Protein AF-A0A4R1FPG3-F1 (afdb_monomer_lite)

Secondary structure (DSSP, 8-state):
-------------HHHHHHS-HHHHHHHHHHHHHHHHHHHHH--TTEEEEEEETTEEEEEEEEETTEEEEEEE-TTSPPPHHHHHHHHHTTPBPPPSSSTTEEEEEEPSS-BHHHHHHHHHHHHHHHHHTS--SSGGGSEEEEEETTTTEE---TTTS-SS-HHHHHHS-HHHHHHHHHHHHHHHHHHHHHHHHHHHHHHHHHHHHHHHHT-EEEEE---SSPPBSSS-SEEEEEETTEEEEEEEEEE-GGGGGGGGGS--TTT--HHHHHHHHHH-HHHHHH-HHHHHHHHTT-SEEEEEEEEEETT--EEEEEEPPPPS-------SS-EEEEEE-TT-GGGGTS--EESSSSS-PEEEEEEEETTEEEE----TTS-HHHHHHHHHHHHHHS--PPEEEEETTEEEEE--SSTTTGGGGG-HHHHHHHHHHHT-SEEEEE--BTT--EEEESS--HHHHHHHHHHHHHHHH-GGG---B--S-EEEEETTEEEEEES--

InterPro domains:
  IPR054344 TY-Chap, N-terminal domain [PF22552] (25-132)

Radius of gyration: 28.67 Å; chains: 1; bounding box: 76×54×84 Å

pLDDT: mean 84.47, std 15.12, range [28.62, 98.69]

Organism: NCBI:txid225051

Structure (mmCIF, N/CA/C/O backbone):
data_AF-A0A4R1FPG3-F1
#
_entry.id   AF-A0A4R1FPG3-F1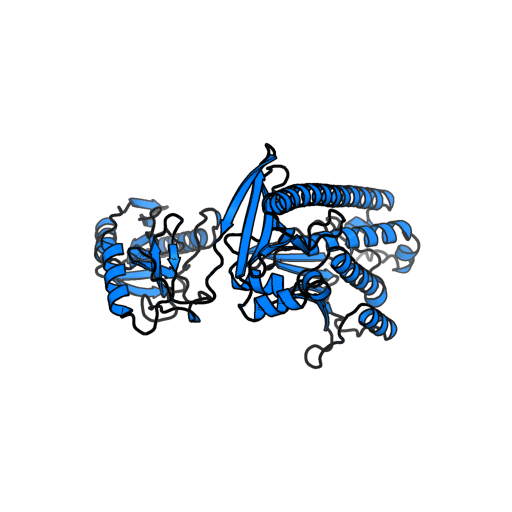
#
loop_
_atom_site.group_PDB
_atom_site.id
_atom_site.type_symbol
_atom_site.label_atom_id
_atom_site.label_alt_id
_atom_site.label_comp_id
_atom_site.label_asym_id
_atom_site.label_entity_id
_atom_site.label_seq_id
_atom_site.pdbx_PDB_ins_code
_atom_site.Cartn_x
_atom_site.Cartn_y
_atom_site.Cartn_z
_atom_site.occupancy
_atom_site.B_iso_or_equiv
_atom_site.auth_seq_id
_atom_site.auth_comp_id
_atom_site.auth_asym_id
_atom_site.auth_atom_id
_atom_site.pdbx_PDB_model_num
ATOM 1 N N . MET A 1 1 ? 28.664 -6.757 -51.487 1.00 39.84 1 MET A N 1
ATOM 2 C CA . MET A 1 1 ? 30.109 -6.753 -51.171 1.00 39.84 1 MET A CA 1
ATOM 3 C C . MET A 1 1 ? 30.594 -5.316 -51.201 1.00 39.84 1 MET A C 1
ATOM 5 O O . MET A 1 1 ? 30.485 -4.681 -52.238 1.00 39.84 1 MET A O 1
ATOM 9 N N . GLY A 1 2 ? 31.053 -4.818 -50.057 1.00 34.72 2 GLY A N 1
ATOM 10 C CA . GLY A 1 2 ? 31.527 -3.452 -49.837 1.00 34.72 2 GLY A CA 1
ATOM 11 C C . GLY A 1 2 ? 31.861 -3.314 -48.355 1.00 34.72 2 GLY A C 1
ATOM 12 O O . GLY A 1 2 ? 30.985 -3.051 -47.545 1.00 34.72 2 GLY A O 1
ATOM 13 N N . ILE A 1 3 ? 33.106 -3.653 -48.030 1.00 38.16 3 ILE A N 1
ATOM 14 C CA . ILE A 1 3 ? 33.732 -3.722 -46.702 1.00 38.16 3 ILE A CA 1
ATOM 15 C C . ILE A 1 3 ? 33.875 -2.278 -46.180 1.00 38.16 3 ILE A C 1
ATOM 17 O O . ILE A 1 3 ? 34.337 -1.415 -46.915 1.00 38.16 3 ILE A O 1
ATOM 21 N N . GLY A 1 4 ? 33.327 -1.937 -45.012 1.00 37.66 4 GLY A N 1
ATOM 22 C CA . GLY A 1 4 ? 34.082 -1.935 -43.754 1.00 37.66 4 GLY A CA 1
ATOM 23 C C . GLY A 1 4 ? 34.958 -0.682 -43.614 1.00 37.66 4 GLY A C 1
ATOM 24 O O . GLY A 1 4 ? 36.131 -0.709 -43.969 1.00 37.66 4 GLY A O 1
ATOM 25 N N . GLY A 1 5 ? 34.382 0.400 -43.085 1.00 31.66 5 GLY A N 1
ATOM 26 C CA . GLY A 1 5 ? 35.081 1.626 -42.689 1.00 31.66 5 GLY A CA 1
ATOM 27 C C . GLY A 1 5 ? 34.666 1.988 -41.268 1.00 31.66 5 GLY A C 1
ATOM 28 O O . GLY A 1 5 ? 33.493 2.236 -41.011 1.00 31.66 5 GLY A O 1
ATOM 29 N N . GLY A 1 6 ? 35.622 1.900 -40.346 1.00 35.44 6 GLY A N 1
ATOM 30 C CA . GLY A 1 6 ? 35.396 1.848 -38.909 1.00 35.44 6 GLY A CA 1
ATOM 31 C C . GLY A 1 6 ? 34.820 3.127 -38.315 1.00 35.44 6 GLY A C 1
ATOM 32 O O . GLY A 1 6 ? 35.397 4.201 -38.442 1.00 35.44 6 GLY A O 1
ATOM 33 N N . TRP A 1 7 ? 33.733 2.946 -37.574 1.00 28.62 7 TRP A N 1
ATOM 34 C CA . TRP A 1 7 ? 33.305 3.813 -36.485 1.00 28.62 7 TRP A CA 1
ATOM 35 C C . TRP A 1 7 ? 33.410 3.003 -35.187 1.00 28.62 7 TRP A C 1
ATOM 37 O O . TRP A 1 7 ? 32.421 2.636 -34.567 1.00 28.62 7 TRP A O 1
ATOM 47 N N . MET A 1 8 ? 34.640 2.651 -34.800 1.00 32.50 8 MET A N 1
ATOM 48 C CA . MET A 1 8 ? 34.932 2.418 -33.387 1.00 32.50 8 MET A CA 1
ATOM 49 C C . MET A 1 8 ? 35.138 3.802 -32.788 1.00 32.50 8 MET A C 1
ATOM 51 O O . MET A 1 8 ? 36.216 4.382 -32.917 1.00 32.50 8 MET A O 1
ATOM 55 N N . GLY A 1 9 ? 34.071 4.347 -32.204 1.00 37.09 9 GLY A N 1
ATOM 56 C CA . GLY A 1 9 ? 34.165 5.521 -31.352 1.00 37.09 9 GLY A CA 1
ATOM 57 C C . GLY A 1 9 ? 35.258 5.289 -30.316 1.00 37.09 9 GLY A C 1
ATOM 58 O O . GLY A 1 9 ? 35.342 4.213 -29.716 1.00 37.09 9 GLY A O 1
ATOM 59 N N . GLN A 1 10 ? 36.132 6.279 -30.153 1.00 36.94 10 GLN A N 1
ATOM 60 C CA . GLN A 1 10 ? 37.035 6.336 -29.017 1.00 36.94 10 GLN A CA 1
ATOM 61 C C . GLN A 1 10 ? 36.184 6.155 -27.759 1.00 36.94 10 GLN A C 1
ATOM 63 O O . GLN A 1 10 ? 35.413 7.039 -27.399 1.00 36.94 10 GLN A O 1
ATOM 68 N N . ARG A 1 11 ? 36.303 4.997 -27.100 1.00 41.16 11 ARG A N 1
ATOM 69 C CA . ARG A 1 11 ? 35.933 4.880 -25.693 1.00 41.16 11 ARG A CA 1
ATOM 70 C C . ARG A 1 11 ? 36.811 5.892 -24.970 1.00 41.16 11 ARG A C 1
ATOM 72 O O . ARG A 1 11 ? 37.998 5.623 -24.784 1.00 41.16 11 ARG A O 1
ATOM 79 N N . GLY A 1 12 ? 36.248 7.055 -24.637 1.00 42.28 12 GLY A N 1
ATOM 80 C CA . GLY A 1 12 ? 36.819 7.915 -23.609 1.00 42.28 12 GLY A CA 1
ATOM 81 C C . GLY A 1 12 ? 37.128 7.014 -22.425 1.00 42.28 12 GLY A C 1
ATOM 82 O O . GLY A 1 12 ? 36.299 6.187 -22.028 1.00 42.28 12 GLY A O 1
ATOM 83 N N . THR A 1 13 ? 38.373 7.036 -21.973 1.00 46.44 13 THR A N 1
ATOM 84 C CA . THR A 1 13 ? 38.765 6.155 -20.880 1.00 46.44 13 THR A CA 1
ATOM 85 C C . THR A 1 13 ? 37.960 6.562 -19.645 1.00 46.44 13 THR A C 1
ATOM 87 O O . THR A 1 13 ? 37.644 7.737 -19.478 1.00 46.44 13 THR A O 1
ATOM 90 N N . ALA A 1 14 ? 37.641 5.627 -18.744 1.00 52.47 14 ALA A N 1
ATOM 91 C CA . ALA A 1 14 ? 37.042 5.961 -17.441 1.00 52.47 14 ALA A CA 1
ATOM 92 C C . ALA A 1 14 ? 37.848 7.042 -16.675 1.00 52.47 14 ALA A C 1
ATOM 94 O O . ALA A 1 14 ? 37.333 7.703 -15.780 1.00 52.47 14 ALA A O 1
ATOM 95 N N . GLN A 1 15 ? 39.106 7.248 -17.076 1.00 47.72 15 GLN A N 1
ATOM 96 C CA . GLN A 1 15 ? 40.018 8.285 -16.613 1.00 47.72 15 GLN A CA 1
ATOM 97 C C . GLN A 1 15 ? 39.653 9.706 -17.091 1.00 47.72 15 GLN A C 1
ATOM 99 O O . GLN A 1 15 ? 39.820 10.651 -16.324 1.00 47.72 15 GLN A O 1
ATOM 104 N N . ASP A 1 16 ? 39.111 9.869 -18.303 1.00 47.00 16 ASP A N 1
ATOM 105 C CA . ASP A 1 16 ? 38.690 11.175 -18.842 1.00 47.00 16 ASP A CA 1
ATOM 106 C C . ASP A 1 16 ? 37.385 11.656 -18.178 1.00 47.00 16 ASP A C 1
ATOM 108 O O . ASP A 1 16 ? 37.239 12.838 -17.863 1.00 47.00 16 ASP A O 1
ATOM 112 N N . ALA A 1 17 ? 36.484 10.720 -17.855 1.00 50.12 17 ALA A N 1
ATOM 113 C CA . ALA A 1 17 ? 35.294 10.968 -17.035 1.00 50.12 17 ALA A CA 1
ATOM 114 C C . ALA A 1 17 ? 35.626 11.238 -15.550 1.00 50.12 17 ALA A C 1
ATOM 116 O O . ALA A 1 17 ? 34.834 11.848 -14.843 1.00 50.12 17 ALA A O 1
ATOM 117 N N . GLN A 1 18 ? 36.803 10.824 -15.064 1.00 53.28 18 GLN A N 1
ATOM 118 C CA . GLN A 1 18 ? 37.265 11.110 -13.697 1.00 53.28 18 GLN A CA 1
ATOM 119 C C . GLN A 1 18 ? 37.911 12.496 -13.539 1.00 53.28 18 GLN A C 1
ATOM 121 O O . GLN A 1 18 ? 37.988 13.003 -12.419 1.00 53.28 18 GLN A O 1
ATOM 126 N N . GLN A 1 19 ? 38.395 13.120 -14.620 1.00 55.69 19 GLN A N 1
ATOM 127 C CA . GLN A 1 19 ? 39.093 14.414 -14.552 1.00 55.69 19 GLN A CA 1
ATOM 128 C C . GLN A 1 19 ? 38.178 15.632 -14.705 1.00 55.69 19 GLN A C 1
ATOM 130 O O . GLN A 1 19 ? 38.515 16.723 -14.241 1.00 55.69 19 GLN A O 1
ATOM 135 N N . MET A 1 20 ? 37.003 15.456 -15.295 1.00 58.00 20 MET A N 1
ATOM 136 C CA . MET A 1 20 ? 35.938 16.447 -15.307 1.00 58.00 20 MET A CA 1
ATOM 137 C C . MET A 1 20 ? 34.792 15.904 -14.453 1.00 58.00 20 MET A C 1
ATOM 139 O O . MET A 1 20 ? 34.320 14.821 -14.746 1.00 58.00 20 MET A O 1
ATOM 143 N N . TRP A 1 21 ? 34.342 16.697 -13.462 1.00 72.75 21 TRP A N 1
ATOM 144 C CA . TRP A 1 21 ? 33.088 16.563 -12.681 1.00 72.75 21 TRP A CA 1
ATOM 145 C C . TRP A 1 21 ? 33.140 16.126 -11.195 1.00 72.75 21 TRP A C 1
ATOM 147 O O . TRP A 1 21 ? 32.129 15.625 -10.712 1.00 72.75 21 TRP A O 1
ATOM 157 N N . PRO A 1 22 ? 34.179 16.391 -10.374 1.00 83.00 22 PRO A N 1
ATOM 158 C CA . PRO A 1 22 ? 34.057 16.153 -8.927 1.00 83.00 22 PRO A CA 1
ATOM 159 C C . PRO A 1 22 ? 32.856 16.864 -8.276 1.00 83.00 22 PRO A C 1
ATOM 161 O O . PRO A 1 22 ? 32.202 16.292 -7.409 1.00 83.00 22 PRO A O 1
ATOM 164 N N . SER A 1 23 ? 32.537 18.090 -8.715 1.00 83.94 23 SER A N 1
ATOM 165 C CA . SER A 1 23 ? 31.384 18.846 -8.207 1.00 83.94 23 SER A CA 1
ATOM 166 C C . SER A 1 23 ? 30.049 18.287 -8.698 1.00 83.94 23 SER A C 1
ATOM 168 O O . SER A 1 23 ? 29.162 18.086 -7.882 1.00 83.94 23 SER A O 1
ATOM 170 N N . VAL A 1 24 ? 29.914 17.970 -9.992 1.00 85.44 24 VAL A N 1
ATOM 171 C CA . VAL A 1 24 ? 28.665 17.407 -10.544 1.00 85.44 24 VAL A CA 1
ATOM 172 C C . VAL A 1 24 ? 28.423 15.992 -10.013 1.00 85.44 24 VAL A C 1
ATOM 174 O O . VAL A 1 24 ? 27.288 15.639 -9.721 1.00 85.44 24 VAL A O 1
ATOM 177 N N . ALA A 1 25 ? 29.475 15.196 -9.807 1.00 87.81 25 ALA A N 1
ATOM 178 C CA . ALA A 1 25 ? 29.361 13.898 -9.152 1.00 87.81 25 ALA A CA 1
ATOM 179 C C . ALA A 1 25 ? 28.896 14.042 -7.698 1.00 87.81 25 ALA A C 1
ATOM 181 O O . ALA A 1 25 ? 27.972 13.347 -7.285 1.00 87.81 25 ALA A O 1
ATOM 182 N N . ALA A 1 26 ? 29.488 14.963 -6.930 1.00 90.25 26 ALA A N 1
ATOM 183 C CA . ALA A 1 26 ? 29.044 15.234 -5.565 1.00 90.25 26 ALA A CA 1
ATOM 184 C C . ALA A 1 26 ? 27.581 15.713 -5.517 1.00 90.25 26 ALA A C 1
ATOM 186 O O . ALA A 1 26 ? 26.809 15.204 -4.709 1.00 90.25 26 ALA A O 1
ATOM 187 N N . GLU A 1 27 ? 27.191 16.629 -6.411 1.00 89.44 27 GLU A N 1
ATOM 188 C CA . GLU A 1 27 ? 25.809 17.105 -6.557 1.00 89.44 27 GLU A CA 1
ATOM 189 C C . GLU A 1 27 ? 24.849 15.963 -6.925 1.00 89.44 27 GLU A C 1
ATOM 191 O O . GLU A 1 27 ? 23.789 15.842 -6.318 1.00 89.44 27 GLU A O 1
ATOM 196 N N . SER A 1 28 ? 25.234 15.093 -7.864 1.00 90.31 28 SER A N 1
ATOM 197 C CA . SER A 1 28 ? 24.426 13.949 -8.303 1.00 90.31 28 SER A CA 1
ATOM 198 C C . SER A 1 28 ? 24.183 12.952 -7.172 1.00 90.31 28 SER A C 1
ATOM 200 O O . SER A 1 28 ? 23.046 12.537 -6.971 1.00 90.31 28 SER A O 1
ATOM 202 N N . TRP A 1 29 ? 25.217 12.593 -6.406 1.00 92.88 29 TRP A N 1
ATOM 203 C CA . TRP A 1 29 ? 25.072 11.675 -5.273 1.00 92.88 29 TRP A CA 1
ATOM 204 C C . TRP A 1 29 ? 24.277 12.285 -4.120 1.00 92.88 29 TRP A C 1
ATOM 206 O O . TRP A 1 29 ? 23.519 11.571 -3.469 1.00 92.88 29 TRP A O 1
ATOM 216 N N . GLN A 1 30 ? 24.425 13.590 -3.876 1.00 92.06 30 GLN A N 1
ATOM 217 C CA . GLN A 1 30 ? 23.621 14.278 -2.873 1.00 92.06 30 GLN A CA 1
ATOM 218 C C . GLN A 1 30 ? 22.137 14.270 -3.253 1.00 92.06 30 GLN A C 1
ATOM 220 O O . GLN A 1 30 ? 21.309 13.879 -2.437 1.00 92.06 30 GLN A O 1
ATOM 225 N N . TRP A 1 31 ? 21.810 14.680 -4.480 1.00 91.81 31 TRP A N 1
ATOM 226 C CA . TRP A 1 31 ? 20.432 14.685 -4.968 1.00 91.81 31 TRP A CA 1
ATOM 227 C C . TRP A 1 31 ? 19.816 13.283 -4.941 1.00 91.81 31 TRP A C 1
ATOM 229 O O . TRP A 1 31 ? 18.728 13.115 -4.408 1.00 91.81 31 TRP A O 1
ATOM 239 N N . PHE A 1 32 ? 20.536 12.272 -5.431 1.00 93.25 32 PHE A N 1
ATOM 240 C CA . PHE A 1 32 ? 20.073 10.885 -5.400 1.00 93.25 32 PHE A CA 1
ATOM 241 C C . PHE A 1 32 ? 19.771 10.410 -3.978 1.00 93.25 32 PHE A C 1
ATOM 243 O O . PHE A 1 32 ? 18.772 9.735 -3.752 1.00 93.25 32 PHE A O 1
ATOM 250 N N . GLY A 1 33 ? 20.617 10.780 -3.012 1.00 94.62 33 GLY A N 1
ATOM 251 C CA . GLY A 1 33 ? 20.377 10.468 -1.609 1.00 94.62 33 GLY A CA 1
ATOM 252 C C . GLY A 1 33 ? 19.109 11.132 -1.071 1.00 94.62 33 GLY A C 1
ATOM 253 O O . GLY A 1 33 ? 18.312 10.471 -0.410 1.00 94.62 33 GLY A O 1
ATOM 254 N N . GLU A 1 34 ? 18.898 12.415 -1.379 1.00 93.06 34 GLU A N 1
ATOM 255 C CA . GLU A 1 34 ? 17.697 13.165 -0.983 1.00 93.06 34 GLU A CA 1
ATOM 256 C C . GLU A 1 34 ? 16.425 12.559 -1.614 1.00 93.06 34 GLU A C 1
ATOM 258 O O . GLU A 1 34 ? 15.451 12.320 -0.904 1.00 93.06 34 GLU A O 1
ATOM 263 N N . GLU A 1 35 ? 16.461 12.234 -2.909 1.00 93.62 35 GLU A N 1
ATOM 264 C CA . GLU A 1 35 ? 15.332 11.660 -3.651 1.00 93.62 35 GLU A CA 1
ATOM 265 C C . GLU A 1 35 ? 15.000 10.234 -3.219 1.00 93.62 35 GLU A C 1
ATOM 267 O O . GLU A 1 35 ? 13.840 9.936 -2.955 1.00 93.62 35 GLU A O 1
ATOM 272 N N . LEU A 1 36 ? 15.999 9.356 -3.082 1.00 95.50 36 LEU A N 1
ATOM 273 C CA . LEU A 1 36 ? 15.743 7.975 -2.678 1.00 95.50 36 LEU A CA 1
ATOM 274 C C . LEU A 1 36 ? 15.242 7.936 -1.238 1.00 95.50 36 LEU A C 1
ATOM 276 O O . LEU A 1 36 ? 14.320 7.193 -0.942 1.00 95.50 36 LEU A O 1
ATOM 280 N N . THR A 1 37 ? 15.794 8.768 -0.351 1.00 95.12 37 THR A N 1
ATOM 281 C CA . THR A 1 37 ? 15.289 8.869 1.026 1.00 95.12 37 THR A CA 1
ATOM 282 C C . THR A 1 37 ? 13.824 9.280 1.041 1.00 95.12 37 THR A C 1
ATOM 284 O O . THR A 1 37 ? 13.037 8.664 1.753 1.00 95.12 37 THR A O 1
ATOM 287 N N . TRP A 1 38 ? 13.464 10.305 0.262 1.00 92.50 38 TRP A N 1
ATOM 288 C CA . TRP A 1 38 ? 12.081 10.754 0.149 1.00 92.50 38 TRP A CA 1
ATOM 289 C C . TRP A 1 38 ? 11.182 9.641 -0.385 1.00 92.50 38 TRP A C 1
ATOM 291 O O . TRP A 1 38 ? 10.184 9.321 0.249 1.00 92.50 38 TRP A O 1
ATOM 301 N N . LEU A 1 39 ? 11.584 9.000 -1.482 1.00 92.31 39 LEU A N 1
ATOM 302 C CA . LEU A 1 39 ? 10.811 7.939 -2.106 1.00 92.31 39 LEU A CA 1
ATOM 303 C C . LEU A 1 39 ? 10.586 6.760 -1.152 1.00 92.31 39 LEU A C 1
ATOM 305 O O . LEU A 1 39 ? 9.451 6.335 -1.007 1.00 92.31 39 LEU A O 1
ATOM 309 N N . LEU A 1 40 ? 11.624 6.273 -0.458 1.00 93.44 40 LEU A N 1
ATOM 310 C CA . LEU A 1 40 ? 11.482 5.185 0.521 1.00 93.44 40 LEU A CA 1
ATOM 311 C C . LEU A 1 40 ? 10.587 5.583 1.699 1.00 93.44 40 LEU A C 1
ATOM 313 O O . LEU A 1 40 ? 9.813 4.766 2.181 1.00 93.44 40 LEU A O 1
ATOM 317 N N . PHE A 1 41 ? 10.680 6.837 2.142 1.00 90.69 41 PHE A N 1
ATOM 318 C CA . PHE A 1 41 ? 9.867 7.362 3.232 1.00 90.69 41 PHE A CA 1
ATOM 319 C C . PHE A 1 41 ? 8.378 7.467 2.860 1.00 90.69 41 PHE A C 1
ATOM 321 O O . PHE A 1 41 ? 7.522 7.232 3.710 1.00 90.69 41 PHE A O 1
ATOM 328 N N . THR A 1 42 ? 8.059 7.799 1.605 1.00 86.62 42 THR A N 1
ATOM 329 C CA . THR A 1 42 ? 6.676 7.897 1.104 1.00 86.62 42 THR A CA 1
ATOM 330 C C . THR A 1 42 ? 6.155 6.618 0.451 1.00 86.62 42 THR A C 1
ATOM 332 O O . THR A 1 42 ? 4.995 6.571 0.054 1.00 86.62 42 THR A O 1
ATOM 335 N N . MET A 1 43 ? 6.987 5.588 0.308 1.00 88.94 43 MET A N 1
ATOM 336 C CA . MET A 1 43 ? 6.665 4.366 -0.433 1.00 88.94 43 MET A CA 1
ATOM 337 C C . MET A 1 43 ? 5.546 3.562 0.255 1.00 88.94 43 MET A C 1
ATOM 339 O O . MET A 1 43 ? 5.685 3.334 1.460 1.00 88.94 43 MET A O 1
ATOM 343 N N . PRO A 1 44 ? 4.506 3.097 -0.477 1.00 83.31 44 PRO A N 1
ATOM 344 C CA . PRO A 1 44 ? 3.482 2.145 -0.011 1.00 83.31 44 PRO A CA 1
ATOM 345 C C . PRO A 1 44 ? 4.047 0.925 0.734 1.00 83.31 44 PRO A C 1
ATOM 347 O O . PRO A 1 44 ? 5.177 0.499 0.496 1.00 83.31 44 PRO A O 1
ATOM 350 N N . SER A 1 45 ? 3.274 0.350 1.658 1.00 82.12 45 SER A N 1
ATOM 351 C CA . SER A 1 45 ? 3.672 -0.841 2.429 1.00 82.12 45 SER A CA 1
ATOM 352 C C . SER A 1 45 ? 3.611 -2.117 1.598 1.00 82.12 45 SER A C 1
ATOM 354 O O . SER A 1 45 ? 4.268 -3.095 1.913 1.00 82.12 45 SER A O 1
ATOM 356 N N . SER A 1 46 ? 2.850 -2.101 0.517 1.00 81.38 46 SER A N 1
ATOM 357 C CA . SER A 1 46 ? 2.814 -3.108 -0.542 1.00 81.38 46 SER A CA 1
ATOM 358 C C . SER A 1 46 ? 3.914 -2.916 -1.585 1.00 81.38 46 SER A C 1
ATOM 360 O O . SER A 1 46 ? 4.123 -3.764 -2.450 1.00 81.38 46 SER A O 1
ATOM 362 N N . ALA A 1 47 ? 4.617 -1.784 -1.541 1.00 88.50 47 ALA A N 1
ATOM 363 C CA . ALA A 1 47 ? 5.545 -1.406 -2.584 1.00 88.50 47 ALA A CA 1
ATOM 364 C C . ALA A 1 47 ? 6.973 -1.896 -2.339 1.00 88.50 47 ALA A C 1
ATOM 366 O O . ALA A 1 47 ? 7.457 -2.057 -1.212 1.00 88.50 47 ALA A O 1
ATOM 367 N N . TRP A 1 48 ? 7.693 -2.061 -3.445 1.00 94.75 48 TRP A N 1
ATOM 368 C CA . TRP A 1 48 ? 9.131 -2.278 -3.451 1.00 94.75 48 TRP A CA 1
ATOM 369 C C . TRP A 1 48 ? 9.805 -1.472 -4.559 1.00 94.75 48 TRP A C 1
ATOM 371 O O . TRP A 1 48 ? 9.217 -1.162 -5.591 1.00 94.75 48 TRP A O 1
ATOM 381 N N . ILE A 1 49 ? 11.085 -1.166 -4.358 1.00 95.81 49 ILE A N 1
ATOM 382 C CA . ILE A 1 49 ? 11.946 -0.472 -5.321 1.00 95.81 49 ILE A CA 1
ATOM 383 C C . ILE A 1 49 ? 13.219 -1.283 -5.515 1.00 95.81 49 ILE A C 1
ATOM 385 O O . ILE A 1 49 ? 13.834 -1.731 -4.549 1.00 95.81 49 ILE A O 1
ATOM 389 N N . ALA A 1 50 ? 13.657 -1.452 -6.757 1.00 95.38 50 ALA A N 1
ATOM 390 C CA . ALA A 1 50 ? 14.961 -2.007 -7.088 1.00 95.38 50 ALA A CA 1
ATOM 391 C C . ALA A 1 50 ? 15.824 -0.974 -7.814 1.00 95.38 50 ALA A C 1
ATOM 393 O O . ALA A 1 50 ? 15.354 -0.227 -8.671 1.00 95.38 50 ALA A O 1
ATOM 394 N N . LEU A 1 51 ? 17.110 -0.962 -7.468 1.00 94.12 51 LEU A N 1
ATOM 395 C CA . LEU A 1 51 ? 18.133 -0.187 -8.155 1.00 94.12 51 LEU A CA 1
ATOM 396 C C . LEU A 1 51 ? 18.963 -1.125 -9.022 1.00 94.12 51 LEU A C 1
ATOM 398 O O . LEU A 1 51 ? 19.649 -2.007 -8.500 1.00 94.12 51 LEU A O 1
ATOM 402 N N . ASP A 1 52 ? 18.949 -0.889 -10.326 1.00 90.44 52 ASP A N 1
ATOM 403 C CA . ASP A 1 52 ? 19.597 -1.724 -11.330 1.00 90.44 52 ASP A CA 1
ATOM 404 C C . ASP A 1 52 ? 20.588 -0.907 -12.176 1.00 90.44 52 ASP A C 1
ATOM 406 O O . ASP A 1 52 ? 20.514 0.314 -12.287 1.00 90.44 52 ASP A O 1
ATOM 410 N N . GLY A 1 53 ? 21.545 -1.569 -12.820 1.00 82.50 53 GLY A N 1
ATOM 411 C CA . GLY A 1 53 ? 22.404 -0.931 -13.814 1.00 82.50 53 GLY A CA 1
ATOM 412 C C . GLY A 1 53 ? 23.372 -1.909 -14.460 1.00 82.50 53 GLY A C 1
ATOM 413 O O . GLY A 1 53 ? 23.845 -2.854 -13.836 1.00 82.50 53 GLY A O 1
ATOM 414 N N . ALA A 1 54 ? 23.655 -1.710 -15.751 1.00 78.62 54 ALA A N 1
ATOM 415 C CA . ALA A 1 54 ? 24.539 -2.584 -16.533 1.00 78.62 54 ALA A CA 1
ATOM 416 C C . ALA A 1 54 ? 24.188 -4.092 -16.450 1.00 78.62 54 ALA A C 1
ATOM 418 O O . ALA A 1 54 ? 25.070 -4.945 -16.556 1.00 78.62 54 ALA A O 1
ATOM 419 N N . GLY A 1 55 ? 22.899 -4.417 -16.277 1.00 78.12 55 GLY A N 1
ATOM 420 C CA . GLY A 1 55 ? 22.402 -5.791 -16.147 1.00 78.12 55 GLY A CA 1
ATOM 421 C C . GLY A 1 55 ? 22.624 -6.428 -14.770 1.00 78.12 55 GLY A C 1
ATOM 422 O O . GLY A 1 55 ? 22.516 -7.645 -14.650 1.00 78.12 55 GLY A O 1
ATOM 423 N N . ILE A 1 56 ? 22.959 -5.633 -13.751 1.00 84.06 56 ILE A N 1
ATOM 424 C CA . ILE A 1 56 ? 23.136 -6.071 -12.365 1.00 84.06 56 ILE A CA 1
ATOM 425 C C . ILE A 1 56 ? 22.118 -5.336 -11.495 1.00 84.06 56 ILE A C 1
ATOM 427 O O . ILE A 1 56 ? 21.979 -4.120 -11.611 1.00 84.06 56 ILE A O 1
ATOM 431 N N . ARG A 1 57 ? 21.445 -6.071 -10.606 1.00 88.44 57 ARG A N 1
ATOM 432 C CA . ARG A 1 57 ? 20.692 -5.482 -9.499 1.00 88.44 57 ARG A CA 1
ATOM 433 C C . ARG A 1 57 ? 21.649 -5.128 -8.383 1.00 88.44 57 ARG A C 1
ATOM 435 O O . ARG A 1 57 ? 22.378 -5.999 -7.917 1.00 88.44 57 ARG A O 1
ATOM 442 N N . TYR A 1 58 ? 21.653 -3.870 -7.973 1.00 91.50 58 TYR A N 1
ATOM 443 C CA . TYR A 1 58 ? 22.519 -3.386 -6.908 1.00 91.50 58 TYR A CA 1
ATOM 444 C C . TYR A 1 58 ? 21.830 -3.419 -5.553 1.00 91.50 58 TYR A C 1
ATOM 446 O O . TYR A 1 58 ? 22.436 -3.852 -4.574 1.00 91.50 58 TYR A O 1
ATOM 454 N N . ALA A 1 59 ? 20.579 -2.960 -5.497 1.00 95.62 59 ALA A N 1
ATOM 455 C CA . ALA A 1 59 ? 19.825 -2.871 -4.258 1.00 95.62 59 ALA A CA 1
ATOM 456 C C . ALA A 1 59 ? 18.340 -3.167 -4.467 1.00 95.62 59 ALA A C 1
ATOM 458 O O . ALA A 1 59 ? 17.819 -2.996 -5.571 1.00 95.62 59 ALA A O 1
ATOM 459 N N . ARG A 1 60 ? 17.666 -3.573 -3.393 1.00 96.62 60 ARG A N 1
ATOM 460 C CA . ARG A 1 60 ? 16.207 -3.657 -3.318 1.00 96.62 60 ARG A CA 1
ATOM 461 C C . ARG A 1 60 ? 15.738 -3.112 -1.976 1.00 96.62 60 ARG A C 1
ATOM 463 O O . ARG A 1 60 ? 16.396 -3.326 -0.964 1.00 96.62 60 ARG A O 1
ATOM 470 N N . PHE A 1 61 ? 14.607 -2.434 -1.982 1.00 97.25 61 PHE A N 1
ATOM 471 C CA . PHE A 1 61 ? 13.926 -1.927 -0.806 1.00 97.25 61 PHE A CA 1
ATOM 472 C C . PHE A 1 61 ? 12.472 -2.357 -0.867 1.00 97.25 61 PHE A C 1
ATOM 474 O O . PHE A 1 61 ? 11.903 -2.408 -1.954 1.00 97.25 61 PHE A O 1
ATOM 481 N N . GLY A 1 62 ? 11.882 -2.673 0.269 1.00 94.31 62 GLY A N 1
ATOM 482 C CA . GLY A 1 62 ? 10.483 -3.059 0.345 1.00 94.31 62 GLY A CA 1
ATOM 483 C C . GLY A 1 62 ? 10.106 -3.377 1.775 1.00 94.31 62 GLY A C 1
ATOM 484 O O . GLY A 1 62 ? 10.974 -3.527 2.637 1.00 94.31 62 GLY A O 1
ATOM 485 N N . TRP A 1 63 ? 8.814 -3.491 2.012 1.00 87.00 63 TRP A N 1
ATOM 486 C CA . TRP A 1 63 ? 8.298 -3.970 3.280 1.00 87.00 63 TRP A CA 1
ATOM 487 C C . TRP A 1 63 ? 8.154 -5.488 3.250 1.00 87.00 63 TRP A C 1
ATOM 489 O O . TRP A 1 63 ? 7.847 -6.094 2.224 1.00 87.00 63 TRP A O 1
ATOM 499 N N . ASP A 1 64 ? 8.404 -6.108 4.392 1.00 81.56 64 ASP A N 1
ATOM 500 C CA . ASP A 1 64 ? 8.047 -7.488 4.666 1.00 81.56 64 ASP A CA 1
ATOM 501 C C . ASP A 1 64 ? 7.310 -7.574 6.011 1.00 81.56 64 ASP A C 1
ATOM 503 O O . ASP A 1 64 ? 6.989 -6.565 6.641 1.00 81.56 64 ASP A O 1
ATOM 507 N N . ARG A 1 65 ? 7.006 -8.797 6.456 1.00 73.00 65 ARG A N 1
ATOM 508 C CA . ARG A 1 65 ? 6.299 -9.024 7.727 1.00 73.00 65 ARG A CA 1
ATOM 509 C C . ARG A 1 65 ? 7.087 -8.560 8.955 1.00 73.00 65 ARG A C 1
ATOM 511 O O . ARG A 1 65 ? 6.479 -8.341 9.998 1.00 73.00 65 ARG A O 1
ATOM 518 N N . ASP A 1 66 ? 8.409 -8.455 8.847 1.00 76.75 66 ASP A N 1
ATOM 519 C CA . ASP A 1 66 ? 9.311 -8.147 9.956 1.00 76.75 66 ASP A CA 1
ATOM 520 C C . ASP A 1 66 ? 9.721 -6.659 9.978 1.00 76.75 66 ASP A C 1
ATOM 522 O O . ASP A 1 66 ? 10.318 -6.191 10.955 1.00 76.75 66 ASP A O 1
ATOM 526 N N . GLY A 1 67 ? 9.387 -5.901 8.929 1.00 85.44 67 GLY A N 1
ATOM 527 C CA . GLY A 1 67 ? 9.565 -4.456 8.842 1.00 85.44 67 GLY A CA 1
ATOM 528 C C . GLY A 1 67 ? 10.004 -4.003 7.454 1.00 85.44 67 GLY A C 1
ATOM 529 O O . GLY A 1 67 ? 9.718 -4.634 6.440 1.00 85.44 67 GLY A O 1
ATOM 530 N N . PHE A 1 68 ? 10.722 -2.885 7.398 1.00 92.25 68 PHE A N 1
ATOM 531 C CA . PHE A 1 68 ? 11.304 -2.419 6.147 1.00 92.25 68 PHE A CA 1
ATOM 532 C C . PHE A 1 68 ? 12.651 -3.093 5.916 1.00 92.25 68 PHE A C 1
ATOM 534 O O . PHE A 1 68 ? 13.543 -3.076 6.773 1.00 92.25 68 PHE A O 1
ATOM 541 N N . ARG A 1 69 ? 12.834 -3.637 4.721 1.00 95.50 69 ARG A N 1
ATOM 542 C CA . ARG A 1 69 ? 14.011 -4.399 4.339 1.00 95.50 69 ARG A CA 1
ATOM 543 C C . ARG A 1 69 ? 14.770 -3.704 3.221 1.00 95.50 69 ARG A C 1
ATOM 545 O O . ARG A 1 69 ? 14.257 -3.503 2.125 1.00 95.50 69 ARG A O 1
ATOM 552 N N . GLY A 1 70 ? 16.032 -3.388 3.493 1.00 97.38 70 GLY A N 1
ATOM 553 C CA . GLY A 1 70 ? 17.018 -3.003 2.490 1.00 97.38 70 GLY A CA 1
ATOM 554 C C . GLY A 1 70 ? 17.937 -4.173 2.153 1.00 97.38 70 GLY A C 1
ATOM 555 O O . GLY A 1 70 ? 18.502 -4.806 3.043 1.00 97.38 70 GLY A O 1
ATOM 556 N N . GLU A 1 71 ? 18.127 -4.441 0.868 1.00 97.19 71 GLU A N 1
ATOM 557 C CA . GLU A 1 71 ? 19.027 -5.462 0.342 1.00 97.19 71 GLU A CA 1
ATOM 558 C C . GLU A 1 71 ? 20.101 -4.820 -0.535 1.00 97.19 71 GLU A C 1
ATOM 560 O O . GLU A 1 71 ? 19.804 -3.952 -1.353 1.00 97.19 71 GLU A O 1
ATOM 565 N N . LEU A 1 72 ? 21.345 -5.280 -0.403 1.00 96.44 72 LEU A N 1
ATOM 566 C CA . LEU A 1 72 ? 22.466 -4.926 -1.272 1.00 96.44 72 LEU A CA 1
ATOM 567 C C . LEU A 1 72 ? 23.067 -6.195 -1.868 1.00 96.44 72 LEU A C 1
ATOM 569 O O . LEU A 1 72 ? 23.589 -7.047 -1.147 1.00 96.44 72 LEU A O 1
ATOM 573 N N . VAL A 1 73 ? 23.028 -6.302 -3.193 1.00 93.94 73 VAL A N 1
ATOM 574 C CA . VAL A 1 73 ? 23.448 -7.496 -3.928 1.00 93.94 73 VAL A CA 1
ATOM 575 C C . VAL A 1 73 ? 24.821 -7.250 -4.534 1.00 93.94 73 VAL A C 1
ATOM 577 O O . VAL A 1 73 ? 24.973 -6.514 -5.502 1.00 93.94 73 VAL A O 1
ATOM 580 N N . SER A 1 74 ? 25.843 -7.899 -3.984 1.00 86.94 74 SER A N 1
ATOM 581 C CA . SER A 1 74 ? 27.227 -7.786 -4.474 1.00 86.94 74 SER A CA 1
ATOM 582 C C . SER A 1 74 ? 27.418 -8.358 -5.895 1.00 86.94 74 SER A C 1
ATOM 584 O O . SER A 1 74 ? 28.342 -7.989 -6.626 1.00 86.94 74 SER A O 1
ATOM 586 N N . GLY A 1 75 ? 26.492 -9.214 -6.339 1.00 82.56 75 GLY A N 1
ATOM 587 C CA . GLY A 1 75 ? 26.524 -9.856 -7.648 1.00 82.56 75 GLY A CA 1
ATOM 588 C C . GLY A 1 75 ? 27.668 -10.877 -7.746 1.00 82.56 75 GLY A C 1
ATOM 589 O O . GLY A 1 75 ? 28.014 -11.519 -6.756 1.00 82.56 75 GLY A O 1
ATOM 590 N N . PRO A 1 76 ? 28.301 -11.062 -8.920 1.00 76.69 76 PRO A N 1
ATOM 591 C CA . PRO A 1 76 ? 29.378 -12.045 -9.084 1.00 76.69 76 PRO A CA 1
ATOM 592 C C . PRO A 1 76 ? 30.694 -11.648 -8.392 1.00 76.69 76 PRO A C 1
ATOM 594 O O . PRO A 1 76 ? 31.648 -12.429 -8.394 1.00 76.69 76 PRO A O 1
ATOM 597 N N . ARG A 1 77 ? 30.796 -10.429 -7.848 1.00 81.81 77 ARG A N 1
ATOM 598 C CA . ARG A 1 77 ? 31.983 -9.934 -7.145 1.00 81.81 77 ARG A CA 1
ATOM 599 C C . ARG A 1 77 ? 31.632 -9.701 -5.687 1.00 81.81 77 ARG A C 1
ATOM 601 O O . ARG A 1 77 ? 30.771 -8.892 -5.393 1.00 81.81 77 ARG A O 1
ATOM 608 N N . GLN A 1 78 ? 32.346 -10.352 -4.778 1.00 89.56 78 GLN A N 1
ATOM 609 C CA . GLN A 1 78 ? 32.213 -10.047 -3.355 1.00 89.56 78 GLN A CA 1
ATOM 610 C C . GLN A 1 78 ? 32.700 -8.624 -3.063 1.00 89.56 78 GLN A C 1
ATOM 612 O O . GLN A 1 78 ? 33.679 -8.170 -3.665 1.00 89.56 78 GLN A O 1
ATOM 617 N N . PHE A 1 79 ? 32.046 -7.951 -2.114 1.00 94.31 79 PHE A N 1
ATOM 618 C CA . PHE A 1 79 ? 32.522 -6.669 -1.601 1.00 94.31 79 PHE A CA 1
ATOM 619 C C . PHE A 1 79 ? 33.921 -6.800 -1.004 1.00 94.31 79 PHE A C 1
ATOM 621 O O . PHE A 1 79 ? 34.303 -7.835 -0.449 1.00 94.31 79 PHE A O 1
ATOM 628 N N . SER A 1 80 ? 34.691 -5.721 -1.104 1.00 96.00 80 SER A N 1
ATOM 629 C CA . SER A 1 80 ? 36.003 -5.631 -0.482 1.00 96.00 80 SER A CA 1
ATOM 630 C C . SER A 1 80 ? 35.904 -5.832 1.042 1.00 96.00 80 SER A C 1
ATOM 632 O O . SER A 1 80 ? 34.854 -5.567 1.636 1.00 96.00 80 SER A O 1
ATOM 634 N N . PRO A 1 81 ? 36.986 -6.251 1.731 1.00 96.56 81 PRO A N 1
ATOM 635 C CA . PRO A 1 81 ? 36.986 -6.313 3.194 1.00 96.56 81 PRO A CA 1
ATOM 636 C C . PRO A 1 81 ? 36.598 -4.977 3.846 1.00 96.56 81 PRO A C 1
ATOM 638 O O . PRO A 1 81 ? 35.841 -4.961 4.810 1.00 96.56 81 PRO A O 1
ATOM 641 N N . GLN A 1 82 ? 37.045 -3.856 3.267 1.00 97.00 82 GLN A N 1
ATOM 642 C CA . GLN A 1 82 ? 36.692 -2.515 3.732 1.00 97.00 82 GLN A CA 1
ATOM 643 C C . GLN A 1 82 ? 35.199 -2.210 3.536 1.00 97.00 82 GLN A C 1
ATOM 645 O O . GLN A 1 82 ? 34.580 -1.647 4.436 1.00 97.00 82 GLN A O 1
ATOM 650 N N . GLY A 1 83 ? 34.616 -2.600 2.398 1.00 96.00 83 GLY A N 1
ATOM 651 C CA . GLY A 1 83 ? 33.181 -2.477 2.135 1.00 96.00 83 GLY A CA 1
ATOM 652 C C . GLY A 1 83 ? 32.345 -3.320 3.099 1.00 96.00 83 GLY A C 1
ATOM 653 O O . GLY A 1 83 ? 31.377 -2.826 3.670 1.00 96.00 83 GLY A O 1
ATOM 654 N N . CYS A 1 84 ? 32.772 -4.557 3.372 1.00 97.00 84 CYS A N 1
ATOM 655 C CA . CYS A 1 84 ? 32.145 -5.418 4.378 1.00 97.00 84 CYS A CA 1
ATOM 656 C C . CYS A 1 84 ? 32.161 -4.782 5.778 1.00 97.00 84 CYS A C 1
ATOM 658 O O . CYS A 1 84 ? 31.157 -4.813 6.487 1.00 97.00 84 CYS A O 1
ATOM 660 N N . ASP A 1 85 ? 33.299 -4.221 6.194 1.00 97.56 85 ASP A N 1
ATOM 661 C CA . ASP A 1 85 ? 33.433 -3.573 7.503 1.00 97.56 85 ASP A CA 1
ATOM 662 C C . ASP A 1 85 ? 32.593 -2.293 7.591 1.00 97.56 85 ASP A C 1
ATOM 664 O O . ASP A 1 85 ? 31.942 -2.052 8.609 1.00 97.56 85 ASP A O 1
ATOM 668 N N . PHE A 1 86 ? 32.548 -1.511 6.509 1.00 97.81 86 PHE A N 1
ATOM 669 C CA . PHE A 1 86 ? 31.686 -0.336 6.395 1.00 97.81 86 PHE A CA 1
ATOM 670 C C . PHE A 1 86 ? 30.203 -0.702 6.535 1.00 97.81 86 PHE A C 1
ATOM 672 O O . PHE A 1 86 ? 29.492 -0.068 7.311 1.00 97.81 86 PHE A O 1
ATOM 679 N N . LEU A 1 87 ? 29.744 -1.743 5.837 1.00 97.62 87 LEU A N 1
ATOM 680 C CA . LEU A 1 87 ? 28.360 -2.214 5.901 1.00 97.62 87 LEU A CA 1
ATOM 681 C C . LEU A 1 87 ? 27.971 -2.631 7.326 1.00 97.62 87 LEU A C 1
ATOM 683 O O . LEU A 1 87 ? 26.975 -2.139 7.857 1.00 97.62 87 LEU A O 1
ATOM 687 N N . ARG A 1 88 ? 28.800 -3.437 8.002 1.00 97.88 88 ARG A N 1
ATOM 688 C CA . ARG A 1 88 ? 28.552 -3.823 9.406 1.00 97.88 88 ARG A CA 1
ATOM 689 C C . ARG A 1 88 ? 28.496 -2.618 10.341 1.00 97.88 88 ARG A C 1
ATOM 691 O O . ARG A 1 88 ? 27.635 -2.564 11.214 1.00 97.88 88 ARG A O 1
ATOM 698 N N . ALA A 1 89 ? 29.392 -1.648 10.156 1.00 97.50 89 ALA A N 1
ATOM 699 C CA . ALA A 1 89 ? 29.411 -0.427 10.960 1.00 97.50 89 ALA A CA 1
ATOM 700 C C . ALA A 1 89 ? 28.144 0.431 10.780 1.00 97.50 89 ALA A C 1
ATOM 702 O O . ALA A 1 89 ? 27.825 1.221 11.665 1.00 97.50 89 ALA A O 1
ATOM 703 N N . ASN A 1 90 ? 27.418 0.254 9.672 1.00 96.94 90 ASN A N 1
ATOM 704 C CA . ASN A 1 90 ? 26.160 0.939 9.371 1.00 96.94 90 ASN A CA 1
ATOM 705 C C . ASN A 1 90 ? 24.922 0.042 9.568 1.00 96.94 90 ASN A C 1
ATOM 707 O O . ASN A 1 90 ? 23.851 0.361 9.063 1.00 96.94 90 ASN A O 1
ATOM 711 N N . GLY A 1 91 ? 25.049 -1.064 10.311 1.00 96.56 91 GLY A N 1
ATOM 712 C CA . GLY A 1 91 ? 23.911 -1.900 10.710 1.00 96.56 91 GLY A CA 1
ATOM 713 C C . GLY A 1 91 ? 23.475 -2.953 9.689 1.00 96.56 91 GLY A C 1
ATOM 714 O O . GLY A 1 91 ? 22.421 -3.557 9.867 1.00 96.56 91 GLY A O 1
ATOM 715 N N . TRP A 1 92 ? 24.269 -3.208 8.647 1.00 97.62 92 TRP A N 1
ATOM 716 C CA . TRP A 1 92 ? 23.982 -4.272 7.687 1.00 97.62 92 TRP A CA 1
ATOM 717 C C . TRP A 1 92 ? 24.452 -5.632 8.200 1.00 97.62 92 TRP A C 1
ATOM 719 O O . TRP A 1 92 ? 25.563 -5.792 8.719 1.00 97.62 92 TRP A O 1
ATOM 729 N N . THR A 1 93 ? 23.615 -6.636 7.977 1.00 97.25 93 THR A N 1
ATOM 730 C CA . THR A 1 93 ? 23.887 -8.037 8.276 1.00 97.25 93 THR A CA 1
ATOM 731 C C . THR A 1 93 ? 24.569 -8.696 7.084 1.00 97.25 93 THR A C 1
ATOM 733 O O . THR A 1 93 ? 24.200 -8.473 5.929 1.00 97.25 93 THR A O 1
ATOM 736 N N . ALA A 1 94 ? 25.593 -9.496 7.381 1.00 95.69 94 ALA A N 1
ATOM 737 C CA . ALA A 1 94 ? 26.350 -10.219 6.369 1.00 95.69 94 ALA A CA 1
ATOM 738 C C . ALA A 1 94 ? 25.482 -11.277 5.655 1.00 95.69 94 ALA A C 1
ATOM 740 O O . ALA A 1 94 ? 24.536 -11.782 6.262 1.00 95.69 94 ALA A O 1
ATOM 741 N N . PRO A 1 95 ? 25.838 -11.656 4.416 1.00 94.31 95 PRO A N 1
ATOM 742 C CA . PRO A 1 95 ? 25.078 -12.622 3.637 1.00 94.31 95 PRO A CA 1
ATOM 743 C C . PRO A 1 95 ? 24.930 -13.974 4.334 1.00 94.31 95 PRO A C 1
ATOM 745 O O . PRO A 1 95 ? 25.880 -14.489 4.938 1.00 94.31 95 PRO A O 1
ATOM 748 N N . ALA A 1 96 ? 23.734 -14.548 4.231 1.00 91.31 96 ALA A N 1
ATOM 749 C CA . ALA A 1 96 ? 23.443 -15.893 4.703 1.00 91.31 96 ALA A CA 1
ATOM 750 C C . ALA A 1 96 ? 24.037 -16.953 3.753 1.00 91.31 96 ALA A C 1
ATOM 752 O O . ALA A 1 96 ? 24.438 -16.658 2.628 1.00 91.31 96 ALA A O 1
ATOM 753 N N . ALA A 1 97 ? 24.141 -18.204 4.212 1.00 87.88 97 ALA A N 1
ATOM 754 C CA . ALA A 1 97 ? 24.790 -19.272 3.441 1.00 87.88 97 ALA A CA 1
ATOM 755 C C . ALA A 1 97 ? 24.030 -19.655 2.154 1.00 87.88 97 ALA A C 1
ATOM 757 O O . ALA A 1 97 ? 24.639 -20.144 1.205 1.00 87.88 97 ALA A O 1
ATOM 758 N N . ASP A 1 98 ? 22.717 -19.452 2.145 1.00 87.12 98 ASP A N 1
ATOM 759 C CA . ASP A 1 98 ? 21.788 -19.684 1.037 1.00 87.12 98 ASP A CA 1
ATOM 760 C C . ASP A 1 98 ? 21.687 -18.500 0.062 1.00 87.12 98 ASP A C 1
ATOM 762 O O . ASP A 1 98 ? 21.335 -18.706 -1.097 1.00 87.12 98 ASP A O 1
ATOM 766 N N . HIS A 1 99 ? 22.082 -17.300 0.494 1.00 87.94 99 HIS A N 1
ATOM 767 C CA . HIS A 1 99 ? 22.167 -16.085 -0.323 1.00 87.94 99 HIS A CA 1
ATOM 768 C C . HIS A 1 99 ? 23.513 -15.375 -0.109 1.00 87.94 99 HIS A C 1
ATOM 770 O O . HIS A 1 99 ? 23.541 -14.281 0.460 1.00 87.94 99 HIS A O 1
ATOM 776 N N . PRO A 1 100 ? 24.647 -15.983 -0.518 1.00 89.69 100 PRO A N 1
ATOM 777 C CA . PRO A 1 100 ? 25.994 -15.510 -0.181 1.00 89.69 100 PRO A CA 1
ATOM 778 C C . PRO A 1 100 ? 26.362 -14.137 -0.768 1.00 89.69 100 PRO A C 1
ATOM 780 O O . PRO A 1 100 ? 27.398 -13.571 -0.412 1.00 89.69 100 PRO A O 1
ATOM 783 N N . GLU A 1 101 ? 25.544 -13.603 -1.669 1.00 91.69 101 GLU A N 1
ATOM 784 C CA . GLU A 1 101 ? 25.737 -12.330 -2.352 1.00 91.69 101 GLU A CA 1
ATOM 785 C C . GLU A 1 101 ? 24.961 -11.149 -1.751 1.00 91.69 101 GLU A C 1
ATOM 787 O O . GLU A 1 101 ? 25.275 -10.009 -2.112 1.00 91.69 101 GLU A O 1
ATOM 792 N N . THR A 1 102 ? 24.000 -11.388 -0.850 1.00 95.56 102 THR A N 1
ATOM 793 C CA . THR A 1 102 ? 23.023 -10.373 -0.416 1.00 95.56 102 THR A CA 1
ATOM 794 C C . THR A 1 102 ? 23.254 -9.931 1.022 1.00 95.56 102 THR A C 1
ATOM 796 O O . THR A 1 102 ? 23.097 -10.703 1.962 1.00 95.56 102 THR A O 1
ATOM 799 N N . TRP A 1 103 ? 23.598 -8.660 1.203 1.00 97.38 103 TRP A N 1
ATOM 800 C CA . TRP A 1 103 ? 23.603 -8.001 2.507 1.00 97.38 103 TRP A CA 1
ATOM 801 C C . TRP A 1 103 ? 22.212 -7.465 2.813 1.00 97.38 103 TRP A C 1
ATOM 803 O O . TRP A 1 103 ? 21.552 -6.946 1.915 1.00 97.38 103 TRP A O 1
ATOM 813 N N . VAL A 1 104 ? 21.787 -7.556 4.071 1.00 97.00 104 VAL A N 1
ATOM 814 C CA . VAL A 1 104 ? 20.432 -7.160 4.478 1.00 97.00 104 VAL A CA 1
ATOM 815 C C . VAL A 1 104 ? 20.486 -6.204 5.661 1.00 97.00 104 VAL A C 1
ATOM 817 O O . VAL A 1 104 ? 21.219 -6.440 6.621 1.00 97.00 104 VAL A O 1
ATOM 820 N N . GLN A 1 105 ? 19.687 -5.147 5.617 1.00 97.06 105 GLN A N 1
ATOM 821 C CA . GLN A 1 105 ? 19.386 -4.297 6.760 1.00 97.06 105 GLN A CA 1
ATOM 822 C C . GLN A 1 105 ? 17.875 -4.298 6.987 1.00 97.06 105 GLN A C 1
ATOM 824 O O . GLN A 1 105 ? 17.115 -3.924 6.098 1.00 97.06 105 GLN A O 1
ATOM 829 N N . LEU A 1 106 ? 17.459 -4.734 8.176 1.00 94.75 106 LEU A N 1
ATOM 830 C CA . LEU A 1 106 ? 16.069 -4.689 8.620 1.00 94.75 106 LEU A CA 1
ATOM 831 C C . LEU A 1 106 ? 15.887 -3.476 9.526 1.00 94.75 106 LEU A C 1
ATOM 833 O O . LEU A 1 106 ? 16.657 -3.282 10.472 1.00 94.75 106 LEU A O 1
ATOM 837 N N . LEU A 1 107 ? 14.884 -2.664 9.222 1.00 91.56 107 LEU A N 1
ATOM 838 C CA . LEU A 1 107 ? 14.483 -1.516 10.015 1.00 91.56 107 LEU A CA 1
ATOM 839 C C . LEU A 1 107 ? 13.114 -1.815 10.618 1.00 91.56 107 LEU A C 1
ATOM 841 O O . LEU A 1 107 ? 12.147 -2.076 9.905 1.00 91.56 107 LEU A O 1
ATOM 845 N N . SER A 1 108 ? 13.049 -1.793 11.946 1.00 83.62 108 SER A N 1
ATOM 846 C CA . SER A 1 108 ? 11.789 -1.965 12.657 1.00 83.62 108 SER A CA 1
ATOM 847 C C . SER A 1 108 ? 10.913 -0.742 12.455 1.00 83.62 108 SER A C 1
ATOM 849 O O . SER A 1 108 ? 11.371 0.392 12.610 1.00 83.62 108 SER A O 1
ATOM 851 N N . TRP A 1 109 ? 9.650 -0.992 12.148 1.00 78.25 109 TRP A N 1
ATOM 852 C CA . TRP A 1 109 ? 8.636 0.042 12.139 1.00 78.25 109 TRP A CA 1
ATOM 853 C C . TRP A 1 109 ? 8.345 0.524 13.570 1.00 78.25 109 TRP A C 1
ATOM 855 O O . TRP A 1 109 ? 8.380 -0.290 14.490 1.00 78.25 109 TRP A O 1
ATOM 865 N N . PRO A 1 110 ? 8.060 1.814 13.795 1.00 81.06 110 PRO A N 1
ATOM 866 C CA . PRO A 1 110 ? 8.135 2.906 12.831 1.00 81.06 110 PRO A CA 1
ATOM 867 C C . PRO A 1 110 ? 9.526 3.484 12.598 1.00 81.06 110 PRO A C 1
ATOM 869 O O . PRO A 1 110 ? 10.356 3.567 13.506 1.00 81.06 110 PRO A O 1
ATOM 872 N N . ILE A 1 111 ? 9.761 3.940 11.368 1.00 85.12 111 ILE A N 1
ATOM 873 C CA . ILE A 1 111 ? 11.068 4.350 10.868 1.00 85.12 111 ILE A CA 1
ATOM 874 C C . ILE A 1 111 ? 11.087 5.862 10.698 1.00 85.12 111 ILE A C 1
ATOM 876 O O . ILE A 1 111 ? 10.241 6.485 10.063 1.00 85.12 111 ILE A O 1
ATOM 880 N N . ARG A 1 112 ? 12.100 6.495 11.281 1.00 86.38 112 ARG A N 1
ATOM 881 C CA . ARG A 1 112 ? 12.284 7.939 11.153 1.00 86.38 112 ARG A CA 1
ATOM 882 C C . ARG A 1 112 ? 12.945 8.280 9.821 1.00 86.38 112 ARG A C 1
ATOM 884 O O . ARG A 1 112 ? 13.822 7.555 9.352 1.00 86.38 112 ARG A O 1
ATOM 891 N N . TYR A 1 113 ? 12.611 9.437 9.256 1.00 88.62 113 TYR A N 1
ATOM 892 C CA . TYR A 1 113 ? 13.215 9.906 8.002 1.00 88.62 113 TYR A CA 1
ATOM 893 C C . TYR A 1 113 ? 14.760 9.961 8.033 1.00 88.62 113 TYR A C 1
ATOM 895 O O . TYR A 1 113 ? 15.413 9.694 7.027 1.00 88.62 113 TYR A O 1
ATOM 903 N N . ASP A 1 114 ? 15.391 10.274 9.171 1.00 90.56 114 ASP A N 1
ATOM 904 C CA . ASP A 1 114 ? 16.857 10.233 9.288 1.00 90.56 114 ASP A CA 1
ATOM 905 C C . ASP A 1 114 ? 17.433 8.816 9.248 1.00 90.56 114 ASP A C 1
ATOM 907 O O . ASP A 1 114 ? 18.548 8.640 8.760 1.00 90.56 114 ASP A O 1
ATOM 911 N N . VAL A 1 115 ? 16.679 7.810 9.692 1.00 92.50 115 VAL A N 1
ATOM 912 C CA . VAL A 1 115 ? 17.071 6.401 9.570 1.00 92.50 115 VAL A CA 1
ATOM 913 C C . VAL A 1 115 ? 17.050 5.976 8.100 1.00 92.50 115 VAL A C 1
ATOM 915 O O . VAL A 1 115 ? 18.029 5.386 7.638 1.00 92.50 115 VAL A O 1
ATOM 918 N N . TYR A 1 116 ? 16.020 6.364 7.335 1.00 94.19 116 TYR A N 1
ATOM 919 C CA . TYR A 1 116 ? 16.010 6.195 5.875 1.00 94.19 116 TYR A CA 1
ATOM 920 C C . TYR A 1 116 ? 17.197 6.897 5.213 1.00 94.19 116 TYR A C 1
ATOM 922 O O . TYR A 1 116 ? 17.900 6.301 4.399 1.00 94.19 116 TYR A O 1
ATOM 930 N N . ASN A 1 117 ? 17.486 8.135 5.616 1.00 94.56 117 ASN A N 1
ATOM 931 C CA . ASN A 1 117 ? 18.627 8.879 5.091 1.00 94.56 117 ASN A CA 1
ATOM 932 C C . ASN A 1 117 ? 19.955 8.163 5.392 1.00 94.56 117 ASN A C 1
ATOM 934 O O . ASN A 1 117 ? 20.834 8.082 4.537 1.00 94.56 117 ASN A O 1
ATOM 938 N N . SER A 1 118 ? 20.128 7.615 6.596 1.00 95.81 118 SER A N 1
ATOM 939 C CA . SER A 1 118 ? 21.309 6.824 6.953 1.00 95.81 118 SER A CA 1
ATOM 940 C C . SER A 1 118 ? 21.438 5.552 6.109 1.00 95.81 118 SER A C 1
ATOM 942 O O . SER A 1 118 ? 22.528 5.287 5.596 1.00 95.81 118 SER A O 1
ATOM 944 N N . LEU A 1 119 ? 20.340 4.812 5.912 1.00 97.19 119 LEU A N 1
ATOM 945 C CA . LEU A 1 119 ? 20.282 3.637 5.035 1.00 97.19 119 LEU A CA 1
ATOM 946 C C . LEU A 1 119 ? 20.718 4.000 3.605 1.00 97.19 119 LEU A C 1
ATOM 948 O O . LEU A 1 119 ? 21.639 3.395 3.052 1.00 97.19 119 LEU A O 1
ATOM 952 N N . VAL A 1 120 ? 20.103 5.031 3.027 1.00 97.12 120 VAL A N 1
ATOM 953 C CA . VAL A 1 120 ? 20.361 5.489 1.656 1.00 97.12 120 VAL A CA 1
ATOM 954 C C . VAL A 1 120 ? 21.791 5.997 1.481 1.00 97.12 120 VAL A C 1
ATOM 956 O O . VAL A 1 120 ? 22.440 5.679 0.484 1.00 97.12 120 VAL A O 1
ATOM 959 N N . ASN A 1 121 ? 22.336 6.725 2.458 1.00 96.50 121 ASN A N 1
ATOM 960 C CA . ASN A 1 121 ? 23.727 7.176 2.414 1.00 96.50 121 ASN A CA 1
ATOM 961 C C . ASN A 1 121 ? 24.719 6.003 2.430 1.00 96.50 121 ASN A C 1
ATOM 963 O O . ASN A 1 121 ? 25.742 6.060 1.741 1.00 96.50 121 ASN A O 1
ATOM 967 N N . ALA A 1 122 ? 24.427 4.931 3.176 1.00 97.44 122 ALA A N 1
ATOM 968 C CA . ALA A 1 122 ? 25.242 3.719 3.157 1.00 97.44 122 ALA A CA 1
ATOM 969 C C . ALA A 1 122 ? 25.188 3.028 1.783 1.00 97.44 122 ALA A C 1
ATOM 971 O O . ALA A 1 122 ? 26.236 2.671 1.239 1.00 97.44 122 ALA A O 1
ATOM 972 N N . VAL A 1 123 ? 23.997 2.922 1.184 1.00 96.75 123 VAL A N 1
ATOM 973 C CA . VAL A 1 123 ? 23.807 2.385 -0.174 1.00 96.75 123 VAL A CA 1
ATOM 974 C C . VAL A 1 123 ? 24.580 3.210 -1.199 1.00 96.75 123 VAL A C 1
ATOM 976 O O . VAL A 1 123 ? 25.413 2.663 -1.918 1.00 96.75 123 VAL A O 1
ATOM 979 N N . ALA A 1 124 ? 24.389 4.530 -1.228 1.00 95.75 124 ALA A N 1
ATOM 980 C CA . ALA A 1 124 ? 25.079 5.429 -2.152 1.00 95.75 124 ALA A CA 1
ATOM 981 C C . ALA A 1 124 ? 26.612 5.335 -2.022 1.00 95.75 124 ALA A C 1
ATOM 983 O O . ALA A 1 124 ? 27.332 5.330 -3.025 1.00 95.75 124 ALA A O 1
ATOM 984 N N . ALA A 1 125 ? 27.129 5.206 -0.795 1.00 95.81 125 ALA A N 1
ATOM 985 C CA . ALA A 1 125 ? 28.556 5.013 -0.561 1.00 95.81 125 ALA A CA 1
ATOM 986 C C . ALA A 1 125 ? 29.074 3.712 -1.198 1.00 95.81 125 ALA A C 1
ATOM 988 O O . ALA A 1 125 ? 30.100 3.753 -1.880 1.00 95.81 125 ALA A O 1
ATOM 989 N N . VAL A 1 126 ? 28.353 2.598 -1.032 1.00 95.44 126 VAL A N 1
ATOM 990 C CA . VAL A 1 126 ? 28.706 1.286 -1.604 1.00 95.44 126 VAL A CA 1
ATOM 991 C C . VAL A 1 126 ? 28.592 1.283 -3.128 1.00 95.44 126 VAL A C 1
ATOM 993 O O . VAL A 1 126 ? 29.510 0.816 -3.803 1.00 95.44 126 VAL A O 1
ATOM 996 N N . LEU A 1 127 ? 27.529 1.863 -3.691 1.00 93.31 127 LEU A N 1
ATOM 997 C CA . LEU A 1 127 ? 27.371 2.052 -5.139 1.00 93.31 127 LEU A CA 1
ATOM 998 C C . LEU A 1 127 ? 28.577 2.778 -5.751 1.00 93.31 127 LEU A C 1
ATOM 1000 O O . LEU A 1 127 ? 29.115 2.368 -6.783 1.00 93.31 127 LEU A O 1
ATOM 1004 N N . ARG A 1 128 ? 29.072 3.816 -5.075 1.00 92.75 128 ARG A N 1
ATOM 1005 C CA . ARG A 1 128 ? 30.245 4.562 -5.531 1.00 92.75 128 ARG A CA 1
ATOM 1006 C C . ARG A 1 128 ? 31.550 3.782 -5.362 1.00 92.75 128 ARG A C 1
ATOM 1008 O O . ARG A 1 128 ? 32.372 3.772 -6.276 1.00 92.75 128 ARG A O 1
ATOM 1015 N N . SER A 1 129 ? 31.791 3.179 -4.196 1.00 93.62 129 SER A N 1
ATOM 1016 C CA . SER A 1 129 ? 33.101 2.590 -3.878 1.00 93.62 129 SER A CA 1
ATOM 1017 C C . SER A 1 129 ? 33.283 1.161 -4.380 1.00 93.62 129 SER A C 1
ATOM 1019 O O . SER A 1 129 ? 34.372 0.825 -4.837 1.00 93.62 129 SER A O 1
ATOM 1021 N N . GLU A 1 130 ? 32.248 0.325 -4.296 1.00 94.06 130 GLU A N 1
ATOM 1022 C CA . GLU A 1 130 ? 32.327 -1.108 -4.609 1.00 94.06 130 GLU A CA 1
ATOM 1023 C C . GLU A 1 130 ? 31.882 -1.407 -6.047 1.00 94.06 130 GLU A C 1
ATOM 1025 O O . GLU A 1 130 ? 32.510 -2.217 -6.731 1.00 94.06 130 GLU A O 1
ATOM 1030 N N . PHE A 1 131 ? 30.852 -0.712 -6.543 1.00 89.62 131 PHE A N 1
ATOM 1031 C CA . PHE A 1 131 ? 30.384 -0.866 -7.928 1.00 89.62 131 PHE A CA 1
ATOM 1032 C C . PHE A 1 131 ? 31.062 0.099 -8.908 1.00 89.62 131 PHE A C 1
ATOM 1034 O O . PHE A 1 131 ? 30.999 -0.105 -10.121 1.00 89.62 131 PHE A O 1
ATOM 1041 N N . GLY A 1 132 ? 31.773 1.109 -8.396 1.00 89.44 132 GLY A N 1
ATOM 1042 C CA . GLY A 1 132 ? 32.547 2.047 -9.207 1.00 89.44 132 GLY A CA 1
ATOM 1043 C C . GLY A 1 132 ? 31.685 2.989 -10.047 1.00 89.44 132 GLY A C 1
ATOM 1044 O O . GLY A 1 132 ? 32.145 3.440 -11.097 1.00 89.44 132 GLY A O 1
ATOM 1045 N N . LEU A 1 133 ? 30.451 3.263 -9.612 1.00 87.25 133 LEU A N 1
ATOM 1046 C CA . LEU A 1 133 ? 29.569 4.211 -10.288 1.00 87.25 133 LEU A CA 1
ATOM 1047 C C . LEU A 1 133 ? 30.098 5.637 -10.108 1.00 87.25 133 LEU A C 1
ATOM 1049 O O . LEU A 1 133 ? 30.382 6.078 -8.990 1.00 87.25 133 LEU A O 1
ATOM 1053 N N . GLY A 1 134 ? 30.255 6.354 -11.221 1.00 86.31 134 GLY A N 1
ATOM 1054 C CA . GLY A 1 134 ? 30.773 7.720 -11.219 1.00 86.31 134 GLY A CA 1
ATOM 1055 C C . GLY A 1 134 ? 29.694 8.725 -10.831 1.00 86.31 134 GLY A C 1
ATOM 1056 O O . GLY A 1 134 ? 29.938 9.617 -10.014 1.00 86.31 134 GLY A O 1
ATOM 1057 N N . LEU A 1 135 ? 28.492 8.541 -11.378 1.00 87.19 135 LEU A N 1
ATOM 1058 C CA . LEU A 1 135 ? 27.321 9.379 -11.133 1.00 87.19 135 LEU A CA 1
ATOM 1059 C C . LEU A 1 135 ? 26.145 8.513 -10.681 1.00 87.19 135 LEU A C 1
ATOM 1061 O O . LEU A 1 135 ? 25.991 7.384 -11.141 1.00 87.19 135 LEU A O 1
ATOM 1065 N N . ALA A 1 136 ? 25.277 9.062 -9.835 1.00 89.56 136 ALA A N 1
ATOM 1066 C CA . ALA A 1 136 ? 24.104 8.332 -9.364 1.00 89.56 136 ALA A CA 1
ATOM 1067 C C . ALA A 1 136 ? 23.096 8.052 -10.492 1.00 89.56 136 ALA A C 1
ATOM 1069 O O . ALA A 1 136 ? 22.468 7.002 -10.516 1.00 89.56 136 ALA A O 1
ATOM 1070 N N . VAL A 1 137 ? 23.021 8.946 -11.484 1.00 82.50 137 VAL A N 1
ATOM 1071 C CA . VAL A 1 137 ? 22.183 8.799 -12.691 1.00 82.50 137 VAL A CA 1
ATOM 1072 C C . VAL A 1 137 ? 22.589 7.627 -13.599 1.00 82.50 137 VAL A C 1
ATOM 1074 O O . VAL A 1 137 ? 21.899 7.336 -14.568 1.00 82.50 137 VAL A O 1
ATOM 1077 N N . GLU A 1 138 ? 23.707 6.944 -13.317 1.00 82.19 138 GLU A N 1
ATOM 1078 C CA . GLU A 1 138 ? 24.045 5.669 -13.970 1.00 82.19 138 GLU A CA 1
ATOM 1079 C C . GLU A 1 138 ? 23.235 4.483 -13.410 1.00 82.19 138 GLU A C 1
ATOM 1081 O O . GLU A 1 138 ? 23.316 3.379 -13.955 1.00 82.19 138 GLU A O 1
ATOM 1086 N N . THR A 1 139 ? 22.476 4.700 -12.331 1.00 87.50 139 THR A N 1
ATOM 1087 C CA . THR A 1 139 ? 21.500 3.743 -11.804 1.00 87.50 139 THR A CA 1
ATOM 1088 C C . THR A 1 139 ? 20.148 3.935 -12.488 1.00 87.50 139 THR A C 1
ATOM 1090 O O . THR A 1 139 ? 19.701 5.056 -12.725 1.00 87.50 139 THR A O 1
ATOM 1093 N N . ALA A 1 140 ? 19.507 2.825 -12.829 1.00 88.50 140 ALA A N 1
ATOM 1094 C CA . ALA A 1 140 ? 18.087 2.760 -13.118 1.00 88.50 140 ALA A CA 1
ATOM 1095 C C . ALA A 1 140 ? 17.350 2.393 -11.827 1.00 88.50 140 ALA A C 1
ATOM 1097 O O . ALA A 1 140 ? 17.881 1.658 -10.993 1.00 88.50 140 ALA A O 1
ATOM 1098 N N . ALA A 1 141 ? 16.129 2.888 -11.679 1.00 92.12 141 ALA A N 1
ATOM 1099 C CA . ALA A 1 141 ? 15.249 2.532 -10.582 1.00 92.12 141 ALA A CA 1
ATOM 1100 C C . ALA A 1 141 ? 13.930 2.040 -11.170 1.00 92.12 141 ALA A C 1
ATOM 1102 O O . ALA A 1 141 ? 13.372 2.693 -12.048 1.00 92.12 141 ALA A O 1
ATOM 1103 N N . VAL A 1 142 ? 13.453 0.902 -10.689 1.00 91.00 142 VAL A N 1
ATOM 1104 C CA . VAL A 1 142 ? 12.117 0.375 -10.987 1.00 91.00 142 VAL A CA 1
ATOM 1105 C C . VAL A 1 142 ? 11.401 0.160 -9.668 1.00 91.00 142 VAL A C 1
ATOM 1107 O O . VAL A 1 142 ? 12.039 -0.215 -8.681 1.00 91.00 142 VAL A O 1
ATOM 1110 N N . GLY A 1 143 ? 10.105 0.421 -9.629 1.00 91.81 143 GLY A N 1
ATOM 1111 C CA . GLY A 1 143 ? 9.310 0.231 -8.429 1.00 91.81 143 GLY A CA 1
ATOM 1112 C C . GLY A 1 143 ? 7.919 -0.246 -8.782 1.00 91.81 143 GLY A C 1
ATOM 1113 O O . GLY A 1 143 ? 7.418 0.051 -9.860 1.00 91.81 143 GLY A O 1
ATOM 1114 N N . TRP A 1 144 ? 7.320 -1.015 -7.891 1.00 89.56 144 TRP A N 1
ATOM 1115 C CA . TRP A 1 144 ? 6.006 -1.603 -8.097 1.00 89.56 144 TRP A CA 1
ATOM 1116 C C . TRP A 1 144 ? 5.242 -1.592 -6.784 1.00 89.56 144 TRP A C 1
ATOM 1118 O O . TRP A 1 144 ? 5.847 -1.831 -5.736 1.00 89.56 144 TRP A O 1
ATOM 1128 N N . ASP A 1 145 ? 3.950 -1.306 -6.857 1.00 87.06 145 ASP A N 1
ATOM 1129 C CA . ASP A 1 145 ? 3.002 -1.442 -5.760 1.00 87.06 145 ASP A CA 1
ATOM 1130 C C . ASP A 1 145 ? 2.163 -2.703 -5.993 1.00 87.06 145 ASP A C 1
ATOM 1132 O O . ASP A 1 145 ? 1.411 -2.784 -6.966 1.00 87.06 145 ASP A O 1
ATOM 1136 N N . ASP A 1 146 ? 2.340 -3.714 -5.138 1.00 75.44 146 ASP A N 1
ATOM 1137 C CA . ASP A 1 146 ? 1.659 -5.000 -5.305 1.00 75.44 146 ASP A CA 1
ATOM 1138 C C . ASP A 1 146 ? 0.131 -4.885 -5.111 1.00 75.44 146 ASP A C 1
ATOM 1140 O O . ASP A 1 146 ? -0.605 -5.616 -5.775 1.00 75.44 146 ASP A O 1
ATOM 1144 N N . ASP A 1 147 ? -0.344 -3.946 -4.282 1.00 71.25 147 ASP A N 1
ATOM 1145 C CA . ASP A 1 147 ? -1.773 -3.775 -3.978 1.00 71.25 147 ASP A CA 1
ATOM 1146 C C . ASP A 1 147 ? -2.468 -2.910 -5.035 1.00 71.25 147 ASP A C 1
ATOM 1148 O O . ASP A 1 147 ? -3.569 -3.237 -5.479 1.00 71.25 147 ASP A O 1
ATOM 1152 N N . ALA A 1 148 ? -1.813 -1.834 -5.485 1.00 70.94 148 ALA A N 1
ATOM 1153 C CA . ALA A 1 148 ? -2.345 -0.991 -6.556 1.00 70.94 148 ALA A CA 1
ATOM 1154 C C . ALA A 1 148 ? -2.195 -1.632 -7.947 1.00 70.94 148 ALA A C 1
ATOM 1156 O O . ALA A 1 148 ? -2.887 -1.242 -8.882 1.00 70.94 148 ALA A O 1
ATOM 1157 N N . GLY A 1 149 ? -1.282 -2.597 -8.112 1.00 78.69 149 GLY A N 1
ATOM 1158 C CA . GLY A 1 149 ? -0.984 -3.198 -9.414 1.00 78.69 149 GLY A CA 1
ATOM 1159 C C . GLY A 1 149 ? -0.334 -2.221 -10.404 1.00 78.69 149 GLY A C 1
ATOM 1160 O O . GLY A 1 149 ? -0.395 -2.440 -11.616 1.00 78.69 149 GLY A O 1
ATOM 1161 N N . GLU A 1 150 ? 0.284 -1.151 -9.900 1.00 82.50 150 GLU A N 1
ATOM 1162 C CA . GLU A 1 150 ? 0.849 -0.055 -10.689 1.00 82.50 150 GLU A CA 1
ATOM 1163 C C . GLU A 1 150 ? 2.368 0.097 -10.478 1.00 82.50 150 GLU A C 1
ATOM 1165 O O . GLU A 1 150 ? 2.939 -0.269 -9.446 1.00 82.50 150 GLU A O 1
ATOM 1170 N N . GLU A 1 151 ? 3.045 0.664 -11.483 1.00 85.25 151 GLU A N 1
ATOM 1171 C CA . GLU A 1 151 ? 4.462 1.029 -11.390 1.00 85.25 151 GLU A CA 1
ATOM 1172 C C . GLU A 1 151 ? 4.617 2.311 -10.558 1.00 85.25 151 GLU A C 1
ATOM 1174 O O . GLU A 1 151 ? 3.960 3.319 -10.819 1.00 85.25 151 GLU A O 1
ATOM 1179 N N . LEU A 1 152 ? 5.520 2.298 -9.575 1.00 86.81 152 LEU A N 1
ATOM 1180 C CA . LEU A 1 152 ? 5.819 3.488 -8.776 1.00 86.81 152 LEU A CA 1
ATOM 1181 C C . LEU A 1 152 ? 6.561 4.523 -9.622 1.00 86.81 152 LEU A C 1
ATOM 1183 O O . LEU A 1 152 ? 7.455 4.172 -10.394 1.00 86.81 152 LEU A O 1
ATOM 1187 N N . ASP A 1 153 ? 6.296 5.813 -9.395 1.00 86.81 153 ASP A N 1
ATOM 1188 C CA . ASP A 1 153 ? 7.086 6.876 -10.021 1.00 86.81 153 ASP A CA 1
ATOM 1189 C C . ASP A 1 153 ? 8.519 6.906 -9.458 1.00 86.81 153 ASP A C 1
ATOM 1191 O O . ASP A 1 153 ? 8.841 7.568 -8.469 1.00 86.81 153 ASP A O 1
ATOM 1195 N N . THR A 1 154 ? 9.416 6.190 -10.132 1.00 89.50 154 THR A N 1
ATOM 1196 C CA . THR A 1 154 ? 10.863 6.224 -9.902 1.00 89.50 154 THR A CA 1
ATOM 1197 C C . THR A 1 154 ? 11.578 7.217 -10.817 1.00 89.50 154 THR A C 1
ATOM 1199 O O . THR A 1 154 ? 12.813 7.278 -10.812 1.00 89.50 154 THR A O 1
ATOM 1202 N N . GLY A 1 155 ? 10.850 8.037 -11.586 1.00 84.56 155 GLY A N 1
ATOM 1203 C CA . GLY A 1 155 ? 11.416 9.025 -12.508 1.00 84.56 155 GLY A CA 1
ATOM 1204 C C . GLY A 1 155 ? 12.200 10.131 -11.795 1.00 84.56 155 GLY A C 1
ATOM 1205 O O . GLY A 1 155 ? 13.043 10.809 -12.394 1.00 84.56 155 GLY A O 1
ATOM 1206 N N . GLY A 1 156 ? 11.965 10.300 -10.491 1.00 82.50 156 GLY A N 1
ATOM 1207 C CA . GLY A 1 156 ? 12.831 11.054 -9.589 1.00 82.50 156 GLY A CA 1
ATOM 1208 C C . GLY A 1 156 ? 14.254 10.496 -9.519 1.00 82.50 156 GLY A C 1
ATOM 1209 O O . GLY A 1 156 ? 15.194 11.269 -9.488 1.00 82.50 156 GLY A O 1
ATOM 1210 N N . LEU A 1 157 ? 14.451 9.179 -9.564 1.00 83.88 157 LEU A N 1
ATOM 1211 C CA . LEU A 1 157 ? 15.759 8.523 -9.421 1.00 83.88 157 LEU A CA 1
ATOM 1212 C C . LEU A 1 157 ? 16.405 8.166 -10.757 1.00 83.88 157 LEU A C 1
ATOM 1214 O O . LEU A 1 157 ? 17.619 8.311 -10.928 1.00 83.88 157 LEU A O 1
ATOM 1218 N N . ALA A 1 158 ? 15.595 7.687 -11.700 1.00 65.94 158 ALA A N 1
ATOM 1219 C CA . ALA A 1 158 ? 16.042 7.266 -13.015 1.00 65.94 158 ALA A CA 1
ATOM 1220 C C . ALA A 1 158 ? 16.143 8.485 -13.940 1.00 65.94 158 ALA A C 1
ATOM 1222 O O . ALA A 1 158 ? 15.158 9.145 -14.270 1.00 65.94 158 ALA A O 1
ATOM 1223 N N . GLY A 1 159 ? 17.365 8.810 -14.360 1.00 58.78 159 GLY A N 1
ATOM 1224 C CA . GLY A 1 159 ? 17.608 9.935 -15.251 1.00 58.78 159 GLY A CA 1
ATOM 1225 C C . GLY A 1 159 ? 16.889 9.757 -16.590 1.00 58.78 159 GLY A C 1
ATOM 1226 O O . GLY A 1 159 ? 17.217 8.860 -17.359 1.00 58.78 159 GLY A O 1
ATOM 1227 N N . LEU A 1 160 ? 16.010 10.703 -16.934 1.00 53.06 160 LEU A N 1
ATOM 1228 C CA . LEU A 1 160 ? 15.514 10.953 -18.301 1.00 53.06 160 LEU A CA 1
ATOM 1229 C C . LEU A 1 160 ? 16.637 11.125 -19.346 1.00 53.06 160 LEU A C 1
ATOM 1231 O O . LEU A 1 160 ? 16.372 11.188 -20.543 1.00 53.06 160 LEU A O 1
ATOM 1235 N N . LEU A 1 161 ? 17.887 11.242 -18.897 1.00 61.41 161 LEU A N 1
ATOM 1236 C CA . LEU A 1 161 ? 19.077 11.281 -19.725 1.00 61.41 161 LEU A CA 1
ATOM 1237 C C . LEU A 1 161 ? 19.719 9.897 -19.689 1.00 61.41 161 LEU A C 1
ATOM 1239 O O . LEU A 1 161 ? 20.340 9.521 -18.692 1.00 61.41 161 LEU A O 1
ATOM 1243 N N . GLY A 1 162 ? 19.606 9.154 -20.790 1.00 65.38 162 GLY A N 1
ATOM 1244 C CA . GLY A 1 162 ? 20.370 7.925 -20.944 1.00 65.38 162 GLY A CA 1
ATOM 1245 C C . GLY A 1 162 ? 21.868 8.210 -20.797 1.00 65.38 162 GLY A C 1
ATOM 1246 O O . GLY A 1 162 ? 22.332 9.338 -20.979 1.00 65.38 162 GLY A O 1
ATOM 1247 N N . ARG A 1 163 ? 22.671 7.180 -20.507 1.00 65.00 163 ARG A N 1
ATOM 1248 C CA . ARG A 1 163 ? 24.138 7.319 -20.405 1.00 65.00 163 ARG A CA 1
ATOM 1249 C C . ARG A 1 163 ? 24.745 8.035 -21.620 1.00 65.00 163 ARG A C 1
ATOM 1251 O O . ARG A 1 163 ? 25.687 8.813 -21.485 1.00 65.00 163 ARG A O 1
ATOM 1258 N N . ASP A 1 164 ? 24.176 7.791 -22.797 1.00 69.69 164 ASP A N 1
ATOM 1259 C CA . ASP A 1 164 ? 24.585 8.423 -24.048 1.00 69.69 164 ASP A CA 1
ATOM 1260 C C . ASP A 1 164 ? 24.193 9.907 -24.130 1.00 69.69 164 ASP A C 1
ATOM 1262 O O . ASP A 1 164 ? 24.945 10.685 -24.717 1.00 69.69 164 ASP A O 1
ATOM 1266 N N . ASP A 1 165 ? 23.090 10.323 -23.505 1.00 72.69 165 ASP A N 1
ATOM 1267 C CA . ASP A 1 165 ? 22.674 11.728 -23.424 1.00 72.69 165 ASP A CA 1
ATOM 1268 C C . ASP A 1 165 ? 23.547 12.499 -22.432 1.00 72.69 165 ASP A C 1
ATOM 1270 O O . ASP A 1 165 ? 24.000 13.601 -22.735 1.00 72.69 165 ASP A O 1
ATOM 1274 N N . LEU A 1 166 ? 23.871 11.901 -21.281 1.00 70.31 166 LEU A N 1
ATOM 1275 C CA . LEU A 1 166 ? 24.795 12.489 -20.303 1.00 70.31 166 LEU A CA 1
ATOM 1276 C C . LEU A 1 166 ? 26.187 12.725 -20.897 1.00 70.31 166 LEU A C 1
ATOM 1278 O O . LEU A 1 166 ? 26.790 13.765 -20.648 1.00 70.31 166 LEU A O 1
ATOM 1282 N N . ASN A 1 167 ? 26.672 11.794 -21.722 1.00 70.19 167 ASN A N 1
ATOM 1283 C CA . ASN A 1 167 ? 27.953 11.933 -22.418 1.00 70.19 167 ASN A CA 1
ATOM 1284 C C . ASN A 1 167 ? 27.933 13.016 -23.511 1.00 70.19 167 ASN A C 1
ATOM 1286 O O . ASN A 1 167 ? 28.987 13.535 -23.881 1.00 70.19 167 ASN A O 1
ATOM 1290 N N . GLN A 1 168 ? 26.755 13.343 -24.051 1.00 80.94 168 GLN A N 1
ATOM 1291 C CA . GLN A 1 168 ? 26.572 14.396 -25.055 1.00 80.94 168 GLN A CA 1
ATOM 1292 C C . GLN A 1 168 ? 26.335 15.777 -24.427 1.00 80.94 168 GLN A C 1
ATOM 1294 O O . GLN A 1 168 ? 26.628 16.800 -25.050 1.00 80.94 168 GLN A O 1
ATOM 1299 N N . GLN A 1 169 ? 25.820 15.819 -23.199 1.00 79.38 169 GLN A N 1
ATOM 1300 C CA . GLN A 1 169 ? 25.571 17.041 -22.442 1.00 79.38 169 GLN A CA 1
ATOM 1301 C C . GLN A 1 169 ? 26.873 17.559 -21.804 1.00 79.38 169 GLN A C 1
ATOM 1303 O O . GLN A 1 169 ? 27.688 16.815 -21.264 1.00 79.38 169 GLN A O 1
ATOM 1308 N N . GLY A 1 170 ? 27.084 18.877 -21.839 1.00 81.50 170 GLY A N 1
ATOM 1309 C CA . GLY A 1 170 ? 28.171 19.495 -21.074 1.00 81.50 170 GLY A CA 1
ATOM 1310 C C . GLY A 1 170 ? 27.895 19.478 -19.556 1.00 81.50 170 GLY A C 1
ATOM 1311 O O . GLY A 1 170 ? 26.745 19.336 -19.145 1.00 81.50 170 GLY A O 1
ATOM 1312 N N . PRO A 1 171 ? 28.910 19.728 -18.702 1.00 80.31 171 PRO A N 1
ATOM 1313 C CA . PRO A 1 171 ? 28.743 19.767 -17.240 1.00 80.31 171 PRO A CA 1
ATOM 1314 C C . PRO A 1 171 ? 27.678 20.743 -16.750 1.00 80.31 171 PRO A C 1
ATOM 1316 O O . PRO A 1 171 ? 27.014 20.503 -15.747 1.00 80.31 171 PRO A O 1
ATOM 1319 N N . ARG A 1 172 ? 27.548 21.877 -17.442 1.00 84.94 172 ARG A N 1
ATOM 1320 C CA . ARG A 1 172 ? 26.638 22.944 -17.043 1.00 84.94 172 ARG A CA 1
ATOM 1321 C C . ARG A 1 172 ? 25.165 22.521 -17.174 1.00 84.94 172 ARG A C 1
ATOM 1323 O O . ARG A 1 172 ? 24.491 22.593 -16.156 1.00 84.94 172 ARG A O 1
ATOM 1330 N N . PRO A 1 173 ? 24.679 22.041 -18.337 1.00 85.19 173 PRO A N 1
ATOM 1331 C CA . PRO A 1 173 ? 23.325 21.497 -18.447 1.00 85.19 173 PRO A CA 1
ATOM 1332 C C . PRO A 1 173 ? 22.990 20.415 -17.415 1.00 85.19 173 PRO A C 1
ATOM 1334 O O . PRO A 1 173 ? 21.905 20.437 -16.846 1.00 85.19 173 PRO A O 1
ATOM 1337 N N . VAL A 1 174 ? 23.926 19.501 -17.126 1.00 82.44 174 VAL A N 1
ATOM 1338 C CA . VAL A 1 174 ? 23.700 18.450 -16.120 1.00 82.44 174 VAL A CA 1
ATOM 1339 C C . VAL A 1 174 ? 23.590 19.037 -14.714 1.00 82.44 174 VAL A C 1
ATOM 1341 O O . VAL A 1 174 ? 22.673 18.684 -13.981 1.00 82.44 174 VAL A O 1
ATOM 1344 N N . SER A 1 175 ? 24.469 19.969 -14.337 1.00 85.00 175 SER A N 1
ATOM 1345 C CA . SER A 1 175 ? 24.375 20.651 -13.038 1.00 85.00 175 SER A CA 1
ATOM 1346 C C . SER A 1 175 ? 23.091 21.484 -12.919 1.00 85.00 175 SER A C 1
ATOM 1348 O O . SER A 1 175 ? 22.420 21.411 -11.896 1.00 85.00 175 SER A O 1
ATOM 1350 N N . GLU A 1 176 ? 22.684 22.208 -13.969 1.00 87.38 176 GLU A N 1
ATOM 1351 C CA . GLU A 1 176 ? 21.418 22.959 -13.995 1.00 87.38 176 GLU A CA 1
ATOM 1352 C C . GLU A 1 176 ? 20.204 22.023 -13.827 1.00 87.38 176 GLU A C 1
ATOM 1354 O O . GLU A 1 176 ? 19.297 22.328 -13.052 1.00 87.38 176 GLU A O 1
ATOM 1359 N N . PHE A 1 177 ? 20.213 20.853 -14.478 1.00 85.94 177 PHE A N 1
ATOM 1360 C CA . PHE A 1 177 ? 19.188 19.819 -14.302 1.00 85.94 177 PHE A CA 1
ATOM 1361 C C . PHE A 1 177 ? 19.142 19.285 -12.861 1.00 85.94 177 PHE A C 1
ATOM 1363 O O . PHE A 1 177 ? 18.076 19.272 -12.245 1.00 85.94 177 PHE A O 1
ATOM 1370 N N . LEU A 1 178 ? 20.290 18.899 -12.292 1.00 85.94 178 LEU A N 1
ATOM 1371 C CA . LEU A 1 178 ? 20.377 18.393 -10.916 1.00 85.94 178 LEU A CA 1
ATOM 1372 C C . LEU A 1 178 ? 19.933 19.446 -9.891 1.00 85.94 178 LEU A C 1
ATOM 1374 O O . LEU A 1 178 ? 19.234 19.124 -8.933 1.00 85.94 178 LEU A O 1
ATOM 1378 N N . GLN A 1 179 ? 20.290 20.715 -10.100 1.00 87.62 179 GLN A N 1
ATOM 1379 C CA . GLN A 1 179 ? 19.853 21.821 -9.246 1.00 87.62 179 GLN A CA 1
ATOM 1380 C C . GLN A 1 179 ? 18.339 22.033 -9.308 1.00 87.62 179 GLN A C 1
ATOM 1382 O O . GLN A 1 179 ? 17.724 22.265 -8.268 1.00 87.62 179 GLN A O 1
ATOM 1387 N N . ALA A 1 180 ? 17.732 21.926 -10.493 1.00 88.38 180 ALA A N 1
ATOM 1388 C CA . ALA A 1 180 ? 16.284 22.023 -10.645 1.00 88.38 180 ALA A CA 1
ATOM 1389 C C . ALA A 1 180 ? 15.559 20.879 -9.919 1.00 88.38 180 ALA A C 1
ATOM 1391 O O . ALA A 1 180 ? 14.614 21.136 -9.177 1.00 88.38 180 ALA A O 1
ATOM 1392 N N . ARG A 1 181 ? 16.035 19.632 -10.055 1.00 86.62 181 ARG A N 1
ATOM 1393 C CA . ARG A 1 181 ? 15.455 18.477 -9.342 1.00 86.62 181 ARG A CA 1
ATOM 1394 C C . ARG A 1 181 ? 15.637 18.577 -7.832 1.00 86.62 181 ARG A C 1
ATOM 1396 O O . ARG A 1 181 ? 14.716 18.308 -7.073 1.00 86.62 181 ARG A O 1
ATOM 1403 N N . ARG A 1 182 ? 16.787 19.066 -7.377 1.00 87.50 182 ARG A N 1
ATOM 1404 C CA . ARG A 1 182 ? 17.015 19.328 -5.956 1.00 87.50 182 ARG A CA 1
ATOM 1405 C C . ARG A 1 182 ? 16.104 20.426 -5.401 1.00 87.50 182 ARG A C 1
ATOM 1407 O O . ARG A 1 182 ? 15.676 20.344 -4.255 1.00 87.50 182 ARG A O 1
ATOM 1414 N N . ALA A 1 183 ? 15.809 21.460 -6.186 1.00 88.94 183 ALA A N 1
ATOM 1415 C CA . ALA A 1 183 ? 14.839 22.473 -5.780 1.00 88.94 183 ALA A CA 1
ATOM 1416 C C . ALA A 1 183 ? 13.428 21.875 -5.640 1.00 88.94 183 ALA A C 1
ATOM 1418 O O . ALA A 1 183 ? 12.736 22.217 -4.684 1.00 88.94 183 ALA A O 1
ATOM 1419 N N . ASP A 1 184 ? 13.048 20.956 -6.535 1.00 88.25 184 ASP A N 1
ATOM 1420 C CA . ASP A 1 184 ? 11.790 20.206 -6.455 1.00 88.25 184 ASP A CA 1
ATOM 1421 C C . ASP A 1 184 ? 11.716 19.368 -5.169 1.00 88.25 184 ASP A C 1
ATOM 1423 O O . ASP A 1 184 ? 10.824 19.586 -4.350 1.00 88.25 184 ASP A O 1
ATOM 1427 N N . ILE A 1 185 ? 12.708 18.505 -4.899 1.00 88.25 185 ILE A N 1
ATOM 1428 C CA . ILE A 1 185 ? 12.698 17.684 -3.675 1.00 88.25 185 ILE A CA 1
ATOM 1429 C C . ILE A 1 185 ? 12.707 18.536 -2.401 1.00 88.25 185 ILE A C 1
ATOM 1431 O O . ILE A 1 185 ? 12.017 18.235 -1.428 1.00 88.25 185 ILE A O 1
ATOM 1435 N N . ALA A 1 186 ? 13.461 19.639 -2.397 1.00 88.50 186 ALA A N 1
ATOM 1436 C CA . ALA A 1 186 ? 13.512 20.548 -1.261 1.00 88.50 186 ALA A CA 1
ATOM 1437 C C . ALA A 1 186 ? 12.155 21.221 -1.014 1.00 88.50 186 ALA A C 1
ATOM 1439 O O . ALA A 1 186 ? 11.796 21.446 0.146 1.00 88.50 186 ALA A O 1
ATOM 1440 N N . ALA A 1 187 ? 11.401 21.523 -2.075 1.00 87.69 187 ALA A N 1
ATOM 1441 C CA . ALA A 1 187 ? 10.037 22.018 -1.965 1.00 87.69 187 ALA A CA 1
ATOM 1442 C C . ALA A 1 187 ? 9.116 20.944 -1.365 1.00 87.69 187 ALA A C 1
ATOM 1444 O O . ALA A 1 187 ? 8.443 21.244 -0.379 1.00 87.69 187 ALA A O 1
ATOM 1445 N N . LYS A 1 188 ? 9.180 19.692 -1.853 1.00 86.56 188 LYS A N 1
ATOM 1446 C CA . LYS A 1 188 ? 8.417 18.547 -1.310 1.00 86.56 188 LYS A CA 1
ATOM 1447 C C . LYS A 1 188 ? 8.678 18.334 0.184 1.00 86.56 188 LYS A C 1
ATOM 1449 O O . LYS A 1 188 ? 7.751 18.306 0.988 1.00 86.56 188 LYS A O 1
ATOM 1454 N N . ILE A 1 189 ? 9.950 18.302 0.590 1.00 85.25 189 ILE A N 1
ATOM 1455 C CA . ILE A 1 189 ? 10.351 18.151 2.000 1.00 85.25 189 ILE A CA 1
ATOM 1456 C C . ILE A 1 189 ? 9.888 19.345 2.846 1.00 85.25 189 ILE A C 1
ATOM 1458 O O . ILE A 1 189 ? 9.447 19.175 3.983 1.00 85.25 189 ILE A O 1
ATOM 1462 N N . THR A 1 190 ? 10.012 20.571 2.329 1.00 86.69 190 THR A N 1
ATOM 1463 C CA . THR A 1 190 ? 9.557 21.776 3.045 1.00 86.69 190 THR A CA 1
ATOM 1464 C C . THR A 1 190 ? 8.053 21.731 3.273 1.00 86.69 190 THR A C 1
ATOM 1466 O O . THR A 1 190 ? 7.592 22.025 4.374 1.00 86.69 190 THR A O 1
ATOM 1469 N N . PHE A 1 191 ? 7.307 21.322 2.254 1.00 84.31 191 PHE A N 1
ATOM 1470 C CA . PHE A 1 191 ? 5.865 21.171 2.314 1.00 84.31 191 PHE A CA 1
ATOM 1471 C C . PHE A 1 191 ? 5.445 20.091 3.315 1.00 84.31 191 PHE A C 1
ATOM 1473 O O . PHE A 1 191 ? 4.666 20.369 4.223 1.00 84.31 191 PHE A O 1
ATOM 1480 N N . ALA A 1 192 ? 6.052 18.905 3.253 1.00 84.12 192 ALA A N 1
ATOM 1481 C CA . ALA A 1 192 ? 5.794 17.815 4.192 1.00 84.12 192 ALA A CA 1
ATOM 1482 C C . ALA A 1 192 ? 6.074 18.202 5.654 1.00 84.12 192 ALA A C 1
ATOM 1484 O O . ALA A 1 192 ? 5.356 17.795 6.565 1.00 84.12 192 ALA A O 1
ATOM 1485 N N . ARG A 1 193 ? 7.086 19.045 5.896 1.00 86.00 193 ARG A N 1
ATOM 1486 C CA . ARG A 1 193 ? 7.353 19.610 7.229 1.00 86.00 193 ARG A CA 1
ATOM 1487 C C . ARG A 1 193 ? 6.244 20.536 7.710 1.00 86.00 193 ARG A C 1
ATOM 1489 O O . ARG A 1 193 ? 5.895 20.482 8.884 1.00 86.00 193 ARG A O 1
ATOM 1496 N N . GLN A 1 194 ? 5.711 21.381 6.830 1.00 85.00 194 GLN A N 1
ATOM 1497 C CA . GLN A 1 194 ? 4.597 22.273 7.163 1.00 85.00 194 GLN A CA 1
ATOM 1498 C C . GLN A 1 194 ? 3.318 21.475 7.438 1.00 85.00 194 GLN A C 1
ATOM 1500 O O . GLN A 1 194 ? 2.651 21.729 8.438 1.00 85.00 194 GLN A O 1
ATOM 1505 N N . ALA A 1 195 ? 3.026 20.475 6.602 1.00 83.56 195 ALA A N 1
ATOM 1506 C CA . ALA A 1 195 ? 1.927 19.537 6.806 1.00 83.56 195 ALA A CA 1
ATOM 1507 C C . ALA A 1 195 ? 2.060 18.803 8.151 1.00 83.56 195 ALA A C 1
ATOM 1509 O O . ALA A 1 195 ? 1.120 18.774 8.940 1.00 83.56 195 ALA A O 1
ATOM 1510 N N . HIS A 1 196 ? 3.249 18.286 8.476 1.00 85.81 196 HIS A N 1
ATOM 1511 C CA . HIS A 1 196 ? 3.511 17.681 9.784 1.00 85.81 196 HIS A CA 1
ATOM 1512 C C . HIS A 1 196 ? 3.268 18.647 10.942 1.00 85.81 196 HIS A C 1
ATOM 1514 O O . HIS A 1 196 ? 2.594 18.295 11.904 1.00 85.81 196 HIS A O 1
ATOM 1520 N N . GLU A 1 197 ? 3.784 19.874 10.858 1.00 85.88 197 GLU A N 1
ATOM 1521 C CA . GLU A 1 197 ? 3.574 20.871 11.909 1.00 85.88 197 GLU A CA 1
ATOM 1522 C C . GLU A 1 197 ? 2.080 21.148 12.143 1.00 85.88 197 GLU A C 1
ATOM 1524 O O . GLU A 1 197 ? 1.643 21.198 13.296 1.00 85.88 197 GLU A O 1
ATOM 1529 N N . ALA A 1 198 ? 1.302 21.264 11.066 1.00 85.25 198 ALA A N 1
ATOM 1530 C CA . ALA A 1 198 ? -0.147 21.416 11.113 1.00 85.25 198 ALA A CA 1
ATOM 1531 C C . ALA A 1 198 ? -0.843 20.226 11.793 1.00 85.25 198 ALA A C 1
ATOM 1533 O O . ALA A 1 198 ? -1.636 20.429 12.718 1.00 85.25 198 ALA A O 1
ATOM 1534 N N . ARG A 1 199 ? -0.503 18.994 11.389 1.00 88.50 199 ARG A N 1
ATOM 1535 C CA . ARG A 1 199 ? -1.032 17.760 11.993 1.00 88.50 199 ARG A CA 1
ATOM 1536 C C . ARG A 1 199 ? -0.742 17.690 13.488 1.00 88.50 199 ARG A C 1
ATOM 1538 O O . ARG A 1 199 ? -1.655 17.504 14.292 1.00 88.50 199 ARG A O 1
ATOM 1545 N N . MET A 1 200 ? 0.508 17.941 13.880 1.00 89.62 200 MET A N 1
ATOM 1546 C CA . MET A 1 200 ? 0.908 17.981 15.289 1.00 89.62 200 MET A CA 1
ATOM 1547 C C . MET A 1 200 ? 0.136 19.036 16.075 1.00 89.62 200 MET A C 1
ATOM 1549 O O . MET A 1 200 ? -0.300 18.769 17.192 1.00 89.62 200 MET A O 1
ATOM 1553 N N . ASP A 1 201 ? -0.057 20.231 15.514 1.00 88.88 201 ASP A N 1
ATOM 1554 C CA . ASP A 1 201 ? -0.804 21.292 16.188 1.00 88.88 201 ASP A CA 1
ATOM 1555 C C . ASP A 1 201 ? -2.264 20.922 16.443 1.00 88.88 201 ASP A C 1
ATOM 1557 O O . ASP A 1 201 ? -2.802 21.268 17.500 1.00 88.88 201 ASP A O 1
ATOM 1561 N N . ALA A 1 202 ? -2.909 20.231 15.506 1.00 89.00 202 ALA A N 1
ATOM 1562 C CA . ALA A 1 202 ? -4.272 19.750 15.682 1.00 89.00 202 ALA A CA 1
ATOM 1563 C C . ALA A 1 202 ? -4.339 18.627 16.727 1.00 89.00 202 ALA A C 1
ATOM 1565 O O . ALA A 1 202 ? -5.090 18.739 17.702 1.00 89.00 202 ALA A O 1
ATOM 1566 N N . ALA A 1 203 ? -3.491 17.603 16.594 1.00 91.38 203 ALA A N 1
ATOM 1567 C CA . ALA A 1 203 ? -3.455 16.467 17.513 1.00 91.38 203 ALA A CA 1
ATOM 1568 C C . ALA A 1 203 ? -3.112 16.891 18.955 1.00 91.38 203 ALA A C 1
ATOM 1570 O O . ALA A 1 203 ? -3.738 16.436 19.914 1.00 91.38 203 ALA A O 1
ATOM 1571 N N . LEU A 1 204 ? -2.169 17.822 19.145 1.00 92.75 204 LEU A N 1
ATOM 1572 C CA . LEU A 1 204 ? -1.816 18.347 20.470 1.00 92.75 204 LEU A CA 1
ATOM 1573 C C . LEU A 1 204 ? -2.952 19.155 21.107 1.00 92.75 204 LEU A C 1
ATOM 1575 O O . LEU A 1 204 ? -3.161 19.065 22.324 1.00 92.75 204 LEU A O 1
ATOM 1579 N N . ARG A 1 205 ? -3.701 19.939 20.319 1.00 92.50 205 ARG A N 1
ATOM 1580 C CA . ARG A 1 205 ? -4.896 20.643 20.813 1.00 92.50 205 ARG A CA 1
ATOM 1581 C C . ARG A 1 205 ? -5.972 19.658 21.242 1.00 92.50 205 ARG A C 1
ATOM 1583 O O . ARG A 1 205 ? -6.545 19.847 22.314 1.00 92.50 205 ARG A O 1
ATOM 1590 N N . TYR A 1 206 ? -6.192 18.605 20.455 1.00 92.88 206 TYR A N 1
ATOM 1591 C CA . TYR A 1 206 ? -7.106 17.526 20.813 1.00 92.88 206 TYR A CA 1
ATOM 1592 C C . TYR A 1 206 ? -6.690 16.862 22.132 1.00 92.88 206 TYR A C 1
ATOM 1594 O O . TYR A 1 206 ? -7.472 16.863 23.080 1.00 92.88 206 TYR A O 1
ATOM 1602 N N . CYS A 1 207 ? -5.434 16.416 22.254 1.00 93.75 207 CYS A N 1
ATOM 1603 C CA . CYS A 1 207 ? -4.895 15.851 23.496 1.00 93.75 207 CYS A CA 1
ATOM 1604 C C . CYS A 1 207 ? -5.091 16.782 24.696 1.00 93.75 207 CYS A C 1
ATOM 1606 O O . CYS A 1 207 ? -5.548 16.352 25.749 1.00 93.75 207 CYS A O 1
ATOM 1608 N N . THR A 1 208 ? -4.782 18.071 24.535 1.00 94.88 208 THR A N 1
ATOM 1609 C CA . THR A 1 208 ? -4.934 19.066 25.606 1.00 94.88 208 THR A CA 1
ATOM 1610 C C . THR A 1 208 ? -6.395 19.213 26.030 1.00 94.88 208 THR A C 1
ATOM 1612 O O . THR A 1 208 ? -6.680 19.309 27.222 1.00 94.88 208 THR A O 1
ATOM 1615 N N . HIS A 1 209 ? -7.323 19.222 25.070 1.00 94.44 209 HIS A N 1
ATOM 1616 C CA . HIS A 1 209 ? -8.754 19.326 25.341 1.00 94.44 209 HIS A CA 1
ATOM 1617 C C . HIS A 1 209 ? -9.305 18.084 26.053 1.00 94.44 209 HIS A C 1
ATOM 1619 O O . HIS A 1 209 ? -10.089 18.222 26.989 1.00 94.44 209 HIS A O 1
ATOM 1625 N N . GLN A 1 210 ? -8.853 16.894 25.649 1.00 94.31 210 GLN A N 1
ATOM 1626 C CA . GLN A 1 210 ? -9.253 15.612 26.240 1.00 94.31 210 GLN A CA 1
ATOM 1627 C C . GLN A 1 210 ? -8.505 15.274 27.541 1.00 94.31 210 GLN A C 1
ATOM 1629 O O . GLN A 1 210 ? -8.827 14.294 28.204 1.00 94.31 210 GLN A O 1
ATOM 1634 N N . GLY A 1 211 ? -7.506 16.071 27.933 1.00 95.81 211 GLY A N 1
ATOM 1635 C CA . GLY A 1 211 ? -6.680 15.790 29.109 1.00 95.81 211 GLY A CA 1
ATOM 1636 C C . GLY A 1 211 ? -5.694 14.631 28.919 1.00 95.81 211 GLY A C 1
ATOM 1637 O O . GLY A 1 211 ? -5.208 14.081 29.906 1.00 95.81 211 GLY A O 1
ATOM 1638 N N . CYS A 1 212 ? -5.372 14.269 27.676 1.00 95.62 212 CYS A N 1
ATOM 1639 C CA . CYS A 1 212 ? -4.440 13.192 27.361 1.00 95.62 212 CYS A CA 1
ATOM 1640 C C . CYS A 1 212 ? -2.982 13.594 27.636 1.00 95.62 212 CYS A C 1
ATOM 1642 O O . CYS A 1 212 ? -2.553 14.717 27.367 1.00 95.62 212 CYS A O 1
ATOM 1644 N N . THR A 1 213 ? -2.177 12.635 28.096 1.00 95.06 213 THR A N 1
ATOM 1645 C CA . THR A 1 213 ? -0.721 12.779 28.230 1.00 95.06 213 THR A CA 1
ATOM 1646 C C . THR A 1 213 ? -0.020 12.155 27.029 1.00 95.06 213 THR A C 1
ATOM 1648 O O . THR A 1 213 ? -0.027 10.937 26.884 1.00 95.06 213 THR A O 1
ATOM 1651 N N . VAL A 1 214 ? 0.620 12.966 26.186 1.00 93.81 214 VAL A N 1
ATOM 1652 C CA . VAL A 1 214 ? 1.390 12.479 25.027 1.00 93.81 214 VAL A CA 1
ATOM 1653 C C . VAL A 1 214 ? 2.579 11.635 25.491 1.00 93.81 214 VAL A C 1
ATOM 1655 O O . VAL A 1 214 ? 3.395 12.088 26.296 1.00 93.81 214 VAL A O 1
ATOM 1658 N N . LEU A 1 215 ? 2.678 10.407 24.985 1.00 91.19 215 LEU A N 1
ATOM 1659 C CA . LEU A 1 215 ? 3.749 9.460 25.307 1.00 91.19 215 LEU A CA 1
ATOM 1660 C C . LEU A 1 215 ? 4.789 9.406 24.182 1.00 91.19 215 LEU A C 1
ATOM 1662 O O . LEU A 1 215 ? 5.996 9.418 24.447 1.00 91.19 215 LEU A O 1
ATOM 1666 N N . SER A 1 216 ? 4.309 9.408 22.939 1.00 88.88 216 SER A N 1
ATOM 1667 C CA . SER A 1 216 ? 5.098 9.314 21.711 1.00 88.88 216 SER A CA 1
ATOM 1668 C C . SER A 1 216 ? 4.507 10.213 20.620 1.00 88.88 216 SER A C 1
ATOM 1670 O O . SER A 1 216 ? 3.321 10.547 20.667 1.00 88.88 216 SER A O 1
ATOM 1672 N N . GLY A 1 217 ? 5.340 10.630 19.665 1.00 85.00 217 GLY A N 1
ATOM 1673 C CA . GLY A 1 217 ? 4.984 11.648 18.676 1.00 85.00 217 GLY A CA 1
ATOM 1674 C C . GLY A 1 217 ? 4.815 13.040 19.295 1.00 85.00 217 GLY A C 1
ATOM 1675 O O . GLY A 1 217 ? 5.424 13.360 20.323 1.00 85.00 217 GLY A O 1
ATOM 1676 N N . GLY A 1 218 ? 4.005 13.885 18.653 1.00 71.56 218 GLY A N 1
ATOM 1677 C CA . GLY A 1 218 ? 3.671 15.230 19.143 1.00 71.56 218 GLY A CA 1
ATOM 1678 C C . GLY A 1 218 ? 4.831 16.230 19.129 1.00 71.56 218 GLY A C 1
ATOM 1679 O O . GLY A 1 218 ? 4.676 17.361 19.593 1.00 71.56 218 GLY A O 1
ATOM 1680 N N . ASP A 1 219 ? 6.000 15.841 18.618 1.00 77.56 219 ASP A N 1
ATOM 1681 C CA . ASP A 1 219 ? 7.074 16.779 18.349 1.00 77.56 219 ASP A CA 1
ATOM 1682 C C . ASP A 1 219 ? 6.857 17.434 16.980 1.00 77.56 219 ASP A C 1
ATOM 1684 O O . ASP A 1 219 ? 6.473 16.803 15.997 1.00 77.56 219 ASP A O 1
ATOM 1688 N N . LYS A 1 220 ? 7.096 18.743 16.917 1.00 70.94 220 LYS A N 1
ATOM 1689 C CA . LYS A 1 220 ? 7.081 19.492 15.653 1.00 70.94 220 LYS A CA 1
ATOM 1690 C C . LYS A 1 220 ? 8.399 19.358 14.884 1.00 70.94 220 LYS A C 1
ATOM 1692 O O . LYS A 1 220 ? 8.602 20.026 13.873 1.00 70.94 220 LYS A O 1
ATOM 1697 N N . THR A 1 221 ? 9.351 18.588 15.406 1.00 66.88 221 THR A N 1
ATOM 1698 C CA . THR A 1 221 ? 10.737 18.586 14.947 1.00 66.88 221 THR A CA 1
ATOM 1699 C C . THR A 1 221 ? 10.983 17.430 13.990 1.00 66.88 221 THR A C 1
ATOM 1701 O O . THR A 1 221 ? 11.188 16.296 14.395 1.00 66.88 221 THR A O 1
ATOM 1704 N N . TRP A 1 222 ? 11.063 17.740 12.696 1.00 60.72 222 TRP A N 1
ATOM 1705 C CA . TRP A 1 222 ? 11.545 16.798 11.683 1.00 60.72 222 TRP A CA 1
ATOM 1706 C C . TRP A 1 222 ? 12.923 16.229 12.073 1.00 60.72 222 TRP A C 1
ATOM 1708 O O . TRP A 1 222 ? 13.792 17.012 12.479 1.00 60.72 222 TRP A O 1
ATOM 1718 N N . PRO A 1 223 ? 13.188 14.922 11.896 1.00 56.19 223 PRO A N 1
ATOM 1719 C CA . PRO A 1 223 ? 12.450 13.932 11.101 1.00 56.19 223 PRO A CA 1
ATOM 1720 C C . PRO A 1 223 ? 11.278 13.251 11.809 1.00 56.19 223 PRO A C 1
ATOM 1722 O O . PRO A 1 223 ? 11.412 12.780 12.942 1.00 56.19 223 PRO A O 1
ATOM 1725 N N . VAL A 1 224 ? 10.175 13.147 11.064 1.00 71.81 224 VAL A N 1
ATOM 1726 C CA . VAL A 1 224 ? 8.960 12.411 11.431 1.00 71.81 224 VAL A CA 1
ATOM 1727 C C . VAL A 1 224 ? 9.143 10.917 11.192 1.00 71.81 224 VAL A C 1
ATOM 1729 O O . VAL A 1 224 ? 10.090 10.490 10.522 1.00 71.81 224 VAL A O 1
ATOM 1732 N N . ARG A 1 225 ? 8.227 10.138 11.756 1.00 73.12 225 ARG A N 1
ATOM 1733 C CA . ARG A 1 225 ? 8.091 8.706 11.502 1.00 73.12 225 ARG A CA 1
ATOM 1734 C C . ARG A 1 225 ? 7.250 8.482 10.256 1.00 73.12 225 ARG A C 1
ATOM 1736 O O . ARG A 1 225 ? 6.350 9.274 9.981 1.00 73.12 225 ARG A O 1
ATOM 1743 N N . ASP A 1 226 ? 7.571 7.445 9.503 1.00 72.75 226 ASP A N 1
ATOM 1744 C CA . ASP A 1 226 ? 6.739 7.008 8.396 1.00 72.75 226 ASP A CA 1
ATOM 1745 C C . ASP A 1 226 ? 5.467 6.342 8.914 1.00 72.75 226 ASP A C 1
ATOM 1747 O O . ASP A 1 226 ? 5.500 5.601 9.894 1.00 72.75 226 ASP A O 1
ATOM 1751 N N . ARG A 1 227 ? 4.341 6.598 8.239 1.00 63.47 227 ARG A N 1
ATOM 1752 C CA . ARG A 1 227 ? 3.138 5.757 8.314 1.00 63.47 227 ARG A CA 1
ATOM 1753 C C . ARG A 1 227 ? 2.638 5.441 9.730 1.00 63.47 227 ARG A C 1
ATOM 1755 O O . ARG A 1 227 ? 2.013 4.414 9.919 1.00 63.47 227 ARG A O 1
ATOM 1762 N N . THR A 1 228 ? 2.913 6.266 10.737 1.00 68.12 228 THR A N 1
ATOM 1763 C CA . THR A 1 228 ? 2.359 6.084 12.085 1.00 68.12 228 THR A CA 1
ATOM 1764 C C . THR A 1 228 ? 1.284 7.090 12.364 1.00 68.12 228 THR A C 1
ATOM 1766 O O . THR A 1 228 ? 1.337 8.212 11.862 1.00 68.12 228 THR A O 1
ATOM 1769 N N . ALA A 1 229 ? 0.446 6.743 13.334 1.00 77.56 229 ALA A N 1
ATOM 1770 C CA . ALA A 1 229 ? -0.264 7.739 14.102 1.00 77.56 229 ALA A CA 1
ATOM 1771 C C . ALA A 1 229 ? 0.667 8.883 14.524 1.00 77.56 229 ALA A C 1
ATOM 1773 O O . ALA A 1 229 ? 1.791 8.689 15.001 1.00 77.56 229 ALA A O 1
ATOM 1774 N N . ASP A 1 230 ? 0.153 10.086 14.351 1.00 86.06 230 ASP A N 1
ATOM 1775 C CA . ASP A 1 230 ? 0.796 11.340 14.692 1.00 86.06 230 ASP A CA 1
ATOM 1776 C C . ASP A 1 230 ? 1.131 11.445 16.185 1.00 86.06 230 ASP A C 1
ATOM 1778 O O . ASP A 1 230 ? 2.171 11.993 16.577 1.00 86.06 230 ASP A O 1
ATOM 1782 N N . ILE A 1 231 ? 0.248 10.914 17.035 1.00 90.19 231 ILE A N 1
ATOM 1783 C CA . ILE A 1 231 ? 0.405 10.921 18.487 1.00 90.19 231 ILE A CA 1
ATOM 1784 C C . ILE A 1 231 ? -0.063 9.597 19.086 1.00 90.19 231 ILE A C 1
ATOM 1786 O O . ILE A 1 231 ? -1.152 9.111 18.796 1.00 90.19 231 ILE A O 1
ATOM 1790 N N . VAL A 1 232 ? 0.716 9.085 20.038 1.00 91.69 232 VAL A N 1
ATOM 1791 C CA . VAL A 1 232 ? 0.254 8.079 21.002 1.00 91.69 232 VAL A CA 1
ATOM 1792 C C . VAL A 1 232 ? 0.191 8.740 22.374 1.00 91.69 232 VAL A C 1
ATOM 1794 O O . VAL A 1 232 ? 1.205 9.219 22.894 1.00 91.69 232 VAL A O 1
ATOM 1797 N N . ALA A 1 233 ? -0.997 8.793 22.970 1.00 94.62 233 ALA A N 1
ATOM 1798 C CA . ALA A 1 233 ? -1.259 9.480 24.228 1.00 94.62 233 ALA A CA 1
ATOM 1799 C C . ALA A 1 233 ? -2.034 8.602 25.216 1.00 94.62 233 ALA A C 1
ATOM 1801 O O . ALA A 1 233 ? -2.735 7.679 24.835 1.00 94.62 233 ALA A O 1
ATOM 1802 N N . LEU A 1 234 ? -1.917 8.893 26.507 1.00 94.88 234 LEU A N 1
ATOM 1803 C CA . LEU A 1 234 ? -2.659 8.222 27.572 1.00 94.88 234 LEU A CA 1
ATOM 1804 C C . LEU A 1 234 ? -3.803 9.133 28.031 1.00 94.88 234 LEU A C 1
ATOM 1806 O O . LEU A 1 234 ? -3.524 10.199 28.585 1.00 94.88 234 LEU A O 1
ATOM 1810 N N . ALA A 1 235 ? -5.057 8.745 27.792 1.00 93.44 235 ALA A N 1
ATOM 1811 C CA . ALA A 1 235 ? -6.233 9.496 28.251 1.00 93.44 235 ALA A CA 1
ATOM 1812 C C . ALA A 1 235 ? -6.593 9.147 29.702 1.00 93.44 235 ALA A C 1
ATOM 1814 O O . ALA A 1 235 ? -6.825 10.028 30.527 1.00 93.44 235 ALA A O 1
ATOM 1815 N N . GLU A 1 236 ? -6.555 7.857 30.033 1.00 90.06 236 GLU A N 1
ATOM 1816 C CA . GLU A 1 236 ? -6.810 7.305 31.366 1.00 90.06 236 GLU A CA 1
ATOM 1817 C C . GLU A 1 236 ? -5.752 6.235 31.690 1.00 90.06 236 GLU A C 1
ATOM 1819 O O . GLU A 1 236 ? -5.058 5.789 30.777 1.00 90.06 236 GLU A O 1
ATOM 1824 N N . PRO A 1 237 ? -5.593 5.778 32.952 1.00 90.31 237 PRO A N 1
ATOM 1825 C CA . PRO A 1 237 ? -4.575 4.780 33.305 1.00 90.31 237 PRO A CA 1
ATOM 1826 C C . PRO A 1 237 ? -4.599 3.501 32.454 1.00 90.31 237 PRO A C 1
ATOM 1828 O O . PRO A 1 237 ? -3.561 2.860 32.304 1.00 90.31 237 PRO A O 1
ATOM 1831 N N . GLU A 1 238 ? -5.761 3.160 31.897 1.00 90.75 238 GLU A N 1
ATOM 1832 C CA . GLU A 1 238 ? -6.003 1.950 31.108 1.00 90.75 238 GLU A CA 1
ATOM 1833 C C . GLU A 1 238 ? -6.480 2.259 29.677 1.00 90.75 238 GLU A C 1
ATOM 1835 O O . GLU A 1 238 ? -6.884 1.341 28.971 1.00 90.75 238 GLU A O 1
ATOM 1840 N N . VAL A 1 239 ? -6.421 3.521 29.224 1.00 92.75 239 VAL A N 1
ATOM 1841 C CA . VAL A 1 239 ? -6.852 3.918 27.870 1.00 92.75 239 VAL A CA 1
ATOM 1842 C C . VAL A 1 239 ? -5.738 4.667 27.154 1.00 92.75 239 VAL A C 1
ATOM 1844 O O . VAL A 1 239 ? -5.422 5.822 27.466 1.00 92.75 239 VAL A O 1
ATOM 1847 N N . LEU A 1 240 ? -5.158 3.996 26.166 1.00 94.19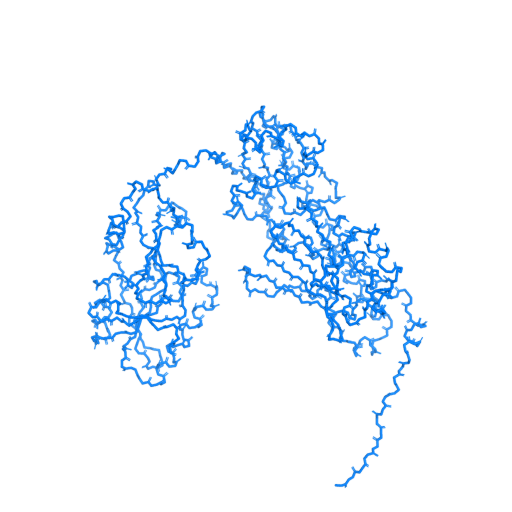 240 LEU A N 1
ATOM 1848 C CA . LEU A 1 240 ? -4.232 4.567 25.207 1.00 94.19 240 LEU A CA 1
ATOM 1849 C C . LEU A 1 240 ? -5.016 5.084 24.001 1.00 94.19 240 LEU A C 1
ATOM 1851 O O . LEU A 1 240 ? -5.796 4.354 23.406 1.00 94.19 240 LEU A O 1
ATOM 1855 N N . VAL A 1 241 ? -4.787 6.334 23.628 1.00 92.75 241 VAL A N 1
ATOM 1856 C CA . VAL A 1 241 ? -5.365 6.965 22.447 1.00 92.75 241 VAL A CA 1
ATOM 1857 C C . VAL A 1 241 ? -4.284 7.095 21.391 1.00 92.75 241 VAL A C 1
ATOM 1859 O O . VAL A 1 241 ? -3.236 7.702 21.620 1.00 92.75 241 VAL A O 1
ATOM 1862 N N . VAL A 1 242 ? -4.561 6.528 20.231 1.00 91.56 242 VAL A N 1
ATOM 1863 C CA . VAL A 1 242 ? -3.743 6.626 19.035 1.00 91.56 242 VAL A CA 1
ATOM 1864 C C . VAL A 1 242 ? -4.427 7.607 18.095 1.00 91.56 242 VAL A C 1
ATOM 1866 O O . VAL A 1 242 ? -5.557 7.371 17.680 1.00 91.56 242 VAL A O 1
ATOM 1869 N N . ILE A 1 243 ? -3.768 8.726 17.809 1.00 91.12 243 ILE A N 1
ATOM 1870 C CA . ILE A 1 243 ? -4.331 9.829 17.031 1.00 91.12 243 ILE A CA 1
ATOM 1871 C C . ILE A 1 243 ? -3.594 9.925 15.711 1.00 91.12 243 ILE A C 1
ATOM 1873 O O . ILE A 1 243 ? -2.374 10.083 15.700 1.00 91.12 243 ILE A O 1
ATOM 1877 N N . ASP A 1 244 ? -4.352 9.910 14.629 1.00 89.19 244 ASP A N 1
ATOM 1878 C CA . ASP A 1 244 ? -3.868 10.100 13.272 1.00 89.19 244 ASP A CA 1
ATOM 1879 C C . ASP A 1 244 ? -4.601 11.275 12.624 1.00 89.19 244 ASP A C 1
ATOM 1881 O O . ASP A 1 244 ? -5.819 11.410 12.769 1.00 89.19 244 ASP A O 1
ATOM 1885 N N . VAL A 1 245 ? -3.863 12.170 11.972 1.00 88.06 245 VAL A N 1
ATOM 1886 C CA . VAL A 1 245 ? -4.406 13.395 11.386 1.00 88.06 245 VAL A CA 1
ATOM 1887 C C . VAL A 1 245 ? -4.259 13.353 9.870 1.00 88.06 245 VAL A C 1
ATOM 1889 O O . VAL A 1 245 ? -3.171 13.436 9.310 1.00 88.06 245 VAL A O 1
ATOM 1892 N N . TYR A 1 246 ? -5.392 13.298 9.192 1.00 83.50 246 TYR A N 1
ATOM 1893 C CA . TYR A 1 246 ? -5.536 13.433 7.756 1.00 83.50 246 TYR A CA 1
ATOM 1894 C C . TYR A 1 246 ? -5.671 14.910 7.374 1.00 83.50 246 TYR A C 1
ATOM 1896 O O . TYR A 1 246 ? -6.401 15.663 8.020 1.00 83.50 246 TYR A O 1
ATOM 1904 N N . LEU A 1 247 ? -4.962 15.325 6.326 1.00 82.12 247 LEU A N 1
ATOM 1905 C CA . LEU A 1 247 ? -5.132 16.636 5.700 1.00 82.12 247 LEU A CA 1
ATOM 1906 C C . LEU A 1 247 ? -5.861 16.427 4.368 1.00 82.12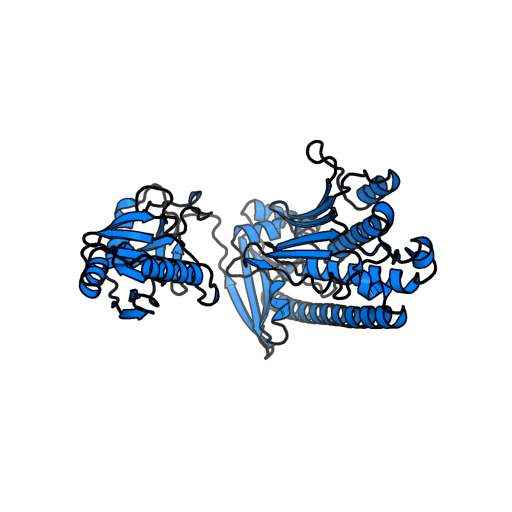 247 LEU A C 1
ATOM 1908 O O . LEU A 1 247 ? -5.244 15.987 3.399 1.00 82.12 247 LEU A O 1
ATOM 1912 N N . ASP A 1 248 ? -7.154 16.735 4.337 1.00 81.62 248 ASP A N 1
ATOM 1913 C CA . ASP A 1 248 ? -8.009 16.709 3.150 1.00 81.62 248 ASP A CA 1
ATOM 1914 C C . ASP A 1 248 ? -7.931 18.050 2.412 1.00 81.62 248 ASP A C 1
ATOM 1916 O O . ASP A 1 248 ? -8.828 18.890 2.451 1.00 81.62 248 ASP A O 1
ATOM 1920 N N . ILE A 1 249 ? -6.773 18.314 1.819 1.00 77.75 249 ILE A N 1
ATOM 1921 C CA . ILE A 1 249 ? -6.517 19.568 1.116 1.00 77.75 249 ILE A CA 1
ATOM 1922 C C . ILE A 1 249 ? -6.143 19.186 -0.310 1.00 77.75 249 ILE A C 1
ATOM 1924 O O . ILE A 1 249 ? -5.146 18.499 -0.499 1.00 77.75 249 ILE A O 1
ATOM 1928 N N . GLU A 1 250 ? -6.876 19.651 -1.329 1.00 69.38 250 GLU A N 1
ATOM 1929 C CA . GLU A 1 250 ? -6.618 19.276 -2.738 1.00 69.38 250 GLU A CA 1
ATOM 1930 C C . GLU A 1 250 ? -5.158 19.527 -3.160 1.00 69.38 250 GLU A C 1
ATOM 1932 O O . GLU A 1 250 ? -4.551 18.734 -3.876 1.00 69.38 250 GLU A O 1
ATOM 1937 N N . SER A 1 251 ? -4.539 20.600 -2.649 1.00 63.31 251 SER A N 1
ATOM 1938 C CA . SER A 1 251 ? -3.113 20.895 -2.883 1.00 63.31 251 SER A CA 1
ATOM 1939 C C . SER A 1 251 ? -2.131 19.896 -2.239 1.00 63.31 251 SER A C 1
ATOM 1941 O O . SER A 1 251 ? -0.924 20.000 -2.454 1.00 63.31 251 SER A O 1
ATOM 1943 N N . MET A 1 252 ? -2.638 18.952 -1.442 1.00 60.53 252 MET A N 1
ATOM 1944 C CA . MET A 1 252 ? -1.916 17.901 -0.720 1.00 60.53 252 MET A CA 1
ATOM 1945 C C . MET A 1 252 ? -2.202 16.489 -1.247 1.00 60.53 252 MET A C 1
ATOM 1947 O O . MET A 1 252 ? -1.652 15.542 -0.688 1.00 60.53 252 MET A O 1
ATOM 1951 N N . ALA A 1 253 ? -2.996 16.330 -2.314 1.00 54.62 253 ALA A N 1
ATOM 1952 C CA . ALA A 1 253 ? -3.407 15.020 -2.830 1.00 54.62 253 ALA A CA 1
ATOM 1953 C C . ALA A 1 253 ? -2.221 14.077 -3.123 1.00 54.62 253 ALA A C 1
ATOM 1955 O O . ALA A 1 253 ? -2.264 12.913 -2.732 1.00 54.62 253 ALA A O 1
ATOM 1956 N N . ASP A 1 254 ? -1.115 14.589 -3.678 1.00 51.81 254 ASP A N 1
ATOM 1957 C CA . ASP A 1 254 ? 0.101 13.801 -3.969 1.00 51.81 254 ASP A CA 1
ATOM 1958 C C . ASP A 1 254 ? 0.816 13.259 -2.712 1.00 51.81 254 ASP A C 1
ATOM 1960 O O . ASP A 1 254 ? 1.686 12.396 -2.808 1.00 51.81 254 ASP A O 1
ATOM 1964 N N . TYR A 1 255 ? 0.480 13.768 -1.523 1.00 53.06 255 TYR A N 1
ATOM 1965 C CA . TYR A 1 255 ? 1.085 13.380 -0.242 1.00 53.06 255 TYR A CA 1
ATOM 1966 C C . TYR A 1 255 ? 0.148 12.539 0.627 1.00 53.06 255 TYR A C 1
ATOM 1968 O O . TYR A 1 255 ? 0.519 12.168 1.743 1.00 53.06 255 TYR A O 1
ATOM 1976 N N . SER A 1 256 ? -1.047 12.221 0.123 1.00 46.19 256 SER A N 1
ATOM 1977 C CA . SER A 1 256 ? -1.992 11.319 0.785 1.00 46.19 256 SER A CA 1
ATOM 1978 C C . SER A 1 256 ? -1.444 9.889 0.933 1.00 46.19 256 SER A C 1
ATOM 1980 O O . SER A 1 256 ? -1.796 9.196 1.876 1.00 46.19 256 SER A O 1
ATOM 1982 N N . SER A 1 257 ? -0.472 9.474 0.110 1.00 43.81 257 SER A N 1
ATOM 1983 C CA . SER A 1 257 ? 0.156 8.139 0.172 1.00 43.81 257 SER A CA 1
ATOM 1984 C C . SER A 1 257 ? 1.043 7.880 1.402 1.00 43.81 257 SER A C 1
ATOM 1986 O O . SER A 1 257 ? 1.444 6.742 1.655 1.00 43.81 257 SER A O 1
ATOM 1988 N N . LEU A 1 258 ? 1.364 8.919 2.184 1.00 48.94 258 LEU A N 1
ATOM 1989 C CA . LEU A 1 258 ? 2.108 8.805 3.449 1.00 48.94 258 LEU A CA 1
ATOM 1990 C C . LEU A 1 258 ? 1.259 8.301 4.622 1.00 48.94 258 LEU A C 1
ATOM 1992 O O . LEU A 1 258 ? 1.751 8.209 5.751 1.00 48.94 258 LEU A O 1
ATOM 1996 N N . GLN A 1 259 ? -0.011 8.036 4.368 1.00 52.78 259 GLN A N 1
ATOM 1997 C CA . GLN A 1 259 ? -1.013 7.813 5.388 1.00 52.78 259 GLN A CA 1
ATOM 1998 C C . GLN A 1 259 ? -1.340 6.330 5.477 1.00 52.78 259 GLN A C 1
ATOM 2000 O O . GLN A 1 259 ? -1.178 5.578 4.516 1.00 52.78 259 GLN A O 1
ATOM 2005 N N . VAL A 1 260 ? -1.773 5.918 6.662 1.00 49.25 260 VAL A N 1
ATOM 2006 C CA . VAL A 1 260 ? -2.408 4.618 6.825 1.00 49.25 260 VAL A CA 1
ATOM 2007 C C . VAL A 1 260 ? -3.880 4.847 6.544 1.00 49.25 260 VAL A C 1
ATOM 2009 O O . VAL A 1 260 ? -4.491 5.699 7.192 1.00 49.25 260 VAL A O 1
ATOM 2012 N N . ASP A 1 261 ? -4.442 4.156 5.556 1.00 47.81 261 ASP A N 1
ATOM 2013 C CA . ASP A 1 261 ? -5.877 4.251 5.342 1.00 47.81 261 ASP A CA 1
ATOM 2014 C C . ASP A 1 261 ? -6.579 3.725 6.601 1.00 47.81 261 ASP A C 1
ATOM 2016 O O . ASP A 1 261 ? -6.330 2.613 7.068 1.00 47.81 261 ASP A O 1
ATOM 2020 N N . ALA A 1 262 ? -7.401 4.565 7.224 1.00 42.41 262 ALA A N 1
ATOM 2021 C CA . ALA A 1 262 ? -8.053 4.226 8.484 1.00 42.41 262 ALA A CA 1
ATOM 2022 C C . ALA A 1 262 ? -9.060 3.080 8.318 1.00 42.41 262 ALA A C 1
ATOM 2024 O O . ALA A 1 262 ? -9.351 2.396 9.298 1.00 42.41 262 ALA A O 1
ATOM 2025 N N . ASP A 1 263 ? -9.557 2.871 7.095 1.00 43.41 263 ASP A N 1
ATOM 2026 C CA . ASP A 1 263 ? -10.410 1.733 6.754 1.00 43.41 263 ASP A CA 1
ATOM 2027 C C . ASP A 1 263 ? -9.591 0.430 6.607 1.00 43.41 263 ASP A C 1
ATOM 2029 O O . ASP A 1 263 ? -10.139 -0.665 6.736 1.00 43.41 263 ASP A O 1
ATOM 2033 N N . GLU A 1 264 ? -8.267 0.533 6.428 1.00 49.56 264 GLU A N 1
ATOM 2034 C CA . GLU A 1 264 ? -7.337 -0.598 6.298 1.00 49.56 264 GLU A CA 1
ATOM 2035 C C . GLU A 1 264 ? -6.533 -0.893 7.564 1.00 49.56 264 GLU A C 1
ATOM 2037 O O . GLU A 1 264 ? -6.033 -2.014 7.716 1.00 49.56 264 GLU A O 1
ATOM 2042 N N . MET A 1 265 ? -6.408 0.072 8.487 1.00 58.25 265 MET A N 1
ATOM 2043 C CA . MET A 1 265 ? -5.657 -0.125 9.724 1.00 58.25 265 MET A CA 1
ATOM 2044 C C . MET A 1 265 ? -6.442 -1.000 10.699 1.00 58.25 265 MET A C 1
ATOM 2046 O O . MET A 1 265 ? -7.017 -0.551 11.694 1.00 58.25 265 MET A O 1
ATOM 2050 N N . GLY A 1 266 ? -6.453 -2.295 10.395 1.00 61.53 266 GLY A N 1
ATOM 2051 C CA . GLY A 1 266 ? -7.020 -3.322 11.241 1.00 61.53 266 GLY A CA 1
ATOM 2052 C C . GLY A 1 266 ? -6.432 -3.244 12.646 1.00 61.53 266 GLY A C 1
ATOM 2053 O O . GLY A 1 266 ? -5.292 -2.823 12.862 1.00 61.53 266 GLY A O 1
ATOM 2054 N N . HIS A 1 267 ? -7.220 -3.688 13.618 1.00 68.25 267 HIS A N 1
ATOM 2055 C CA . HIS A 1 267 ? -6.854 -3.694 15.031 1.00 68.25 267 HIS A CA 1
ATOM 2056 C C . HIS A 1 267 ? -5.432 -4.228 15.288 1.00 68.25 267 HIS A C 1
ATOM 2058 O O . HIS A 1 267 ? -4.665 -3.628 16.038 1.00 68.25 267 HIS A O 1
ATOM 2064 N N . ASP A 1 268 ? -5.039 -5.300 14.602 1.00 68.25 268 ASP A N 1
ATOM 2065 C CA . ASP A 1 268 ? -3.722 -5.917 14.763 1.00 68.25 268 ASP A CA 1
ATOM 2066 C C . ASP A 1 268 ? -2.570 -4.997 14.332 1.00 68.25 268 ASP A C 1
ATOM 2068 O O . ASP A 1 268 ? -1.518 -4.989 14.971 1.00 68.25 268 ASP A O 1
ATOM 2072 N N . GLN A 1 269 ? -2.766 -4.171 13.300 1.00 71.38 269 GLN A N 1
ATOM 2073 C CA . GLN A 1 269 ? -1.760 -3.204 12.851 1.00 71.38 269 GLN A CA 1
ATOM 2074 C C . GLN A 1 269 ? -1.601 -2.060 13.856 1.00 71.38 269 GLN A C 1
ATOM 2076 O O . GLN A 1 269 ? -0.479 -1.659 14.169 1.00 71.38 269 GLN A O 1
ATOM 2081 N N . LEU A 1 270 ? -2.711 -1.586 14.430 1.00 76.94 270 LEU A N 1
ATOM 2082 C CA . LEU A 1 270 ? -2.699 -0.567 15.480 1.00 76.94 270 LEU A CA 1
ATOM 2083 C C . LEU A 1 270 ? -1.924 -1.046 16.718 1.00 76.94 270 LEU A C 1
ATOM 2085 O O . LEU A 1 270 ? -1.114 -0.306 17.281 1.00 76.94 270 LEU A O 1
ATOM 2089 N N . PHE A 1 271 ? -2.137 -2.298 17.129 1.00 81.50 271 PHE A N 1
ATOM 2090 C CA . PHE A 1 271 ? -1.404 -2.909 18.238 1.00 81.50 271 PHE A CA 1
ATOM 2091 C C . PHE A 1 271 ? 0.065 -3.125 17.894 1.00 81.50 271 PHE A C 1
ATOM 2093 O O . PHE A 1 271 ? 0.926 -2.725 18.677 1.00 81.50 271 PHE A O 1
ATOM 2100 N N . ALA A 1 272 ? 0.360 -3.671 16.711 1.00 77.75 272 ALA A N 1
ATOM 2101 C CA . ALA A 1 272 ? 1.729 -3.834 16.235 1.00 77.75 272 ALA A CA 1
ATOM 2102 C C . ALA A 1 272 ? 2.483 -2.495 16.236 1.00 77.75 272 ALA A C 1
ATOM 2104 O O . ALA A 1 272 ? 3.646 -2.451 16.628 1.00 77.75 272 ALA A O 1
ATOM 2105 N N . MET A 1 273 ? 1.811 -1.389 15.903 1.00 80.25 273 MET A N 1
ATOM 2106 C CA . MET A 1 273 ? 2.393 -0.046 15.953 1.00 80.25 273 MET A CA 1
ATOM 2107 C C . MET A 1 273 ? 2.797 0.364 17.350 1.00 80.25 273 MET A C 1
ATOM 2109 O O . MET A 1 273 ? 3.931 0.779 17.587 1.00 80.25 273 MET A O 1
ATOM 2113 N N . VAL A 1 274 ? 1.854 0.266 18.281 1.00 84.69 274 VAL A N 1
ATOM 2114 C CA . VAL A 1 274 ? 2.072 0.645 19.672 1.00 84.69 274 VAL A CA 1
ATOM 2115 C C . VAL A 1 274 ? 3.154 -0.242 20.285 1.00 84.69 274 VAL A C 1
ATOM 2117 O O . VAL A 1 274 ? 4.016 0.240 21.021 1.00 84.69 274 VAL A O 1
ATOM 2120 N N . GLU A 1 275 ? 3.153 -1.533 19.962 1.00 84.12 275 GLU A N 1
ATOM 2121 C CA . GLU A 1 275 ? 4.165 -2.472 20.423 1.00 84.12 275 GLU A CA 1
ATOM 2122 C C . GLU A 1 275 ? 5.541 -2.224 19.810 1.00 84.12 275 GLU A C 1
ATOM 2124 O O . GLU A 1 275 ? 6.544 -2.450 20.489 1.00 84.12 275 GLU A O 1
ATOM 2129 N N . ALA A 1 276 ? 5.619 -1.779 18.560 1.00 80.50 276 ALA A N 1
ATOM 2130 C CA . ALA A 1 276 ? 6.883 -1.552 17.875 1.00 80.50 276 ALA A CA 1
ATOM 2131 C C . ALA A 1 276 ? 7.445 -0.133 18.096 1.00 80.50 276 ALA A C 1
ATOM 2133 O O . ALA A 1 276 ? 8.633 0.093 17.866 1.00 80.50 276 ALA A O 1
ATOM 2134 N N . ASP A 1 277 ? 6.646 0.800 18.632 1.00 83.88 277 ASP A N 1
ATOM 2135 C CA . ASP A 1 277 ? 7.042 2.186 18.892 1.00 83.88 277 ASP A CA 1
ATOM 2136 C C . ASP A 1 277 ? 8.279 2.287 19.820 1.00 83.88 277 ASP A C 1
ATOM 2138 O O . ASP A 1 277 ? 8.196 2.013 21.030 1.00 83.88 277 ASP A O 1
ATOM 2142 N N . PRO A 1 278 ? 9.438 2.745 19.301 1.00 79.62 278 PRO A N 1
ATOM 2143 C CA . PRO A 1 278 ? 10.672 2.795 20.075 1.00 79.62 278 PRO A CA 1
ATOM 2144 C C . PRO A 1 278 ? 10.661 3.879 21.160 1.00 79.62 278 PRO A C 1
ATOM 2146 O O . PRO A 1 278 ? 11.259 3.678 22.221 1.00 79.62 278 PRO A O 1
ATOM 2149 N N . ASP A 1 279 ? 9.978 5.011 20.947 1.00 82.94 279 ASP A N 1
ATOM 2150 C CA . ASP A 1 279 ? 9.902 6.066 21.966 1.00 82.94 279 ASP A CA 1
ATOM 2151 C C . ASP A 1 279 ? 8.952 5.664 23.091 1.00 82.94 279 ASP A C 1
ATOM 2153 O O . ASP A 1 279 ? 9.245 5.935 24.259 1.00 82.94 279 ASP A O 1
ATOM 2157 N N . LEU A 1 280 ? 7.854 4.972 22.773 1.00 86.75 280 LEU A N 1
ATOM 2158 C CA . LEU A 1 280 ? 6.975 4.408 23.790 1.00 86.75 280 LEU A CA 1
ATOM 2159 C C . LEU A 1 280 ? 7.719 3.353 24.613 1.00 86.75 280 LEU A C 1
ATOM 2161 O O . LEU A 1 280 ? 7.703 3.419 25.843 1.00 86.75 280 LEU A O 1
ATOM 2165 N N . ALA A 1 281 ? 8.439 2.440 23.955 1.00 87.06 281 ALA A N 1
ATOM 2166 C CA . ALA A 1 281 ? 9.256 1.434 24.627 1.00 87.06 281 ALA A CA 1
ATOM 2167 C C . ALA A 1 281 ? 10.321 2.060 25.547 1.00 87.06 281 ALA A C 1
ATOM 2169 O O . ALA A 1 281 ? 10.560 1.557 26.646 1.00 87.06 281 ALA A O 1
ATOM 2170 N N . ALA A 1 282 ? 10.941 3.167 25.127 1.00 87.38 282 ALA A N 1
ATOM 2171 C CA . ALA A 1 282 ? 11.956 3.863 25.912 1.00 87.38 282 ALA A CA 1
ATOM 2172 C C . ALA A 1 282 ? 11.373 4.669 27.087 1.00 87.38 282 ALA A C 1
ATOM 2174 O O . ALA A 1 282 ? 11.985 4.728 28.155 1.00 87.38 282 ALA A O 1
ATOM 2175 N N . ARG A 1 283 ? 10.214 5.317 26.905 1.00 88.88 283 ARG A N 1
ATOM 2176 C CA . ARG A 1 283 ? 9.631 6.249 27.888 1.00 88.88 283 ARG A CA 1
ATOM 2177 C C . ARG A 1 283 ? 8.654 5.586 28.857 1.00 88.88 283 ARG A C 1
ATOM 2179 O O . ARG A 1 283 ? 8.595 5.995 30.015 1.00 88.88 283 ARG A O 1
ATOM 2186 N N . ARG A 1 284 ? 7.865 4.617 28.386 1.00 92.75 284 ARG A N 1
ATOM 2187 C CA . ARG A 1 284 ? 6.768 3.957 29.116 1.00 92.75 284 ARG A CA 1
ATOM 2188 C C . ARG A 1 284 ? 6.691 2.458 28.788 1.00 92.75 284 ARG A C 1
ATOM 2190 O O . ARG A 1 284 ? 5.687 1.993 28.243 1.00 92.75 284 ARG A O 1
ATOM 2197 N N . PRO A 1 285 ? 7.725 1.671 29.144 1.00 92.31 285 PRO A N 1
ATOM 2198 C CA . PRO A 1 285 ? 7.707 0.223 28.928 1.00 92.31 285 PRO A CA 1
ATOM 2199 C C . PRO A 1 285 ? 6.528 -0.466 29.637 1.00 92.31 285 PRO A C 1
ATOM 2201 O O . PRO A 1 285 ? 6.041 -1.483 29.157 1.00 92.31 285 PRO A O 1
ATOM 2204 N N . ASP A 1 286 ? 6.030 0.116 30.733 1.00 94.06 286 ASP A N 1
ATOM 2205 C CA . ASP A 1 286 ? 4.847 -0.339 31.467 1.00 94.06 286 ASP A CA 1
ATOM 2206 C C . ASP A 1 286 ? 3.556 -0.253 30.638 1.00 94.06 286 ASP A C 1
ATOM 2208 O O . ASP A 1 286 ? 2.719 -1.150 30.714 1.00 94.06 286 ASP A O 1
ATOM 2212 N N . VAL A 1 287 ? 3.407 0.795 29.820 1.00 92.00 287 VAL A N 1
ATOM 2213 C CA . VAL A 1 287 ? 2.242 0.963 28.936 1.00 92.00 287 VAL A CA 1
ATOM 2214 C C . VAL A 1 287 ? 2.296 -0.051 27.807 1.00 92.00 287 VAL A C 1
ATOM 2216 O O . VAL A 1 287 ? 1.312 -0.734 27.553 1.00 92.00 287 VAL A O 1
ATOM 2219 N N . ARG A 1 288 ? 3.465 -0.217 27.184 1.00 89.81 288 ARG A N 1
ATOM 2220 C CA . ARG A 1 288 ? 3.672 -1.228 26.143 1.00 89.81 288 ARG A CA 1
ATOM 2221 C C . ARG A 1 288 ? 3.355 -2.639 26.648 1.00 89.81 288 ARG A C 1
ATOM 2223 O O . ARG A 1 288 ? 2.618 -3.371 26.000 1.00 89.81 288 ARG A O 1
ATOM 2230 N N . GLU A 1 289 ? 3.862 -3.008 27.825 1.00 90.19 289 GLU A N 1
ATOM 2231 C CA . GLU A 1 289 ? 3.545 -4.300 28.449 1.00 90.19 289 GLU A CA 1
ATOM 2232 C C . GLU A 1 289 ? 2.052 -4.409 28.803 1.00 90.19 289 GLU A C 1
ATOM 2234 O O . GLU A 1 289 ? 1.462 -5.480 28.715 1.00 90.19 289 GLU A O 1
ATOM 2239 N N . GLY A 1 290 ? 1.425 -3.304 29.216 1.00 91.62 290 GLY A N 1
ATOM 2240 C CA . GLY A 1 290 ? -0.010 -3.229 29.469 1.00 91.62 290 GLY A CA 1
ATOM 2241 C C . GLY A 1 290 ? -0.852 -3.514 28.226 1.00 91.62 290 GLY A C 1
ATOM 2242 O O . GLY A 1 290 ? -1.799 -4.288 28.324 1.00 91.62 290 GLY A O 1
ATOM 2243 N N . VAL A 1 291 ? -0.480 -2.947 27.078 1.00 89.06 291 VAL A N 1
ATOM 2244 C CA . VAL A 1 291 ? -1.132 -3.181 25.779 1.00 89.06 291 VAL A CA 1
ATOM 2245 C C . VAL A 1 291 ? -0.965 -4.640 25.350 1.00 89.06 291 VAL A C 1
ATOM 2247 O O . VAL A 1 291 ? -1.966 -5.320 25.145 1.00 89.06 291 VAL A O 1
ATOM 2250 N N . ALA A 1 292 ? 0.267 -5.162 25.352 1.00 86.19 292 ALA A N 1
ATOM 2251 C CA . ALA A 1 292 ? 0.553 -6.559 24.997 1.00 86.19 292 ALA A CA 1
ATOM 2252 C C . ALA A 1 292 ? -0.162 -7.578 25.910 1.00 86.19 292 ALA A C 1
ATOM 2254 O O . ALA A 1 292 ? -0.485 -8.692 25.504 1.00 86.19 292 ALA A O 1
ATOM 2255 N N . ALA A 1 293 ? -0.417 -7.207 27.169 1.00 88.25 293 ALA A N 1
ATOM 2256 C CA . ALA A 1 293 ? -1.150 -8.025 28.134 1.00 88.25 293 ALA A CA 1
ATOM 2257 C C . ALA A 1 293 ? -2.678 -7.813 28.108 1.00 88.25 293 ALA A C 1
ATOM 2259 O O . ALA A 1 293 ? -3.366 -8.372 28.964 1.00 88.25 293 ALA A O 1
ATOM 2260 N N . GLY A 1 294 ? -3.209 -6.971 27.213 1.00 87.81 294 GLY A N 1
ATOM 2261 C CA . GLY A 1 294 ? -4.637 -6.632 27.148 1.00 87.81 294 GLY A CA 1
ATOM 2262 C C . GLY A 1 294 ? -5.164 -5.849 28.361 1.00 87.81 294 GLY A C 1
ATOM 2263 O O . GLY A 1 294 ? -6.368 -5.801 28.591 1.00 87.81 294 GLY A O 1
ATOM 2264 N N . ARG A 1 295 ? -4.276 -5.258 29.172 1.00 92.25 295 ARG A N 1
ATOM 2265 C CA . ARG A 1 295 ? -4.621 -4.440 30.354 1.00 92.25 295 ARG A CA 1
ATOM 2266 C C . ARG A 1 295 ? -4.883 -2.976 30.011 1.00 92.25 295 ARG A C 1
ATOM 2268 O O . ARG A 1 295 ? -5.437 -2.258 30.833 1.00 92.25 295 ARG A O 1
ATOM 2275 N N . ILE A 1 296 ? -4.427 -2.529 28.845 1.00 91.12 296 ILE A N 1
ATOM 2276 C CA . ILE A 1 296 ? -4.630 -1.172 28.344 1.00 91.12 296 ILE A CA 1
ATOM 2277 C C . ILE A 1 296 ? -5.410 -1.277 27.042 1.00 91.12 296 ILE A C 1
ATOM 2279 O O . ILE A 1 296 ? -4.973 -1.946 26.109 1.00 91.12 296 ILE A O 1
ATOM 2283 N N . GLN A 1 297 ? -6.562 -0.618 26.999 1.00 89.81 297 GLN A N 1
ATOM 2284 C CA . GLN A 1 297 ? -7.379 -0.492 25.803 1.00 89.81 297 GLN A CA 1
ATOM 2285 C C . GLN A 1 297 ? -6.735 0.509 24.852 1.00 89.81 297 GLN A C 1
ATOM 2287 O O . GLN A 1 297 ? -6.248 1.555 25.285 1.00 89.81 297 GLN A O 1
ATOM 2292 N N . VAL A 1 298 ? -6.755 0.198 23.559 1.00 89.94 298 VAL A N 1
ATOM 2293 C CA . VAL A 1 298 ? -6.275 1.101 22.515 1.00 89.94 298 VAL A CA 1
ATOM 2294 C C . VAL A 1 298 ? -7.482 1.667 21.780 1.00 89.94 298 VAL A C 1
ATOM 2296 O O . VAL A 1 298 ? -8.277 0.930 21.205 1.00 89.94 298 VAL A O 1
ATOM 2299 N N . GLN A 1 299 ? -7.631 2.982 21.834 1.00 90.06 299 GLN A N 1
ATOM 2300 C CA . GLN A 1 299 ? -8.653 3.748 21.140 1.00 90.06 299 GLN A CA 1
ATOM 2301 C C . GLN A 1 299 ? -8.009 4.461 19.956 1.00 90.06 299 GLN A C 1
ATOM 2303 O O . GLN A 1 299 ? -7.015 5.165 20.131 1.00 90.06 299 GLN A O 1
ATOM 2308 N N . TYR A 1 300 ? -8.590 4.321 18.769 1.00 89.75 300 TYR A N 1
ATOM 2309 C CA . TYR A 1 300 ? -8.123 5.026 17.581 1.00 89.75 300 TYR A CA 1
ATOM 2310 C C . TYR A 1 300 ? -8.967 6.278 17.325 1.00 89.75 300 TYR A C 1
ATOM 2312 O O . TYR A 1 300 ? -10.197 6.257 17.425 1.00 89.75 300 TYR A O 1
ATOM 2320 N N . VAL A 1 301 ? -8.292 7.382 17.023 1.00 89.75 301 VAL A N 1
ATOM 2321 C CA . VAL A 1 301 ? -8.892 8.677 16.713 1.00 89.75 301 VAL A CA 1
ATOM 2322 C C . VAL A 1 301 ? -8.334 9.149 15.381 1.00 89.75 301 VAL A C 1
ATOM 2324 O O . VAL A 1 301 ? -7.143 9.431 15.273 1.00 89.75 301 VAL A O 1
ATOM 2327 N N . ARG A 1 302 ? -9.212 9.293 14.390 1.00 88.94 302 ARG A N 1
ATOM 2328 C CA . ARG A 1 302 ? -8.893 9.917 13.107 1.00 88.94 302 ARG A CA 1
ATOM 2329 C C . ARG A 1 302 ? -9.366 11.361 13.138 1.00 88.94 302 ARG A C 1
ATOM 2331 O O . ARG A 1 302 ? -10.531 11.635 13.426 1.00 88.94 302 ARG A O 1
ATOM 2338 N N . MET A 1 303 ? -8.474 12.288 12.839 1.00 89.69 303 MET A N 1
ATOM 2339 C CA . MET A 1 303 ? -8.797 13.696 12.646 1.00 89.69 303 MET A CA 1
ATOM 2340 C C . MET A 1 303 ? -8.683 14.008 11.158 1.00 89.69 303 MET A C 1
ATOM 2342 O O . MET A 1 303 ? -7.707 13.610 10.547 1.00 89.69 303 MET A O 1
ATOM 2346 N N . ILE A 1 304 ? -9.651 14.698 10.568 1.00 87.88 304 ILE A N 1
ATOM 2347 C CA . ILE A 1 304 ? -9.612 15.135 9.168 1.00 87.88 304 ILE A CA 1
ATOM 2348 C C . ILE A 1 304 ? -9.630 16.657 9.169 1.00 87.88 304 ILE A C 1
ATOM 2350 O O . ILE A 1 304 ? -10.555 17.239 9.728 1.00 87.88 304 ILE A O 1
ATOM 2354 N N . ILE A 1 305 ? -8.604 17.284 8.602 1.00 84.75 305 ILE A N 1
ATOM 2355 C CA . ILE A 1 305 ? -8.498 18.735 8.435 1.00 84.75 305 ILE A CA 1
ATOM 2356 C C . ILE A 1 305 ? -8.715 19.049 6.965 1.00 84.75 305 ILE A C 1
ATOM 2358 O O . ILE A 1 305 ? -7.883 18.659 6.150 1.00 84.75 305 ILE A O 1
ATOM 2362 N N . ASP A 1 306 ? -9.797 19.741 6.639 1.00 85.69 306 ASP A N 1
ATOM 2363 C CA . ASP A 1 306 ? -10.101 20.116 5.258 1.00 85.69 306 ASP A CA 1
ATOM 2364 C C . ASP A 1 306 ? -9.359 21.387 4.794 1.00 85.69 306 ASP A C 1
ATOM 2366 O O . ASP A 1 306 ? -8.547 21.981 5.515 1.00 85.69 306 ASP A O 1
ATOM 2370 N N . GLU A 1 307 ? -9.627 21.809 3.557 1.00 83.50 307 GLU A N 1
ATOM 2371 C CA . GLU A 1 307 ? -9.063 23.019 2.950 1.00 83.50 307 GLU A CA 1
ATOM 2372 C C . GLU A 1 307 ? -9.394 24.321 3.703 1.00 83.50 307 GLU A C 1
ATOM 2374 O O . GLU A 1 307 ? -8.599 25.270 3.674 1.00 83.50 307 GLU A O 1
ATOM 2379 N N . ASP A 1 308 ? -10.518 24.351 4.424 1.00 82.25 308 ASP A N 1
ATOM 2380 C CA . ASP A 1 308 ? -10.953 25.470 5.261 1.00 82.25 308 ASP A CA 1
ATOM 2381 C C . ASP A 1 308 ? -10.331 25.422 6.669 1.00 82.25 308 ASP A C 1
ATOM 2383 O O . ASP A 1 308 ? -10.542 26.327 7.484 1.00 82.25 308 ASP A O 1
ATOM 2387 N N . TRP A 1 309 ? -9.475 24.424 6.927 1.00 79.12 309 TRP A N 1
ATOM 2388 C CA . TRP A 1 309 ? -8.876 24.110 8.224 1.00 79.12 309 TRP A CA 1
ATOM 2389 C C . TRP A 1 309 ? -9.895 23.696 9.288 1.00 79.12 309 TRP A C 1
ATOM 2391 O O . TRP A 1 309 ? -9.596 23.756 10.491 1.00 79.12 309 TRP A O 1
ATOM 2401 N N . ASP A 1 310 ? -11.077 23.250 8.867 1.00 81.06 310 ASP A N 1
ATOM 2402 C CA . ASP A 1 310 ? -12.059 22.666 9.760 1.00 81.06 310 ASP A CA 1
ATOM 2403 C C . ASP A 1 310 ? -11.653 21.227 10.085 1.00 81.06 310 ASP A C 1
ATOM 2405 O O . ASP A 1 310 ? -11.260 20.437 9.230 1.00 81.06 310 ASP A O 1
ATOM 2409 N N . CYS A 1 311 ? -11.697 20.897 11.377 1.00 86.06 311 CYS A N 1
ATOM 2410 C CA . CYS A 1 311 ? -11.258 19.603 11.877 1.00 86.06 311 CYS A CA 1
ATOM 2411 C C . CYS A 1 311 ? -12.459 18.736 12.253 1.00 86.06 311 CYS A C 1
ATOM 2413 O O . CYS A 1 311 ? -13.152 19.007 13.238 1.00 86.06 311 CYS A O 1
ATOM 2415 N N . GLN A 1 312 ? -12.654 17.649 11.518 1.00 85.62 312 GLN A N 1
ATOM 2416 C CA . GLN A 1 312 ? -13.579 16.577 11.866 1.00 85.62 312 GLN A CA 1
ATOM 2417 C C . GLN A 1 312 ? -12.840 15.526 12.692 1.00 85.62 312 GLN A C 1
ATOM 2419 O O . GLN A 1 312 ? -11.663 15.261 12.457 1.00 85.62 312 GLN A O 1
ATOM 2424 N N . VAL A 1 313 ? -13.506 14.940 13.686 1.00 86.19 313 VAL A N 1
ATOM 2425 C CA . VAL A 1 313 ? -12.910 13.916 14.552 1.00 86.19 313 VAL A CA 1
ATOM 2426 C C . VAL A 1 313 ? -13.811 12.693 14.551 1.00 86.19 313 VAL A C 1
ATOM 2428 O O . VAL A 1 313 ? -14.970 12.777 14.955 1.00 86.19 313 VAL A O 1
ATOM 2431 N N . ALA A 1 314 ? -13.260 11.564 14.121 1.00 82.06 314 ALA A N 1
ATOM 2432 C CA . ALA A 1 314 ? -13.881 10.256 14.202 1.00 82.06 314 ALA A CA 1
ATOM 2433 C C . ALA A 1 314 ? -13.161 9.427 15.267 1.00 82.06 314 ALA A C 1
ATOM 2435 O O . ALA A 1 314 ? -11.938 9.281 15.250 1.00 82.06 314 ALA A O 1
ATOM 2436 N N . THR A 1 315 ? -13.935 8.889 16.202 1.00 82.00 315 THR A N 1
ATOM 2437 C CA . THR A 1 315 ? -13.430 8.037 17.274 1.00 82.00 315 THR A CA 1
ATOM 2438 C C . THR A 1 315 ? -13.947 6.633 17.055 1.00 82.00 315 THR A C 1
ATOM 2440 O O . THR A 1 315 ? -15.159 6.422 17.013 1.00 82.00 315 THR A O 1
ATOM 2443 N N . TYR A 1 316 ? -13.033 5.679 16.983 1.00 76.56 316 TYR A N 1
ATOM 2444 C CA . TYR A 1 316 ? -13.373 4.276 16.829 1.00 76.56 316 TYR A CA 1
ATOM 2445 C C . TYR A 1 316 ? -13.360 3.626 18.214 1.00 76.56 316 TYR A C 1
ATOM 2447 O O . TYR A 1 316 ? -12.435 3.877 19.000 1.00 76.56 316 TYR A O 1
ATOM 2455 N N . PRO A 1 317 ? -14.407 2.862 18.580 1.00 65.56 317 PRO A N 1
ATOM 2456 C CA . PRO A 1 317 ? -14.427 2.174 19.860 1.00 65.56 317 PRO A CA 1
ATOM 2457 C C . PRO A 1 317 ? -13.210 1.242 19.955 1.00 65.56 317 PRO A C 1
ATOM 2459 O O . PRO A 1 317 ? -12.778 0.708 18.931 1.00 65.56 317 PRO A O 1
ATOM 2462 N N . PRO A 1 318 ? -12.645 1.042 21.159 1.00 62.75 318 PRO A N 1
ATOM 2463 C CA . PRO A 1 318 ? -11.597 0.049 21.340 1.00 62.75 318 PRO A CA 1
ATOM 2464 C C . PRO A 1 318 ? -12.153 -1.290 20.863 1.00 62.75 318 PRO A C 1
ATOM 2466 O O . PRO A 1 318 ? -13.207 -1.714 21.349 1.00 62.75 318 PRO A O 1
ATOM 2469 N N . ALA A 1 319 ? -11.496 -1.935 19.896 1.00 50.66 319 ALA A N 1
ATOM 2470 C CA . ALA A 1 319 ? -11.932 -3.270 19.520 1.00 50.66 319 ALA A CA 1
ATOM 2471 C C . ALA A 1 319 ? -11.789 -4.143 20.771 1.00 50.66 319 ALA A C 1
ATOM 2473 O O . ALA A 1 319 ? -10.774 -4.105 21.476 1.00 50.66 319 ALA A O 1
ATOM 2474 N N . SER A 1 320 ? -12.858 -4.843 21.139 1.00 45.88 320 SER A N 1
ATOM 2475 C CA . SER A 1 320 ? -12.815 -5.679 22.326 1.00 45.88 320 SER A CA 1
ATOM 2476 C C . SER A 1 320 ? -11.808 -6.801 22.093 1.00 45.88 320 SER A C 1
ATOM 2478 O O . SER A 1 320 ? -11.927 -7.559 21.136 1.00 45.88 320 SER A O 1
ATOM 2480 N N . VAL A 1 321 ? -10.846 -6.940 23.009 1.00 46.09 321 VAL A N 1
ATOM 2481 C CA . VAL A 1 321 ? -9.915 -8.087 23.065 1.00 46.09 321 VAL A CA 1
ATOM 2482 C C . VAL A 1 321 ? -10.685 -9.414 23.186 1.00 46.09 321 VAL A C 1
ATOM 2484 O O . VAL A 1 321 ? -10.193 -10.475 22.806 1.00 46.09 321 VAL A O 1
ATOM 2487 N N . ASP A 1 322 ? -11.934 -9.347 23.647 1.00 40.75 322 ASP A N 1
ATOM 2488 C CA . ASP A 1 322 ? -12.897 -10.423 23.500 1.00 40.75 322 ASP A CA 1
ATOM 2489 C C . ASP A 1 322 ? -13.396 -10.459 22.050 1.00 40.75 322 ASP A C 1
ATOM 2491 O O . ASP A 1 322 ? -14.374 -9.798 21.697 1.00 40.75 322 ASP A O 1
ATOM 2495 N N . GLY A 1 323 ? -12.754 -11.283 21.221 1.00 41.00 323 GLY A N 1
ATOM 2496 C CA . GLY A 1 323 ? -13.277 -11.770 19.939 1.00 41.00 323 GLY A CA 1
ATOM 2497 C C . GLY A 1 323 ? -14.524 -12.651 20.102 1.00 41.00 323 GLY A C 1
ATOM 2498 O O . GLY A 1 323 ? -14.642 -13.703 19.477 1.00 41.00 323 GLY A O 1
ATOM 2499 N N . GLY A 1 324 ? -15.447 -12.271 20.986 1.00 36.44 324 GLY A N 1
ATOM 2500 C CA . GLY A 1 324 ? -16.789 -12.819 20.988 1.00 36.44 324 GLY A CA 1
ATOM 2501 C C . GLY A 1 324 ? -17.489 -12.252 19.770 1.00 36.44 324 GLY A C 1
ATOM 2502 O O . GLY A 1 324 ? -17.820 -11.070 19.775 1.00 36.44 324 GLY A O 1
ATOM 2503 N N . SER A 1 325 ? -17.675 -13.082 18.740 1.00 40.12 325 SER A N 1
ATOM 2504 C CA . SER A 1 325 ? -18.441 -12.735 17.547 1.00 40.12 325 SER A CA 1
ATOM 2505 C C . SER A 1 325 ? -19.786 -12.158 17.983 1.00 40.12 325 SER A C 1
ATOM 2507 O O . SER A 1 325 ? -20.702 -12.893 18.368 1.00 40.12 325 SER A O 1
ATOM 2509 N N . GLN A 1 326 ? -19.915 -10.836 17.964 1.00 41.41 326 GLN A N 1
ATOM 2510 C CA . GLN A 1 326 ? -21.231 -10.251 17.844 1.00 41.41 326 GLN A CA 1
ATOM 2511 C C . GLN A 1 326 ? -21.643 -10.606 16.428 1.00 41.41 326 GLN A C 1
ATOM 2513 O O . GLN A 1 326 ? -21.133 -10.020 15.486 1.00 41.41 326 GLN A O 1
ATOM 2518 N N . THR A 1 327 ? -22.482 -11.634 16.281 1.00 48.81 327 THR A N 1
ATOM 2519 C CA . THR A 1 327 ? -23.159 -11.904 15.010 1.00 48.81 327 THR A CA 1
ATOM 2520 C C . THR A 1 327 ? -23.731 -10.576 14.529 1.00 48.81 327 THR A C 1
ATOM 2522 O O . THR A 1 327 ? -24.542 -10.006 15.268 1.00 48.81 327 THR A O 1
ATOM 2525 N N . PRO A 1 328 ? -23.308 -10.067 13.365 1.00 54.59 328 PRO A N 1
ATOM 2526 C CA . PRO A 1 328 ? -23.772 -8.780 12.889 1.00 54.59 328 PRO A CA 1
ATOM 2527 C C . PRO A 1 328 ? -25.291 -8.814 12.779 1.00 54.59 328 PRO A C 1
ATOM 2529 O O . PRO A 1 328 ? -25.877 -9.805 12.331 1.00 54.59 328 PRO A O 1
ATOM 2532 N N . GLU A 1 329 ? -25.944 -7.746 13.223 1.00 60.81 329 GLU A N 1
ATOM 2533 C CA . GLU A 1 329 ? -27.384 -7.607 13.049 1.00 60.81 329 GLU A CA 1
ATOM 2534 C C . GLU A 1 329 ? -27.662 -7.232 11.588 1.00 60.81 329 GLU A C 1
ATOM 2536 O O . GLU A 1 329 ? -27.530 -6.077 11.201 1.00 60.81 329 GLU A O 1
ATOM 2541 N N . GLY A 1 330 ? -28.038 -8.207 10.758 1.00 75.56 330 GLY A N 1
ATOM 2542 C CA . GLY A 1 330 ? -28.407 -7.943 9.367 1.00 75.56 330 GLY A CA 1
ATOM 2543 C C . GLY A 1 330 ? -28.701 -9.208 8.557 1.00 75.56 330 GLY A C 1
ATOM 2544 O O . GLY A 1 330 ? -28.368 -10.315 8.988 1.00 75.56 330 GLY A O 1
ATOM 2545 N N . PRO A 1 331 ? -29.366 -9.072 7.395 1.00 88.50 331 PRO A N 1
ATOM 2546 C CA . PRO A 1 331 ? -29.572 -10.186 6.479 1.00 88.50 331 PRO A CA 1
ATOM 2547 C C . PRO A 1 331 ? -28.239 -10.624 5.862 1.00 88.50 331 PRO A C 1
ATOM 2549 O O . PRO A 1 331 ? -27.446 -9.806 5.396 1.00 88.50 331 PRO A O 1
ATOM 2552 N N . TRP A 1 332 ? -28.017 -11.935 5.825 1.00 91.38 332 TRP A N 1
ATOM 2553 C CA . TRP A 1 332 ? -26.857 -12.524 5.163 1.00 91.38 332 TRP A CA 1
ATOM 2554 C C . TRP A 1 332 ? -27.056 -12.573 3.652 1.00 91.38 332 TRP A C 1
ATOM 2556 O O . TRP A 1 332 ? -28.151 -12.876 3.175 1.00 91.38 332 TRP A O 1
ATOM 2566 N N . TYR A 1 333 ? -25.978 -12.367 2.904 1.00 95.06 333 TYR A N 1
ATOM 2567 C CA . TYR A 1 333 ? -25.932 -12.546 1.457 1.00 95.06 333 TYR A CA 1
ATOM 2568 C C . TYR A 1 333 ? -24.707 -13.374 1.050 1.00 95.06 333 TYR A C 1
ATOM 2570 O O . TYR A 1 333 ? -23.662 -13.304 1.705 1.00 95.06 333 TYR A O 1
ATOM 2578 N N . PRO A 1 334 ? -24.810 -14.183 -0.020 1.00 95.88 334 PRO A N 1
ATOM 2579 C CA . PRO A 1 334 ? -23.647 -14.810 -0.613 1.00 95.88 334 PRO A CA 1
ATOM 2580 C C . PRO A 1 334 ? -22.833 -13.723 -1.313 1.00 95.88 334 PRO A C 1
ATOM 2582 O O . PRO A 1 334 ? -23.400 -12.839 -1.947 1.00 95.88 334 PRO A O 1
ATOM 2585 N N . LEU A 1 335 ? -21.514 -13.811 -1.231 1.00 95.38 335 LEU A N 1
ATOM 2586 C CA . LEU A 1 335 ? -20.590 -12.938 -1.943 1.00 95.38 335 LEU A CA 1
ATOM 2587 C C . LEU A 1 335 ? -19.578 -13.803 -2.692 1.00 95.38 335 LEU A C 1
ATOM 2589 O O . LEU A 1 335 ? -19.038 -14.760 -2.128 1.00 95.38 335 LEU A O 1
ATOM 2593 N N . LEU A 1 336 ? -19.328 -13.491 -3.963 1.00 96.25 336 LEU A N 1
ATOM 2594 C CA . LEU A 1 336 ? -18.328 -14.192 -4.756 1.00 96.25 336 LEU A CA 1
ATOM 2595 C C . LEU A 1 336 ? -16.939 -13.603 -4.511 1.00 96.25 336 LEU A C 1
ATOM 2597 O O . LEU A 1 336 ? -16.739 -12.388 -4.497 1.00 96.25 336 LEU A O 1
ATOM 2601 N N . LYS A 1 337 ? -15.960 -14.491 -4.343 1.00 95.19 337 LYS A N 1
ATOM 2602 C CA . LYS A 1 337 ? -14.539 -14.151 -4.230 1.00 95.19 337 LYS A CA 1
ATOM 2603 C C . LYS A 1 337 ? -13.704 -14.986 -5.206 1.00 95.19 337 LYS A C 1
ATOM 2605 O O . LYS A 1 337 ? -14.136 -16.088 -5.569 1.00 95.19 337 LYS A O 1
ATOM 2610 N N . PRO A 1 338 ? -12.516 -14.502 -5.613 1.00 94.88 338 PRO A N 1
ATOM 2611 C CA . PRO A 1 338 ? -11.564 -15.294 -6.385 1.00 94.88 338 PRO A CA 1
ATOM 2612 C C . PRO A 1 338 ? -11.275 -16.659 -5.745 1.00 94.88 338 PRO A C 1
ATOM 2614 O O . PRO A 1 338 ? -11.363 -16.835 -4.526 1.00 94.88 338 PRO A O 1
ATOM 2617 N N . ALA A 1 339 ? -10.928 -17.650 -6.566 1.00 92.44 339 ALA A N 1
ATOM 2618 C CA . ALA A 1 339 ? -10.660 -19.016 -6.101 1.00 92.44 339 ALA A CA 1
ATOM 2619 C C . ALA A 1 339 ? -9.482 -19.093 -5.106 1.00 92.44 339 ALA A C 1
ATOM 2621 O O . ALA A 1 339 ? -9.443 -19.961 -4.223 1.00 92.44 339 ALA A O 1
ATOM 2622 N N . ASP A 1 340 ? -8.528 -18.187 -5.291 1.00 90.31 340 ASP A N 1
ATOM 2623 C CA . ASP A 1 340 ? -7.268 -17.993 -4.582 1.00 90.31 340 ASP A CA 1
ATOM 2624 C C . ASP A 1 340 ? -7.315 -16.834 -3.578 1.00 90.31 340 ASP A C 1
ATOM 2626 O O . ASP A 1 340 ? -6.274 -16.442 -3.062 1.00 90.31 340 ASP A O 1
ATOM 2630 N N . TRP A 1 341 ? -8.509 -16.320 -3.258 1.00 92.19 341 TRP A N 1
ATOM 2631 C CA . TRP A 1 341 ? -8.668 -15.213 -2.320 1.00 92.19 341 TRP A CA 1
ATOM 2632 C C . TRP A 1 341 ? -7.923 -15.477 -1.005 1.00 92.19 341 TRP A C 1
ATOM 2634 O O . TRP A 1 341 ? -8.165 -16.482 -0.331 1.00 92.19 341 TRP A O 1
ATOM 2644 N N . GLU A 1 342 ? -7.012 -14.576 -0.639 1.00 86.44 342 GLU A N 1
ATOM 2645 C CA . GLU A 1 342 ? -5.985 -14.831 0.378 1.00 86.44 342 GLU A CA 1
ATOM 2646 C C . GLU A 1 342 ? -6.569 -15.221 1.740 1.00 86.44 342 GLU A C 1
ATOM 2648 O O . GLU A 1 342 ? -6.064 -16.117 2.419 1.00 86.44 342 GLU A O 1
ATOM 2653 N N . GLN A 1 343 ? -7.700 -14.617 2.106 1.00 83.94 343 GLN A N 1
ATOM 2654 C CA . GLN A 1 343 ? -8.383 -14.830 3.384 1.00 83.94 343 GLN A CA 1
ATOM 2655 C C . GLN A 1 343 ? -9.261 -16.091 3.411 1.00 83.94 343 GLN A C 1
ATOM 2657 O O . GLN A 1 343 ? -9.851 -16.418 4.438 1.00 83.94 343 GLN A O 1
ATOM 2662 N N . ARG A 1 344 ? -9.324 -16.862 2.317 1.00 85.88 344 ARG A N 1
ATOM 2663 C CA . ARG A 1 344 ? -10.133 -18.089 2.206 1.00 85.88 344 ARG A CA 1
ATOM 2664 C C . ARG A 1 344 ? -9.885 -19.097 3.333 1.00 85.88 344 ARG A C 1
ATOM 2666 O O . ARG A 1 344 ? -10.785 -19.854 3.685 1.00 85.88 344 ARG A O 1
ATOM 2673 N N . HIS A 1 345 ? -8.666 -19.150 3.865 1.00 83.44 345 HIS A N 1
ATOM 2674 C CA . HIS A 1 345 ? -8.284 -20.072 4.938 1.00 83.44 345 HIS A CA 1
ATOM 2675 C C . HIS A 1 345 ? -8.768 -19.637 6.330 1.00 83.44 345 HIS A C 1
ATOM 2677 O O . HIS A 1 345 ? -8.718 -20.441 7.259 1.00 83.44 345 HIS A O 1
ATOM 2683 N N . LEU A 1 346 ? -9.223 -18.390 6.470 1.00 79.44 346 LEU A N 1
ATOM 2684 C CA . LEU A 1 346 ? -9.687 -17.806 7.728 1.00 79.44 346 LEU A CA 1
ATOM 2685 C C . LEU A 1 346 ? -11.199 -17.935 7.914 1.00 79.44 346 LEU A C 1
ATOM 2687 O O . LEU A 1 346 ? -11.687 -17.758 9.027 1.00 79.44 346 LEU A O 1
ATOM 2691 N N . ILE A 1 347 ? -11.942 -18.246 6.848 1.00 85.94 347 ILE A N 1
ATOM 2692 C CA . ILE A 1 347 ? -13.402 -18.269 6.885 1.00 85.94 347 ILE A CA 1
ATOM 2693 C C . ILE A 1 347 ? -14.004 -19.500 6.205 1.00 85.94 347 ILE A C 1
ATOM 2695 O O . ILE A 1 347 ? -13.423 -20.121 5.306 1.00 85.94 347 ILE A O 1
ATOM 2699 N N . THR A 1 348 ? -15.233 -19.818 6.602 1.00 88.69 348 THR A N 1
ATOM 2700 C CA . THR A 1 348 ? -16.042 -20.827 5.919 1.00 88.69 348 THR A CA 1
ATOM 2701 C C . THR A 1 348 ? -16.412 -20.341 4.523 1.00 88.69 348 THR A C 1
ATOM 2703 O O . THR A 1 348 ? -16.853 -19.209 4.333 1.00 88.69 348 THR A O 1
ATOM 2706 N N . HIS A 1 349 ? -16.253 -21.221 3.542 1.00 92.25 349 HIS A N 1
ATOM 2707 C CA . HIS A 1 349 ? -16.546 -20.931 2.149 1.00 92.25 349 HIS A CA 1
ATOM 2708 C C . HIS A 1 349 ? -17.084 -22.174 1.439 1.00 92.25 349 HIS A C 1
ATOM 2710 O O . HIS A 1 349 ? -16.846 -23.311 1.858 1.00 92.25 349 HIS A O 1
ATOM 2716 N N . TRP A 1 350 ? -17.758 -21.957 0.314 1.00 93.06 350 TRP A N 1
ATOM 2717 C CA . TRP A 1 350 ? -18.287 -23.015 -0.541 1.00 93.06 350 TRP A CA 1
ATOM 2718 C C . TRP A 1 350 ? -17.791 -22.822 -1.964 1.00 93.06 350 TRP A C 1
ATOM 2720 O O . TRP A 1 350 ? -17.612 -21.702 -2.430 1.00 93.06 350 TRP A O 1
ATOM 2730 N N . ALA A 1 351 ? -17.562 -23.915 -2.681 1.00 90.25 351 ALA A N 1
ATOM 2731 C CA . ALA A 1 351 ? -17.282 -23.821 -4.104 1.00 90.25 351 ALA A CA 1
ATOM 2732 C C . ALA A 1 351 ? -18.587 -23.554 -4.868 1.00 90.25 351 ALA A C 1
ATOM 2734 O O . ALA A 1 351 ? -19.619 -24.152 -4.562 1.00 90.25 351 ALA A O 1
ATOM 2735 N N . THR A 1 352 ? -18.537 -22.690 -5.880 1.00 88.50 352 THR A N 1
ATOM 2736 C CA . THR A 1 352 ? -19.683 -22.439 -6.771 1.00 88.50 352 THR A CA 1
ATOM 2737 C C . THR A 1 352 ? -20.000 -23.647 -7.656 1.00 88.50 352 THR A C 1
ATOM 2739 O O . THR A 1 352 ? -21.163 -23.962 -7.894 1.00 88.50 352 THR A O 1
ATOM 2742 N N . THR A 1 353 ? -18.961 -24.354 -8.117 1.00 84.50 353 THR A N 1
ATOM 2743 C CA . THR A 1 353 ? -19.014 -25.623 -8.868 1.00 84.50 353 THR A CA 1
ATOM 2744 C C . THR A 1 353 ? -17.769 -26.482 -8.551 1.00 84.50 353 THR A C 1
ATOM 2746 O O . THR A 1 353 ? -17.066 -26.221 -7.577 1.00 84.50 353 THR A O 1
ATOM 2749 N N . ALA A 1 354 ? -17.477 -27.542 -9.315 1.00 69.94 354 ALA A N 1
ATOM 2750 C CA . ALA A 1 354 ? -16.279 -28.365 -9.107 1.00 69.94 354 ALA A CA 1
ATOM 2751 C C . ALA A 1 354 ? -15.029 -27.759 -9.786 1.00 69.94 354 ALA A C 1
ATOM 2753 O O . ALA A 1 354 ? -15.077 -27.456 -10.975 1.00 69.94 354 ALA A O 1
ATOM 2754 N N . GLY A 1 355 ? -13.897 -27.665 -9.071 1.00 64.31 355 GLY A N 1
ATOM 2755 C CA . GLY A 1 355 ? -12.597 -27.223 -9.613 1.00 64.31 355 GLY A CA 1
ATOM 2756 C C . GLY A 1 355 ? -12.023 -25.968 -8.940 1.00 64.31 355 GLY A C 1
ATOM 2757 O O . GLY A 1 355 ? -12.427 -25.613 -7.834 1.00 64.31 355 GLY A O 1
ATOM 2758 N N . THR A 1 356 ? -11.063 -25.308 -9.598 1.00 67.69 356 THR A N 1
ATOM 2759 C CA . THR A 1 356 ? -10.532 -23.981 -9.225 1.00 67.69 356 THR A CA 1
ATOM 2760 C C . THR A 1 356 ? -11.494 -22.904 -9.712 1.00 67.69 356 THR A C 1
ATOM 2762 O O . THR A 1 356 ? -11.358 -22.379 -10.814 1.00 67.69 356 THR A O 1
ATOM 2765 N N . VAL A 1 357 ? -12.522 -22.655 -8.912 1.00 86.31 357 VAL A N 1
ATOM 2766 C CA . VAL A 1 357 ? -13.652 -21.789 -9.253 1.00 86.31 357 VAL A CA 1
ATOM 2767 C C . VAL A 1 357 ? -13.800 -20.697 -8.202 1.00 86.31 357 VAL A C 1
ATOM 2769 O O . VAL A 1 357 ? -13.349 -20.913 -7.070 1.00 86.31 357 VAL A O 1
ATOM 2772 N N . PRO A 1 358 ? -14.439 -19.560 -8.529 1.00 93.75 358 PRO A N 1
ATOM 2773 C CA . PRO A 1 358 ? -14.797 -18.576 -7.521 1.00 93.75 358 PRO A CA 1
ATOM 2774 C C . PRO A 1 358 ? -15.515 -19.244 -6.351 1.00 93.75 358 PRO A C 1
ATOM 2776 O O . PRO A 1 358 ? -16.283 -20.200 -6.533 1.00 93.75 358 PRO A O 1
ATOM 2779 N N . ILE A 1 359 ? -15.240 -18.756 -5.152 1.00 94.94 359 ILE A N 1
ATOM 2780 C CA . ILE A 1 359 ? -15.826 -19.270 -3.919 1.00 94.94 359 ILE A CA 1
ATOM 2781 C C . ILE A 1 359 ? -16.976 -18.374 -3.474 1.00 94.94 359 ILE A C 1
ATOM 2783 O O . ILE A 1 359 ? -17.004 -17.180 -3.762 1.00 94.94 359 ILE A O 1
ATOM 2787 N N . ILE A 1 360 ? -17.913 -18.973 -2.753 1.00 95.56 360 ILE A N 1
ATOM 2788 C CA . ILE A 1 360 ? -18.986 -18.289 -2.046 1.00 95.56 360 ILE A CA 1
ATOM 2789 C C . ILE A 1 360 ? -18.524 -18.091 -0.611 1.00 95.56 360 ILE A C 1
ATOM 2791 O O . ILE A 1 360 ? -18.122 -19.054 0.049 1.00 95.56 360 ILE A O 1
ATOM 2795 N N . VAL A 1 361 ? -18.623 -16.860 -0.135 1.00 94.75 361 VAL A N 1
ATOM 2796 C CA . VAL A 1 361 ? -18.478 -16.487 1.274 1.00 94.75 361 VAL A CA 1
ATOM 2797 C C . VAL A 1 361 ? -19.775 -15.828 1.732 1.00 94.75 361 VAL A C 1
ATOM 2799 O O . VAL A 1 361 ? -20.586 -15.429 0.895 1.00 94.75 361 VAL A O 1
ATOM 2802 N N . LEU A 1 362 ? -20.007 -15.741 3.040 1.00 93.25 362 LEU A N 1
ATOM 2803 C CA . LEU A 1 362 ? -21.165 -15.022 3.568 1.00 93.25 362 LEU A CA 1
ATOM 2804 C C . LEU A 1 362 ? -20.746 -13.625 4.010 1.00 93.25 362 LEU A C 1
ATOM 2806 O O . LEU A 1 362 ? -19.719 -13.462 4.665 1.00 93.25 362 LEU A O 1
ATOM 2810 N N . ALA A 1 363 ? -21.549 -12.637 3.639 1.00 90.56 363 ALA A N 1
ATOM 2811 C CA . ALA A 1 363 ? -21.379 -11.260 4.059 1.00 90.56 363 ALA A CA 1
ATOM 2812 C C . ALA A 1 363 ? -22.679 -10.727 4.657 1.00 90.56 363 ALA A C 1
ATOM 2814 O O . ALA A 1 363 ? -23.769 -11.162 4.271 1.00 90.56 363 ALA A O 1
ATOM 2815 N N . VAL A 1 364 ? -22.551 -9.778 5.576 1.00 87.62 364 VAL A N 1
ATOM 2816 C CA . VAL A 1 364 ? -23.677 -8.990 6.076 1.00 87.62 364 VAL A CA 1
ATOM 2817 C C . VAL A 1 364 ? -23.647 -7.624 5.411 1.00 87.62 364 VAL A C 1
ATOM 2819 O O . VAL A 1 364 ? -22.581 -7.033 5.229 1.00 87.62 364 VAL A O 1
ATOM 2822 N N . ASP A 1 365 ? -24.828 -7.174 5.006 1.00 80.94 365 ASP A N 1
ATOM 2823 C CA . ASP A 1 365 ? -25.068 -5.826 4.503 1.00 80.94 365 ASP A CA 1
ATOM 2824 C C . ASP A 1 365 ? -25.030 -4.832 5.672 1.00 80.94 365 ASP A C 1
ATOM 2826 O O . ASP A 1 365 ? -25.763 -4.991 6.652 1.00 80.94 365 ASP A O 1
ATOM 2830 N N . THR A 1 366 ? -24.144 -3.846 5.593 1.00 77.38 366 THR A N 1
ATOM 2831 C CA . THR A 1 366 ? -23.944 -2.798 6.596 1.00 77.38 366 THR A CA 1
ATOM 2832 C C . THR A 1 366 ? -24.245 -1.433 5.982 1.00 77.38 366 THR A C 1
ATOM 2834 O O . THR A 1 366 ? -24.215 -1.261 4.766 1.00 77.38 366 THR A O 1
ATOM 2837 N N . ASP A 1 367 ? -24.465 -0.414 6.817 1.00 62.62 367 ASP A N 1
ATOM 2838 C CA . ASP A 1 367 ? -24.707 0.960 6.341 1.00 62.62 367 ASP A CA 1
ATOM 2839 C C . ASP A 1 367 ? -23.551 1.529 5.481 1.00 62.62 367 ASP A C 1
ATOM 2841 O O . ASP A 1 367 ? -23.731 2.537 4.796 1.00 62.62 367 ASP A O 1
ATOM 2845 N N . SER A 1 368 ? -22.367 0.902 5.514 1.00 59.53 368 SER A N 1
ATOM 2846 C CA . SER A 1 368 ? -21.161 1.295 4.776 1.00 59.53 368 SER A CA 1
ATOM 2847 C C . SER A 1 368 ? -20.705 0.284 3.713 1.00 59.53 368 SER A C 1
ATOM 2849 O O . SER A 1 368 ? -19.677 0.511 3.076 1.00 59.53 368 SER A O 1
ATOM 2851 N N . GLY A 1 369 ? -21.435 -0.816 3.490 1.00 74.06 369 GLY A N 1
ATOM 2852 C CA . GLY A 1 369 ? -21.096 -1.813 2.474 1.00 74.06 369 GLY A CA 1
ATOM 2853 C C . GLY A 1 369 ? -21.314 -3.251 2.935 1.00 74.06 369 GLY A C 1
ATOM 2854 O O . GLY A 1 369 ? -22.365 -3.600 3.449 1.00 74.06 369 GLY A O 1
ATOM 2855 N N . TYR A 1 370 ? -20.328 -4.120 2.699 1.00 80.19 370 TYR A N 1
ATOM 2856 C CA . TYR A 1 370 ? -20.466 -5.553 2.963 1.00 80.19 370 TYR A CA 1
ATOM 2857 C C . TYR A 1 370 ? -19.295 -6.077 3.767 1.00 80.19 370 TYR A C 1
ATOM 2859 O O . TYR A 1 370 ? -18.150 -6.013 3.315 1.00 80.19 370 TYR A O 1
ATOM 2867 N N . GLN A 1 371 ? -19.597 -6.661 4.918 1.00 81.75 371 GLN A N 1
ATOM 2868 C CA . GLN A 1 371 ? -18.594 -7.222 5.807 1.00 81.75 371 GLN A CA 1
ATOM 2869 C C . GLN A 1 371 ? -18.634 -8.745 5.736 1.00 81.75 371 GLN A C 1
ATOM 2871 O O . GLN A 1 371 ? -19.669 -9.367 5.980 1.00 81.75 371 GLN A O 1
ATOM 2876 N N . VAL A 1 372 ? -17.504 -9.350 5.370 1.00 82.44 372 VAL A N 1
ATOM 2877 C CA . VAL A 1 372 ? -17.336 -10.805 5.399 1.00 82.44 372 VAL A CA 1
ATOM 2878 C C . VAL A 1 372 ? -16.937 -11.198 6.812 1.00 82.44 372 VAL A C 1
ATOM 2880 O O . VAL A 1 372 ? -15.901 -10.752 7.300 1.00 82.44 372 VAL A O 1
ATOM 2883 N N . GLU A 1 373 ? -17.734 -12.045 7.454 1.00 71.62 373 GLU A N 1
ATOM 2884 C CA . GLU A 1 373 ? -17.461 -12.490 8.818 1.00 71.62 373 GLU A CA 1
ATOM 2885 C C . GLU A 1 373 ? -17.350 -14.007 8.929 1.00 71.62 373 GLU A C 1
ATOM 2887 O O . GLU A 1 373 ? -18.083 -14.772 8.296 1.00 71.62 373 GLU A O 1
ATOM 2892 N N . GLY A 1 374 ? -16.419 -14.440 9.779 1.00 71.19 374 GLY A N 1
ATOM 2893 C CA . GLY A 1 374 ? -16.407 -15.798 10.296 1.00 71.19 374 GLY A CA 1
ATOM 2894 C C . GLY A 1 374 ? -17.498 -15.962 11.352 1.00 71.19 374 GLY A C 1
ATOM 2895 O O . GLY A 1 374 ? -17.762 -15.060 12.139 1.00 71.19 374 GLY A O 1
ATOM 2896 N N . PHE A 1 375 ? -18.115 -17.132 11.393 1.00 74.19 375 PHE A N 1
ATOM 2897 C CA . PHE A 1 375 ? -19.064 -17.509 12.436 1.00 74.19 375 PHE A CA 1
ATOM 2898 C C . PHE A 1 375 ? -18.485 -18.654 13.271 1.00 74.19 375 PHE A C 1
ATOM 2900 O O . PHE A 1 375 ? -17.666 -19.435 12.782 1.00 74.19 375 PHE A O 1
ATOM 2907 N N . GLY A 1 376 ? -18.896 -18.728 14.539 1.00 68.81 376 GLY A N 1
ATOM 2908 C CA . GLY A 1 376 ? -18.460 -19.768 15.470 1.00 68.81 376 GLY A CA 1
ATOM 2909 C C . GLY A 1 376 ? -18.867 -21.182 15.041 1.00 68.81 376 GLY A C 1
ATOM 2910 O O . GLY A 1 376 ? -19.785 -21.374 14.241 1.00 68.81 376 GLY A O 1
ATOM 2911 N N . ASP A 1 377 ? -18.190 -22.185 15.609 1.00 71.38 377 ASP A N 1
ATOM 2912 C CA . ASP A 1 377 ? -18.411 -23.616 15.324 1.00 71.38 377 ASP A CA 1
ATOM 2913 C C . ASP A 1 377 ? -19.840 -24.107 15.643 1.00 71.38 377 ASP A C 1
ATOM 2915 O O . ASP A 1 377 ? -20.250 -25.189 15.221 1.00 71.38 377 ASP A O 1
ATOM 2919 N N . ASP A 1 378 ? -20.594 -23.344 16.429 1.00 75.81 378 ASP A N 1
ATOM 2920 C CA . ASP A 1 378 ? -21.960 -23.624 16.863 1.00 75.81 378 ASP A CA 1
ATOM 2921 C C . ASP A 1 378 ? -23.040 -23.165 15.868 1.00 75.81 378 ASP A C 1
ATOM 2923 O O . ASP A 1 378 ? -24.214 -23.513 16.029 1.00 75.81 378 ASP A O 1
ATOM 2927 N N . VAL A 1 379 ? -22.655 -22.440 14.816 1.00 81.06 379 VAL A N 1
ATOM 2928 C CA . VAL A 1 379 ? -23.560 -21.946 13.775 1.00 81.06 379 VAL A CA 1
ATOM 2929 C C . VAL A 1 379 ? -23.729 -22.977 12.653 1.00 81.06 379 VAL A C 1
ATOM 2931 O O . VAL A 1 379 ? -22.760 -23.473 12.078 1.00 81.06 379 VAL A O 1
ATOM 2934 N N . ASP A 1 380 ? -24.980 -23.279 12.283 1.00 86.56 380 ASP A N 1
ATOM 2935 C CA . ASP A 1 380 ? -25.275 -24.119 11.113 1.00 86.56 380 ASP A CA 1
ATOM 2936 C C . ASP A 1 380 ? -25.028 -23.333 9.818 1.00 86.56 380 ASP A C 1
ATOM 2938 O O . ASP A 1 380 ? -25.911 -22.679 9.257 1.00 86.56 380 ASP A O 1
ATOM 2942 N N . SER A 1 381 ? -23.791 -23.409 9.340 1.00 87.25 381 SER A N 1
ATOM 2943 C CA . SER A 1 381 ? -23.316 -22.696 8.156 1.00 87.25 381 SER A CA 1
ATOM 2944 C C . SER A 1 381 ? -24.101 -23.020 6.881 1.00 87.25 381 SER A C 1
ATOM 2946 O O . SER A 1 381 ? -24.260 -22.159 6.018 1.00 87.25 381 SER A O 1
ATOM 2948 N N . ASN A 1 382 ? -24.649 -24.234 6.757 1.00 88.50 382 ASN A N 1
ATOM 2949 C CA . ASN A 1 382 ? -25.460 -24.605 5.597 1.00 88.50 382 ASN A CA 1
ATOM 2950 C C . ASN A 1 382 ? -26.854 -23.976 5.660 1.00 88.50 382 ASN A C 1
ATOM 2952 O O . ASN A 1 382 ? -27.404 -23.613 4.619 1.00 88.50 382 ASN A O 1
ATOM 2956 N N . ALA A 1 383 ? -27.425 -23.840 6.861 1.00 90.94 383 ALA A N 1
ATOM 2957 C CA . ALA A 1 383 ? -28.677 -23.118 7.049 1.00 90.94 383 ALA A CA 1
ATOM 2958 C C . ALA A 1 383 ? -28.505 -21.626 6.725 1.00 90.94 383 ALA A C 1
ATOM 2960 O O . ALA A 1 383 ? -29.330 -21.076 5.997 1.00 90.94 383 ALA A O 1
ATOM 2961 N N . LEU A 1 384 ? -27.402 -21.010 7.168 1.00 91.50 384 LEU A N 1
ATOM 2962 C CA . LEU A 1 384 ? -27.075 -19.625 6.818 1.00 91.50 384 LEU A CA 1
ATOM 2963 C C . LEU A 1 384 ? -26.853 -19.435 5.318 1.00 91.50 384 LEU A C 1
ATOM 2965 O O . LEU A 1 384 ? -27.373 -18.485 4.742 1.00 91.50 384 LEU A O 1
ATOM 2969 N N . LEU A 1 385 ? -26.139 -20.348 4.652 1.00 93.88 385 LEU A N 1
ATOM 2970 C CA . LEU A 1 385 ? -25.998 -20.285 3.198 1.00 93.88 385 LEU A CA 1
ATOM 29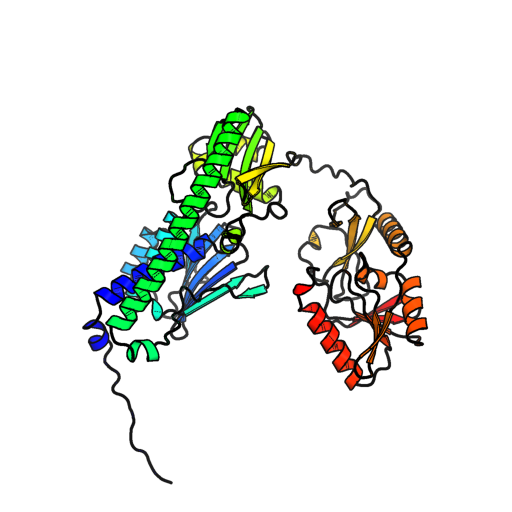71 C C . LEU A 1 385 ? -27.365 -20.369 2.504 1.00 93.88 385 LEU A C 1
ATOM 2973 O O . LEU A 1 385 ? -27.618 -19.631 1.556 1.00 93.88 385 LEU A O 1
ATOM 2977 N N . ALA A 1 386 ? -28.262 -21.244 2.964 1.00 93.19 386 ALA A N 1
ATOM 2978 C CA . ALA A 1 386 ? -29.602 -21.355 2.394 1.00 93.19 386 ALA A CA 1
ATOM 2979 C C . ALA A 1 386 ? -30.428 -20.070 2.580 1.00 93.19 386 ALA A C 1
ATOM 2981 O O . ALA A 1 386 ? -31.129 -19.662 1.653 1.00 93.19 386 ALA A O 1
ATOM 2982 N N . GLU A 1 387 ? -30.326 -19.426 3.745 1.00 94.56 387 GLU A N 1
ATOM 2983 C CA . GLU A 1 387 ? -30.926 -18.116 4.010 1.00 94.56 387 GLU A CA 1
ATOM 2984 C C . GLU A 1 387 ? -30.346 -17.042 3.087 1.00 94.56 387 GLU A C 1
ATOM 2986 O O . GLU A 1 387 ? -31.093 -16.346 2.402 1.00 94.56 387 GLU A O 1
ATOM 2991 N N . ALA A 1 388 ? -29.021 -16.970 2.989 1.00 95.25 388 ALA A N 1
ATOM 2992 C CA . ALA A 1 388 ? -28.335 -16.005 2.149 1.00 95.25 388 ALA A CA 1
ATOM 2993 C C . ALA A 1 388 ? -28.736 -16.143 0.672 1.00 95.25 388 ALA A C 1
ATOM 2995 O O . ALA A 1 388 ? -29.036 -15.159 -0.004 1.00 95.25 388 ALA A O 1
ATOM 2996 N N . MET A 1 389 ? -28.828 -17.377 0.172 1.00 96.81 389 MET A N 1
ATOM 2997 C CA . MET A 1 389 ? -29.306 -17.659 -1.183 1.00 96.81 389 MET A CA 1
ATOM 2998 C C . MET A 1 389 ? -30.771 -17.242 -1.384 1.00 96.81 389 MET A C 1
ATOM 3000 O O . MET A 1 389 ? -31.138 -16.807 -2.477 1.00 96.81 389 MET A O 1
ATOM 3004 N N . ALA A 1 390 ? -31.616 -17.350 -0.353 1.00 96.50 390 ALA A N 1
ATOM 3005 C CA . ALA A 1 390 ? -32.995 -16.870 -0.407 1.00 96.50 390 ALA A CA 1
ATOM 3006 C C . ALA A 1 390 ? -33.066 -15.333 -0.439 1.00 96.50 390 ALA A C 1
ATOM 3008 O O . ALA A 1 390 ? -33.854 -14.788 -1.214 1.00 96.50 390 ALA A O 1
ATOM 3009 N N . ASN A 1 391 ? -32.217 -14.650 0.333 1.00 96.38 391 ASN A N 1
ATOM 3010 C CA . ASN A 1 391 ? -32.101 -13.191 0.323 1.00 96.38 391 ASN A CA 1
ATOM 3011 C C . ASN A 1 391 ? -31.616 -12.688 -1.042 1.00 96.38 391 ASN A C 1
ATOM 3013 O O . ASN A 1 391 ? -32.251 -11.816 -1.630 1.00 96.38 391 ASN A O 1
ATOM 3017 N N . LEU A 1 392 ? -30.577 -13.314 -1.610 1.00 97.06 392 LEU A N 1
ATOM 3018 C CA . LEU A 1 392 ? -30.128 -13.036 -2.976 1.00 97.06 392 LEU A CA 1
ATOM 3019 C C . LEU A 1 392 ? -31.281 -13.189 -3.975 1.00 97.06 392 LEU A C 1
ATOM 3021 O O . LEU A 1 392 ? -31.491 -12.308 -4.802 1.00 97.06 392 LEU A O 1
ATOM 3025 N N . ALA A 1 393 ? -32.045 -14.284 -3.910 1.00 96.81 393 ALA A N 1
ATOM 3026 C CA . ALA A 1 393 ? -33.151 -14.549 -4.833 1.00 96.81 393 ALA A CA 1
ATOM 3027 C C . ALA A 1 393 ? -34.323 -13.554 -4.709 1.00 96.81 393 ALA A C 1
ATOM 3029 O O . ALA A 1 393 ? -35.114 -13.423 -5.646 1.00 96.81 393 ALA A O 1
ATOM 3030 N N . ALA A 1 394 ? -34.447 -12.864 -3.573 1.00 96.81 394 ALA A N 1
ATOM 3031 C CA . ALA A 1 394 ? -35.460 -11.835 -3.353 1.00 96.81 394 ALA A CA 1
ATOM 3032 C C . ALA A 1 394 ? -35.121 -10.497 -4.035 1.00 96.81 394 ALA A C 1
ATOM 3034 O O . ALA A 1 394 ? -36.028 -9.704 -4.280 1.00 96.81 394 ALA A O 1
ATOM 3035 N N . LEU A 1 395 ? -33.848 -10.255 -4.364 1.00 95.25 395 LEU A N 1
ATOM 3036 C CA . LEU A 1 395 ? -33.420 -9.076 -5.117 1.00 95.25 395 LEU A CA 1
ATOM 3037 C C . LEU A 1 395 ? -33.906 -9.195 -6.570 1.00 95.25 395 LEU A C 1
ATOM 3039 O O . LEU A 1 395 ? -33.677 -10.214 -7.221 1.00 95.25 395 LEU A O 1
ATOM 3043 N N . GLU A 1 396 ? -34.584 -8.184 -7.104 1.00 95.62 396 GLU A N 1
ATOM 3044 C CA . GLU A 1 396 ? -35.103 -8.213 -8.477 1.00 95.62 396 GLU A CA 1
ATOM 3045 C C . GLU A 1 396 ? -34.277 -7.288 -9.370 1.00 95.62 396 GLU A C 1
ATOM 3047 O O . GLU A 1 396 ? -34.288 -6.075 -9.176 1.00 95.62 396 GLU A O 1
ATOM 3052 N N . TYR A 1 397 ? -33.576 -7.867 -10.350 1.00 95.94 397 TYR A N 1
ATOM 3053 C CA . TYR A 1 397 ? -32.805 -7.137 -11.359 1.00 95.94 397 TYR A CA 1
ATOM 3054 C C . TYR A 1 397 ? -33.297 -7.498 -12.757 1.00 95.94 397 TYR A C 1
ATOM 3056 O O . TYR A 1 397 ? -33.706 -8.635 -13.010 1.00 95.94 397 TYR A O 1
ATOM 3064 N N . ASP A 1 398 ? -33.228 -6.536 -13.669 1.00 96.12 398 ASP A N 1
ATOM 3065 C CA . ASP A 1 398 ? -33.594 -6.737 -15.064 1.00 96.12 398 ASP A CA 1
ATOM 3066 C C . ASP A 1 398 ? -32.380 -7.148 -15.908 1.00 96.12 398 ASP A C 1
ATOM 3068 O O . ASP A 1 398 ? -31.237 -6.784 -15.631 1.00 96.12 398 ASP A O 1
ATOM 3072 N N . TRP A 1 399 ? -32.649 -7.902 -16.975 1.00 98.06 399 TRP A N 1
ATOM 3073 C CA . TRP A 1 399 ? -31.669 -8.171 -18.023 1.00 98.06 399 TRP A CA 1
ATOM 3074 C C . TRP A 1 399 ? -31.785 -7.131 -19.130 1.00 98.06 399 TRP A C 1
ATOM 3076 O O . TRP A 1 399 ? -32.824 -7.016 -19.783 1.00 98.06 399 TRP A O 1
ATOM 3086 N N . GLU A 1 400 ? -30.686 -6.446 -19.410 1.00 97.94 400 GLU A N 1
ATOM 3087 C CA . GLU A 1 400 ? -30.538 -5.596 -20.581 1.00 97.94 400 GLU A CA 1
ATOM 3088 C C . GLU A 1 400 ? -29.937 -6.409 -21.725 1.00 97.94 400 GLU A C 1
ATOM 3090 O O . GLU A 1 400 ? -28.853 -6.975 -21.601 1.00 97.94 400 GLU A O 1
ATOM 3095 N N . VAL A 1 401 ? -30.646 -6.491 -22.851 1.00 97.50 401 VAL A N 1
ATOM 3096 C CA . VAL A 1 401 ? -30.168 -7.210 -24.038 1.00 97.50 401 VAL A CA 1
ATOM 3097 C C . VAL A 1 401 ? -29.631 -6.211 -25.048 1.00 97.50 401 VAL A C 1
ATOM 3099 O O . VAL A 1 401 ? -30.327 -5.278 -25.449 1.00 97.50 401 VAL A O 1
ATOM 3102 N N . SER A 1 402 ? -28.408 -6.449 -25.501 1.00 95.31 402 SER A N 1
ATOM 3103 C CA . SER A 1 402 ? -27.726 -5.658 -26.515 1.00 95.31 402 SER A CA 1
ATOM 3104 C C . SER A 1 402 ? -27.042 -6.559 -27.545 1.00 95.31 402 SER A C 1
ATOM 3106 O O . SER A 1 402 ? -26.979 -7.784 -27.410 1.00 95.31 402 SER A O 1
ATOM 3108 N N . GLU A 1 403 ? -26.556 -5.944 -28.620 1.00 94.56 403 GLU A N 1
ATOM 3109 C CA . GLU A 1 403 ? -25.715 -6.605 -29.611 1.00 94.56 403 GLU A CA 1
ATOM 3110 C C . GLU A 1 403 ? -24.421 -5.806 -29.760 1.00 94.56 403 GLU A C 1
ATOM 3112 O O . GLU A 1 403 ? -24.453 -4.614 -30.074 1.00 94.56 403 GLU A O 1
ATOM 3117 N N . PHE A 1 404 ? -23.280 -6.462 -29.553 1.00 86.38 404 PHE A N 1
ATOM 3118 C CA . PHE A 1 404 ? -21.963 -5.842 -29.654 1.00 86.38 404 PHE A CA 1
ATOM 3119 C C . PHE A 1 404 ? -21.170 -6.485 -30.792 1.00 86.38 404 PHE A C 1
ATOM 3121 O O . PHE A 1 404 ? -20.686 -7.605 -30.673 1.00 86.38 404 PHE A O 1
ATOM 3128 N N . HIS A 1 405 ? -21.067 -5.802 -31.936 1.00 88.81 405 HIS A N 1
ATOM 3129 C CA . HIS A 1 405 ? -20.400 -6.333 -33.137 1.00 88.81 405 HIS A CA 1
ATOM 3130 C C . HIS A 1 405 ? -20.904 -7.726 -33.568 1.00 88.81 405 HIS A C 1
ATOM 3132 O O . HIS A 1 405 ? -20.127 -8.586 -33.978 1.00 88.81 405 HIS A O 1
ATOM 3138 N N . GLY A 1 406 ? -22.218 -7.949 -33.482 1.00 91.50 406 GLY A N 1
ATOM 3139 C CA . GLY A 1 406 ? -22.839 -9.234 -33.796 1.00 91.50 406 GLY A CA 1
ATOM 3140 C C . GLY A 1 406 ? -22.800 -10.255 -32.658 1.00 91.50 406 GLY A C 1
ATOM 3141 O O . GLY A 1 406 ? -23.341 -11.340 -32.838 1.00 91.50 406 GLY A O 1
ATOM 3142 N N . LEU A 1 407 ? -22.202 -9.953 -31.500 1.00 96.12 407 LEU A N 1
ATOM 3143 C CA . LEU A 1 407 ? -22.310 -10.763 -30.283 1.00 96.12 407 LEU A CA 1
ATOM 3144 C C . LEU A 1 407 ? -23.636 -10.447 -29.566 1.00 96.12 407 LEU A C 1
ATOM 3146 O O . LEU A 1 407 ? -23.792 -9.318 -29.095 1.00 96.12 407 LEU A O 1
ATOM 3150 N N . PRO A 1 408 ? -24.580 -11.399 -29.451 1.00 97.50 408 PRO A N 1
ATOM 3151 C CA . PRO A 1 408 ? -25.747 -11.228 -28.592 1.00 97.50 408 PRO A CA 1
ATOM 3152 C C . PRO A 1 408 ? -25.316 -11.275 -27.122 1.00 97.50 408 PRO A C 1
ATOM 3154 O O . PRO A 1 408 ? -24.786 -12.288 -26.666 1.00 97.50 408 PRO A O 1
ATOM 3157 N N . LEU A 1 409 ? -25.557 -10.187 -26.394 1.00 98.00 409 LEU A N 1
ATOM 3158 C CA . LEU A 1 409 ? -25.105 -9.992 -25.021 1.00 98.00 409 LEU A CA 1
ATOM 3159 C C . LEU A 1 409 ? -26.291 -9.610 -24.135 1.00 98.00 409 LEU A C 1
ATOM 3161 O O . LEU A 1 409 ? -27.034 -8.683 -24.450 1.00 98.00 409 LEU A O 1
ATOM 3165 N N . ALA A 1 410 ? -26.457 -10.306 -23.016 1.00 98.38 410 ALA A N 1
ATOM 3166 C CA . ALA A 1 410 ? -27.351 -9.891 -21.945 1.00 98.38 410 ALA A CA 1
ATOM 3167 C C . ALA A 1 410 ? -26.520 -9.471 -20.731 1.00 98.38 410 ALA A C 1
ATOM 3169 O O . ALA A 1 410 ? -25.625 -10.201 -20.311 1.00 98.38 410 ALA A O 1
ATOM 3170 N N . THR A 1 411 ? -26.819 -8.311 -20.158 1.00 98.06 411 THR A N 1
ATOM 3171 C CA . THR A 1 411 ? -26.152 -7.785 -18.965 1.00 98.06 411 THR A CA 1
ATOM 3172 C C . THR A 1 411 ? -27.162 -7.526 -17.862 1.00 98.06 411 THR A C 1
ATOM 3174 O O . THR A 1 411 ? -28.251 -7.024 -18.112 1.00 98.06 411 THR A O 1
ATOM 3177 N N . SER A 1 412 ? -26.792 -7.853 -16.631 1.00 97.56 412 SER A N 1
ATOM 3178 C CA . SER A 1 412 ? -27.553 -7.524 -15.423 1.00 97.56 412 SER A CA 1
ATOM 3179 C C . SER A 1 412 ? -26.566 -6.938 -14.420 1.00 97.56 412 SER A C 1
ATOM 3181 O O . SER A 1 412 ? -26.288 -7.565 -13.407 1.00 97.56 412 SER A O 1
ATOM 3183 N N . SER A 1 413 ? -25.952 -5.806 -14.772 1.00 94.12 413 SER A N 1
ATOM 3184 C CA . SER A 1 413 ? -24.829 -5.194 -14.043 1.00 94.12 413 SER A CA 1
ATOM 3185 C C . SER A 1 413 ? -25.223 -3.857 -13.408 1.00 94.12 413 SER A C 1
ATOM 3187 O O . SER A 1 413 ? -26.247 -3.282 -13.768 1.00 94.12 413 SER A O 1
ATOM 3189 N N . GLY A 1 414 ? -24.399 -3.346 -12.491 1.00 89.25 414 GLY A N 1
ATOM 3190 C CA . GLY A 1 414 ? -24.556 -2.019 -11.880 1.00 89.25 414 GLY A CA 1
ATOM 3191 C C . GLY A 1 414 ? -25.429 -1.974 -10.624 1.00 89.25 414 GLY A C 1
ATOM 3192 O O . GLY A 1 414 ? -25.590 -0.904 -10.047 1.00 89.25 414 GLY A O 1
ATOM 3193 N N . ASN A 1 415 ? -25.961 -3.116 -10.182 1.00 92.50 415 ASN A N 1
ATOM 3194 C CA . ASN A 1 415 ? -26.597 -3.257 -8.871 1.00 92.50 415 ASN A CA 1
ATOM 3195 C C . ASN A 1 415 ? -25.693 -4.058 -7.930 1.00 92.50 415 ASN A C 1
ATOM 3197 O O . ASN A 1 415 ? -24.895 -4.892 -8.385 1.00 92.50 415 ASN A O 1
ATOM 3201 N N . ASP A 1 416 ? -25.884 -3.885 -6.627 1.00 91.12 416 ASP A N 1
ATOM 3202 C CA . ASP A 1 416 ? -25.297 -4.775 -5.629 1.00 91.12 416 ASP A CA 1
ATOM 3203 C C . ASP A 1 416 ? -25.635 -6.235 -5.934 1.00 91.12 416 ASP A C 1
ATOM 3205 O O . ASP A 1 416 ? -26.657 -6.539 -6.541 1.00 91.12 416 ASP A O 1
ATOM 3209 N N . PHE A 1 417 ? -24.739 -7.155 -5.591 1.00 94.50 417 PHE A N 1
ATOM 3210 C CA . PHE A 1 417 ? -24.917 -8.593 -5.828 1.00 94.50 417 PHE A CA 1
ATOM 3211 C C . PHE A 1 417 ? -25.210 -9.023 -7.278 1.00 94.50 417 PHE A C 1
ATOM 3213 O O . PHE A 1 417 ? -25.637 -10.155 -7.524 1.00 94.50 417 PHE A O 1
ATOM 3220 N N . SER A 1 418 ? -24.993 -8.149 -8.269 1.00 96.62 418 SER A N 1
ATOM 3221 C CA . SER A 1 418 ? -25.242 -8.496 -9.672 1.00 96.62 418 SER A CA 1
ATOM 3222 C C . SER A 1 418 ? -24.414 -9.704 -10.108 1.00 96.62 418 SER A C 1
ATOM 3224 O O . SER A 1 418 ? -24.952 -10.609 -10.736 1.00 96.62 418 SER A O 1
ATOM 3226 N N . ALA A 1 419 ? -23.131 -9.772 -9.736 1.00 97.31 419 ALA A N 1
ATOM 3227 C CA . ALA A 1 419 ? -22.273 -10.913 -10.060 1.00 97.31 419 ALA A CA 1
ATOM 3228 C C . ALA A 1 419 ? -22.809 -12.211 -9.431 1.00 97.31 419 ALA A C 1
ATOM 3230 O O . ALA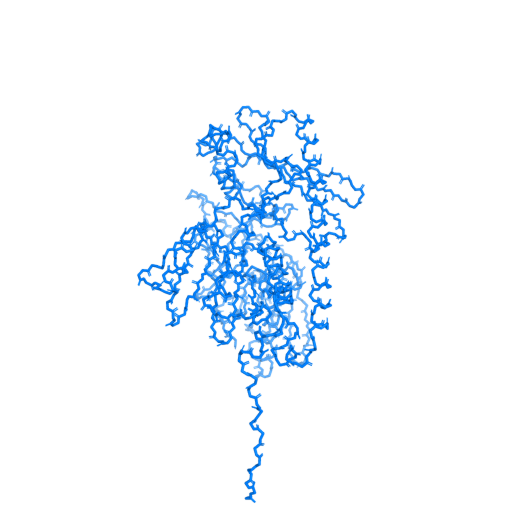 A 1 419 ? -22.930 -13.251 -10.079 1.00 97.31 419 ALA A O 1
ATOM 3231 N N . GLU A 1 420 ? -23.217 -12.131 -8.170 1.00 97.69 420 GLU A N 1
ATOM 3232 C CA . GLU A 1 420 ? -23.737 -13.226 -7.362 1.00 97.69 420 GLU A CA 1
ATOM 3233 C C . GLU A 1 420 ? -25.044 -13.789 -7.916 1.00 97.69 420 GLU A C 1
ATOM 3235 O O . GLU A 1 420 ? -25.345 -14.960 -7.688 1.00 97.69 420 GLU A O 1
ATOM 3240 N N . LYS A 1 421 ? -25.795 -13.025 -8.722 1.00 98.12 421 LYS A N 1
ATOM 3241 C CA . LYS A 1 421 ? -26.989 -13.537 -9.402 1.00 98.12 421 LYS A CA 1
ATOM 3242 C C . LYS A 1 421 ? -26.730 -14.726 -10.323 1.00 98.12 421 LYS A C 1
ATOM 3244 O O . LYS A 1 421 ? -27.687 -15.429 -10.646 1.00 98.12 421 LYS A O 1
ATOM 3249 N N . VAL A 1 422 ? -25.481 -15.025 -10.692 1.00 97.88 422 VAL A N 1
ATOM 3250 C CA . VAL A 1 422 ? -25.124 -16.306 -11.336 1.00 97.88 422 VAL A CA 1
ATOM 3251 C C . VAL A 1 422 ? -25.537 -17.532 -10.501 1.00 97.88 422 VAL A C 1
ATOM 3253 O O . VAL A 1 422 ? -25.759 -18.614 -11.046 1.00 97.88 422 VAL A O 1
ATOM 3256 N N . LEU A 1 423 ? -25.689 -17.361 -9.184 1.00 97.38 423 LEU A N 1
ATOM 3257 C CA . LEU A 1 423 ? -26.120 -18.384 -8.232 1.00 97.38 423 LEU A CA 1
ATOM 3258 C C . LEU A 1 423 ? -27.649 -18.514 -8.124 1.00 97.38 423 LEU A C 1
ATOM 3260 O O . LEU A 1 423 ? -28.125 -19.488 -7.542 1.00 97.38 423 LEU A O 1
ATOM 3264 N N . ASP A 1 424 ? -28.420 -17.566 -8.669 1.00 98.00 424 ASP A N 1
ATOM 3265 C CA . ASP A 1 424 ? -29.886 -17.533 -8.619 1.00 98.00 424 ASP A CA 1
ATOM 3266 C C . ASP A 1 424 ? -30.491 -18.202 -9.868 1.00 98.00 424 ASP A C 1
ATOM 3268 O O . ASP A 1 424 ? -30.482 -17.622 -10.964 1.00 98.00 424 ASP A O 1
ATOM 3272 N N . PRO A 1 425 ? -31.100 -19.401 -9.736 1.00 97.44 425 PRO A N 1
ATOM 3273 C CA . PRO A 1 425 ? -31.601 -20.111 -10.899 1.00 97.44 425 PRO A CA 1
ATOM 3274 C C . PRO A 1 425 ? -32.754 -19.417 -11.613 1.00 97.44 425 PRO A C 1
ATOM 3276 O O . PRO A 1 425 ? -32.905 -19.569 -12.826 1.00 97.44 425 PRO A O 1
ATOM 3279 N N . LYS A 1 426 ? -33.577 -18.655 -10.886 1.00 97.94 426 LYS A N 1
ATOM 3280 C CA . LYS A 1 426 ? -34.694 -17.919 -11.483 1.00 97.94 426 LYS A CA 1
ATOM 3281 C C . LYS A 1 426 ? -34.159 -16.769 -12.334 1.00 97.94 426 LYS A C 1
ATOM 3283 O O . LYS A 1 426 ? -34.636 -16.583 -13.453 1.00 97.94 426 LYS A O 1
ATOM 3288 N N . HIS A 1 427 ? -33.152 -16.050 -11.839 1.00 98.38 427 HIS A N 1
ATOM 3289 C CA . HIS A 1 427 ? -32.519 -14.954 -12.578 1.00 98.38 427 HIS A CA 1
ATOM 3290 C C . HIS A 1 427 ? -31.830 -15.441 -13.854 1.00 98.38 427 HIS A C 1
ATOM 3292 O O . HIS A 1 427 ? -32.024 -14.867 -14.927 1.00 98.38 427 HIS A O 1
ATOM 3298 N N . MET A 1 428 ? -31.097 -16.554 -13.770 1.00 98.50 428 MET A N 1
ATOM 3299 C CA . MET A 1 428 ? -30.429 -17.169 -14.923 1.00 98.50 428 MET A CA 1
ATOM 3300 C C . MET A 1 428 ? -31.412 -17.718 -15.970 1.00 98.50 428 MET A C 1
ATOM 3302 O O . MET A 1 428 ? -31.149 -17.638 -17.170 1.00 98.50 428 MET A O 1
ATOM 3306 N N . LEU A 1 429 ? -32.585 -18.221 -15.562 1.00 98.25 429 LEU A N 1
ATOM 3307 C CA . LEU A 1 429 ? -33.669 -18.541 -16.507 1.00 98.25 429 LEU A CA 1
ATOM 3308 C C . LEU A 1 429 ? -34.171 -17.296 -17.258 1.00 98.25 429 LEU A C 1
ATOM 3310 O O . LEU A 1 429 ? -34.572 -17.404 -18.418 1.00 98.25 429 LEU A O 1
ATOM 3314 N N . GLY A 1 430 ? -34.095 -16.118 -16.632 1.00 98.19 430 GLY A N 1
ATOM 3315 C CA . GLY A 1 430 ? -34.312 -14.829 -17.289 1.00 98.19 430 GLY A CA 1
ATOM 3316 C C . GLY A 1 430 ? -33.347 -14.602 -18.456 1.00 98.19 430 GLY A C 1
ATOM 3317 O O . GLY A 1 430 ? -33.803 -14.306 -19.560 1.00 98.19 430 GLY A O 1
ATOM 3318 N N . ALA A 1 431 ? -32.045 -14.842 -18.258 1.00 98.25 431 ALA A N 1
ATOM 3319 C CA . ALA A 1 431 ? -31.044 -14.759 -19.329 1.00 98.25 431 ALA A CA 1
ATOM 3320 C C . ALA A 1 431 ? -31.301 -15.769 -20.455 1.00 98.25 431 ALA A C 1
ATOM 3322 O O . ALA A 1 431 ? -31.244 -15.404 -21.629 1.00 98.25 431 ALA A O 1
ATOM 3323 N N . HIS A 1 432 ? -31.641 -17.019 -20.116 1.00 98.50 432 HIS A N 1
ATOM 3324 C CA . HIS A 1 432 ? -31.998 -18.043 -21.107 1.00 98.50 432 HIS A CA 1
ATOM 3325 C C . HIS A 1 432 ? -33.153 -17.580 -22.002 1.00 98.50 432 HIS A C 1
ATOM 3327 O O . HIS A 1 432 ? -33.089 -17.698 -23.227 1.00 98.50 432 HIS A O 1
ATOM 3333 N N . HIS A 1 433 ? -34.198 -17.004 -21.402 1.00 98.06 433 HIS A N 1
ATOM 3334 C CA . HIS A 1 433 ? -35.330 -16.452 -22.141 1.00 98.06 433 HIS A CA 1
ATOM 3335 C C . HIS A 1 433 ? -34.931 -15.228 -22.982 1.00 98.06 433 HIS A C 1
ATOM 3337 O O . HIS A 1 433 ? -35.323 -15.129 -24.147 1.00 98.06 433 HIS A O 1
ATOM 3343 N N . ALA A 1 434 ? -34.138 -14.316 -22.413 1.00 97.44 434 ALA A N 1
ATOM 3344 C CA . ALA A 1 434 ? -33.681 -13.095 -23.071 1.00 97.44 434 ALA A CA 1
ATOM 3345 C C . ALA A 1 434 ? -32.841 -13.392 -24.328 1.00 97.44 434 ALA A C 1
ATOM 3347 O O . ALA A 1 434 ? -33.063 -12.793 -25.381 1.00 97.44 434 ALA A O 1
ATOM 3348 N N . LEU A 1 435 ? -31.940 -14.374 -24.238 1.00 98.00 435 LEU A N 1
ATOM 3349 C CA . LEU A 1 435 ? -31.029 -14.786 -25.310 1.00 98.00 435 LEU A CA 1
ATOM 3350 C C . LEU A 1 435 ? -31.558 -15.950 -26.163 1.00 98.00 435 LEU A C 1
ATOM 3352 O O . LEU A 1 435 ? -30.924 -16.324 -27.148 1.00 98.00 435 LEU A O 1
ATOM 3356 N N . ARG A 1 436 ? -32.730 -16.502 -25.819 1.00 97.56 436 ARG A N 1
ATOM 3357 C CA . ARG A 1 436 ? -33.414 -17.604 -26.525 1.00 97.56 436 ARG A CA 1
ATOM 3358 C C . ARG A 1 436 ? -32.533 -18.839 -26.727 1.00 97.56 436 ARG A C 1
ATOM 3360 O O . ARG A 1 436 ? -32.467 -19.394 -27.823 1.00 97.56 436 ARG A O 1
ATOM 3367 N N . THR A 1 437 ? -31.874 -19.269 -25.661 1.00 97.94 437 THR A N 1
ATOM 3368 C CA . THR A 1 437 ? -30.961 -20.416 -25.662 1.00 97.94 437 THR A CA 1
ATOM 3369 C C . THR A 1 437 ? -31.126 -21.224 -24.385 1.00 97.94 437 THR A C 1
ATOM 3371 O O . THR A 1 437 ? -31.352 -20.661 -23.316 1.00 97.94 437 THR A O 1
ATOM 3374 N N . ASP A 1 438 ? -30.951 -22.539 -24.474 1.00 96.62 438 ASP A N 1
ATOM 3375 C CA . ASP A 1 438 ? -31.012 -23.447 -23.322 1.00 96.62 438 ASP A CA 1
ATOM 3376 C C . ASP A 1 438 ? -29.659 -23.568 -22.598 1.00 96.62 438 ASP A C 1
ATOM 3378 O O . ASP A 1 438 ? -29.578 -24.152 -21.514 1.00 96.62 438 ASP A O 1
ATOM 3382 N N . LYS A 1 439 ? -28.598 -22.988 -23.178 1.00 98.31 439 LYS A N 1
ATOM 3383 C CA . LYS A 1 439 ? -27.227 -23.034 -22.664 1.00 98.31 439 LYS A CA 1
ATOM 3384 C C . LYS A 1 439 ? -26.513 -21.694 -22.841 1.00 98.31 439 LYS A C 1
ATOM 3386 O O . LYS A 1 439 ? -26.564 -21.096 -23.921 1.00 98.31 439 LYS A O 1
ATOM 3391 N N . LEU A 1 440 ? -25.855 -21.236 -21.779 1.00 98.62 440 LEU A N 1
ATOM 3392 C CA . LEU A 1 440 ? -25.197 -19.931 -21.696 1.00 98.62 440 LEU A CA 1
ATOM 3393 C C . LEU A 1 440 ? -23.724 -20.064 -21.302 1.00 98.62 440 LEU A C 1
ATOM 3395 O O . LEU A 1 440 ? -23.357 -20.983 -20.565 1.00 98.62 440 LEU A O 1
ATOM 3399 N N . LEU A 1 441 ? -22.923 -19.093 -21.738 1.00 98.44 441 LEU A N 1
ATOM 3400 C CA . LEU A 1 441 ? -21.667 -18.713 -21.094 1.00 98.44 441 LEU A CA 1
ATOM 3401 C C . LEU A 1 441 ? -21.936 -17.452 -20.270 1.00 98.44 441 LEU A C 1
ATOM 3403 O O . LEU A 1 441 ? -22.477 -16.480 -20.797 1.00 98.44 441 LEU A O 1
ATOM 3407 N N . VAL A 1 442 ? -21.597 -17.477 -18.983 1.00 98.44 442 VAL A N 1
ATOM 3408 C CA . VAL A 1 442 ? -21.879 -16.383 -18.044 1.00 98.44 442 VAL A CA 1
ATOM 3409 C C . VAL A 1 442 ? -20.595 -15.947 -17.351 1.00 98.44 442 VAL A C 1
ATOM 3411 O O . VAL A 1 442 ? -19.930 -16.762 -16.716 1.00 98.44 442 VAL A O 1
ATOM 3414 N N . ALA A 1 443 ? -20.252 -14.668 -17.462 1.00 98.06 443 ALA A N 1
ATOM 3415 C CA . ALA A 1 443 ? -19.061 -14.071 -16.873 1.00 98.06 443 ALA A CA 1
ATOM 3416 C C . ALA A 1 443 ? -19.413 -13.171 -15.686 1.00 98.06 443 ALA A C 1
ATOM 3418 O O . ALA A 1 443 ? -20.417 -12.454 -15.714 1.00 98.06 443 ALA A O 1
ATOM 3419 N N . VAL A 1 444 ? -18.539 -13.184 -14.679 1.00 97.56 444 VAL A N 1
ATOM 3420 C CA . VAL A 1 444 ? -18.590 -12.311 -13.495 1.00 97.56 444 VAL A CA 1
ATOM 3421 C C . VAL A 1 444 ? -17.208 -11.696 -13.254 1.00 97.56 444 VAL A C 1
ATOM 3423 O O . VAL A 1 444 ? -16.539 -12.032 -12.284 1.00 97.56 444 VAL A O 1
ATOM 3426 N N . PRO A 1 445 ? -16.717 -10.833 -14.161 1.00 96.44 445 PRO A N 1
ATOM 3427 C CA . PRO A 1 445 ? -15.347 -10.325 -14.088 1.00 96.44 445 PRO A CA 1
ATOM 3428 C C . PRO A 1 445 ? -15.057 -9.548 -12.801 1.00 96.44 445 PRO A C 1
ATOM 3430 O O . PRO A 1 445 ? -13.965 -9.650 -12.244 1.00 96.44 445 PRO A O 1
ATOM 3433 N N . ARG A 1 446 ? -16.052 -8.813 -12.296 1.00 94.44 446 ARG A N 1
ATOM 3434 C CA . ARG A 1 446 ? -15.950 -7.959 -11.110 1.00 94.44 446 ARG A CA 1
ATOM 3435 C C . ARG A 1 446 ? -17.235 -7.985 -10.300 1.00 94.44 446 ARG A C 1
ATOM 3437 O O . ARG A 1 446 ? -18.289 -8.387 -10.802 1.00 94.44 446 ARG A O 1
ATOM 3444 N N . ARG A 1 447 ? -17.164 -7.483 -9.066 1.00 92.75 447 ARG A N 1
ATOM 3445 C CA . ARG A 1 447 ? -18.360 -7.169 -8.274 1.00 92.75 447 ARG A CA 1
ATOM 3446 C C . ARG A 1 447 ? -19.289 -6.254 -9.066 1.00 92.75 447 ARG A C 1
ATOM 3448 O O . ARG A 1 447 ? -18.837 -5.420 -9.846 1.00 92.75 447 ARG A O 1
ATOM 3455 N N . THR A 1 448 ? -20.591 -6.431 -8.865 1.00 94.00 448 THR A N 1
ATOM 3456 C CA . THR A 1 448 ? -21.664 -5.725 -9.590 1.00 94.00 448 THR A CA 1
ATOM 3457 C C . THR A 1 448 ? -21.724 -5.990 -11.107 1.00 94.00 448 THR A C 1
ATOM 3459 O O . THR A 1 448 ? -22.570 -5.413 -11.788 1.00 94.00 448 THR A O 1
ATOM 3462 N N . CYS A 1 449 ? -20.904 -6.898 -11.651 1.00 96.50 449 CYS A N 1
ATOM 3463 C CA . CYS A 1 449 ? -20.867 -7.197 -13.081 1.00 96.50 449 CYS A CA 1
ATOM 3464 C C . CYS A 1 449 ? -21.340 -8.623 -13.388 1.00 96.50 449 CYS A C 1
ATOM 3466 O O . CYS A 1 449 ? -20.811 -9.601 -12.858 1.00 96.50 449 CYS A O 1
ATOM 3468 N N . LEU A 1 450 ? -22.320 -8.737 -14.284 1.00 98.25 450 LEU A N 1
ATOM 3469 C CA . LEU A 1 450 ? -22.861 -10.003 -14.766 1.00 98.25 450 LEU A CA 1
ATOM 3470 C C . LEU A 1 450 ? -23.187 -9.899 -16.251 1.00 98.25 450 LEU A C 1
ATOM 3472 O O . LEU A 1 450 ? -24.032 -9.096 -16.667 1.00 98.25 450 LEU A O 1
ATOM 3476 N N . MET A 1 451 ? -22.537 -10.754 -17.034 1.00 98.44 451 MET A N 1
ATOM 3477 C CA . MET A 1 451 ? -22.687 -10.821 -18.484 1.00 98.44 451 MET A CA 1
ATOM 3478 C C . MET A 1 451 ? -23.034 -12.243 -18.906 1.00 98.44 451 MET A C 1
ATOM 3480 O O . MET A 1 451 ? -22.435 -13.195 -18.416 1.00 98.44 451 MET A O 1
ATOM 3484 N N . ALA A 1 452 ? -23.963 -12.400 -19.840 1.00 98.69 452 ALA A N 1
ATOM 3485 C CA . ALA A 1 452 ? -24.346 -13.687 -20.398 1.00 98.69 452 ALA A CA 1
ATOM 3486 C C . ALA A 1 452 ? -24.404 -13.621 -21.925 1.00 98.69 452 ALA A C 1
ATOM 3488 O O .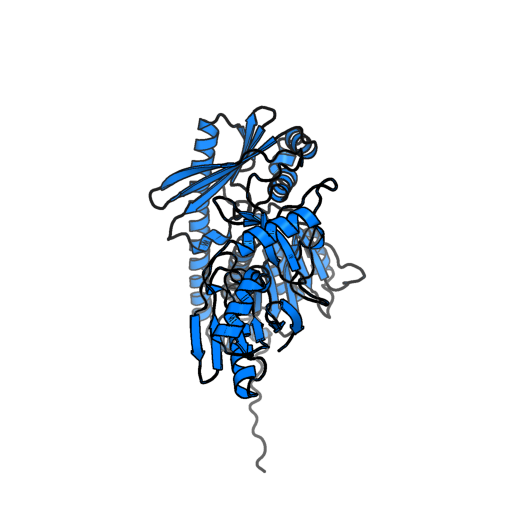 ALA A 1 452 ? -24.887 -12.648 -22.506 1.00 98.69 452 ALA A O 1
ATOM 3489 N N . VAL A 1 453 ? -23.952 -14.690 -22.571 1.00 98.69 453 VAL A N 1
ATOM 3490 C CA . VAL A 1 453 ? -24.039 -14.900 -24.020 1.00 98.69 453 VAL A CA 1
ATOM 3491 C C . VAL A 1 453 ? -24.506 -16.337 -24.293 1.00 98.69 453 VAL A C 1
ATOM 3493 O O . VAL A 1 453 ? -24.367 -17.205 -23.423 1.00 98.69 453 VAL A O 1
ATOM 3496 N N . PRO A 1 454 ? -25.082 -16.640 -25.470 1.00 98.44 454 PRO A N 1
ATOM 3497 C CA . PRO A 1 454 ? -25.344 -18.018 -25.870 1.00 98.44 454 PRO A CA 1
ATOM 3498 C C . PRO A 1 454 ? -24.078 -18.874 -25.833 1.00 98.44 454 PRO A C 1
ATOM 3500 O O . PRO A 1 454 ? -22.980 -18.370 -26.017 1.00 98.44 454 PRO A O 1
ATOM 3503 N N . PHE A 1 455 ? -24.219 -20.177 -25.602 1.00 97.44 455 PHE A N 1
ATOM 3504 C CA . PHE A 1 455 ? -23.077 -21.094 -25.646 1.00 97.44 455 PHE A CA 1
ATOM 3505 C C . PHE A 1 455 ? -22.617 -21.407 -27.077 1.00 97.44 455 PHE A C 1
ATOM 3507 O O . PHE A 1 455 ? -21.422 -21.528 -27.333 1.00 97.44 455 PHE A O 1
ATOM 3514 N N . ASP A 1 456 ? -23.561 -21.502 -28.015 1.00 95.56 456 ASP A N 1
ATOM 3515 C CA . ASP A 1 456 ? -23.296 -21.820 -29.421 1.00 95.56 456 ASP A CA 1
ATOM 3516 C C . ASP A 1 456 ? -22.915 -20.552 -30.208 1.00 95.56 456 ASP A C 1
ATOM 3518 O O . ASP A 1 456 ? -23.673 -20.067 -31.051 1.00 95.56 456 ASP A O 1
ATOM 3522 N N . LEU A 1 457 ? -21.751 -19.983 -29.891 1.00 95.56 457 LEU A N 1
ATOM 3523 C CA . LEU A 1 457 ? -21.191 -18.814 -30.573 1.00 95.56 457 LEU A CA 1
ATOM 3524 C C . LEU A 1 457 ? -20.254 -19.205 -31.718 1.00 95.56 457 LEU A C 1
ATOM 3526 O O . LEU A 1 457 ? -19.532 -20.200 -31.660 1.00 95.56 457 LEU A O 1
ATOM 3530 N N . GLU A 1 458 ? -20.203 -18.356 -32.741 1.00 96.31 458 GLU A N 1
ATOM 3531 C CA . GLU A 1 458 ? -19.164 -18.419 -33.766 1.00 96.31 458 GLU A CA 1
ATOM 3532 C C . GLU A 1 458 ? -17.791 -18.065 -33.160 1.00 96.31 458 GLU A C 1
ATOM 3534 O O . GLU A 1 458 ? -17.715 -17.238 -32.247 1.00 96.31 458 GLU A O 1
ATOM 3539 N N . PRO A 1 459 ? -16.667 -18.580 -33.693 1.00 95.38 459 PRO A N 1
ATOM 3540 C CA . PRO A 1 459 ? -15.338 -18.342 -33.116 1.00 95.38 459 PRO A CA 1
ATOM 3541 C C . PRO A 1 459 ? -14.982 -16.861 -32.907 1.00 95.38 459 PRO A C 1
ATOM 3543 O O . PRO A 1 459 ? -14.334 -16.504 -31.929 1.00 95.38 459 PRO A O 1
ATOM 3546 N N . GLN A 1 460 ? -15.436 -15.980 -33.804 1.00 93.25 460 GLN A N 1
ATOM 3547 C CA . GLN A 1 460 ? -15.216 -14.534 -33.676 1.00 93.25 460 GLN A CA 1
ATOM 3548 C C . GLN A 1 460 ? -15.990 -13.928 -32.498 1.00 93.25 460 GLN A C 1
ATOM 3550 O O . GLN A 1 460 ? -15.486 -13.029 -31.836 1.00 93.25 460 GLN A O 1
ATOM 3555 N N . GLN A 1 461 ? -17.197 -14.424 -32.226 1.00 96.69 461 GLN A N 1
ATOM 3556 C CA . GLN A 1 461 ? -18.012 -13.985 -31.096 1.00 96.69 461 GLN A CA 1
ATOM 3557 C C . GLN A 1 461 ? -17.419 -14.473 -29.768 1.00 96.69 461 GLN A C 1
ATOM 3559 O O . GLN A 1 461 ? -17.412 -13.709 -28.809 1.00 96.69 461 GLN A O 1
ATOM 3564 N N . ILE A 1 462 ? -16.863 -15.692 -29.729 1.00 96.12 462 ILE A N 1
ATOM 3565 C CA . ILE A 1 462 ? -16.136 -16.209 -28.555 1.00 96.12 462 ILE A CA 1
ATOM 3566 C C . ILE A 1 462 ? -14.949 -15.297 -28.228 1.00 96.12 462 ILE A C 1
ATOM 3568 O O . ILE A 1 462 ? -14.845 -14.821 -27.104 1.00 96.12 462 ILE A O 1
ATOM 3572 N N . MET A 1 463 ? -14.117 -14.969 -29.224 1.00 93.12 463 MET A N 1
ATOM 3573 C CA . MET A 1 463 ? -12.983 -14.054 -29.037 1.00 93.12 463 MET A CA 1
ATOM 3574 C C . MET A 1 463 ? -13.410 -12.658 -28.562 1.00 93.12 463 MET A C 1
ATOM 3576 O O . MET A 1 463 ? -12.729 -12.046 -27.743 1.00 93.12 463 MET A O 1
ATOM 3580 N N . LEU A 1 464 ? -14.517 -12.125 -29.094 1.00 95.25 464 LEU A N 1
ATOM 3581 C CA . LEU A 1 464 ? -15.052 -10.831 -28.659 1.00 95.25 464 LEU A CA 1
ATOM 3582 C C . LEU A 1 464 ? -15.515 -10.881 -27.202 1.00 95.25 464 LEU A C 1
ATOM 3584 O O . LEU A 1 464 ? -15.260 -9.940 -26.454 1.00 95.25 464 LEU A O 1
ATOM 3588 N N . PHE A 1 465 ? -16.175 -11.968 -26.804 1.00 97.38 465 PHE A N 1
ATOM 3589 C CA . PHE A 1 465 ? -16.633 -12.149 -25.434 1.00 97.38 465 PHE A CA 1
ATOM 3590 C C . PHE A 1 465 ? -15.461 -12.328 -24.464 1.00 97.38 465 PHE A C 1
ATOM 3592 O O . PHE A 1 465 ? -15.413 -11.631 -23.458 1.00 97.38 465 PHE A O 1
ATOM 3599 N N . GLU A 1 466 ? -14.474 -13.165 -24.796 1.00 95.94 466 GLU A N 1
ATOM 3600 C CA . GLU A 1 466 ? -13.238 -13.322 -24.016 1.00 95.94 466 GLU A CA 1
ATOM 3601 C C . GLU A 1 466 ? -12.525 -11.975 -23.828 1.00 95.94 466 GLU A C 1
ATOM 3603 O O . GLU A 1 466 ? -12.139 -11.613 -22.716 1.00 95.94 466 GLU A O 1
ATOM 3608 N N . HIS A 1 467 ? -12.401 -11.187 -24.902 1.00 93.62 467 HIS A N 1
ATOM 3609 C CA . HIS A 1 467 ? -11.791 -9.866 -24.825 1.00 93.62 467 HIS A CA 1
ATOM 3610 C C . HIS A 1 467 ? -12.566 -8.920 -23.902 1.00 93.62 467 HIS A C 1
ATOM 3612 O O . HIS A 1 467 ? -11.944 -8.236 -23.092 1.00 93.62 467 HIS A O 1
ATOM 3618 N N . LEU A 1 468 ? -13.900 -8.900 -23.999 1.00 95.25 468 LEU A N 1
ATOM 3619 C CA . LEU A 1 468 ? -14.753 -8.086 -23.134 1.00 95.25 468 LEU A CA 1
ATOM 3620 C C . LEU A 1 468 ? -14.580 -8.477 -21.662 1.00 95.25 468 LEU A C 1
ATOM 3622 O O . LEU A 1 468 ? -14.340 -7.608 -20.831 1.00 95.25 468 LEU A O 1
ATOM 3626 N N . VAL A 1 469 ? -14.634 -9.777 -21.355 1.00 96.31 469 VAL A N 1
ATOM 3627 C CA . VAL A 1 469 ? -14.459 -10.292 -19.990 1.00 96.31 469 VAL A CA 1
ATOM 3628 C C . VAL A 1 469 ? -13.088 -9.920 -19.438 1.00 96.31 469 VAL A C 1
ATOM 3630 O O . VAL A 1 469 ? -13.012 -9.417 -18.320 1.00 96.31 469 VAL A O 1
ATOM 3633 N N . ARG A 1 470 ? -12.017 -10.100 -20.222 1.00 94.62 470 ARG A N 1
ATOM 3634 C CA . ARG A 1 470 ? -10.655 -9.763 -19.793 1.00 94.62 470 ARG A CA 1
ATOM 3635 C C . ARG A 1 470 ? -10.484 -8.268 -19.541 1.00 94.62 470 ARG A C 1
ATOM 3637 O O . ARG A 1 470 ? -9.998 -7.903 -18.481 1.00 94.62 470 ARG A O 1
ATOM 3644 N N . VAL A 1 471 ? -10.926 -7.412 -20.464 1.00 92.75 471 VAL A N 1
ATOM 3645 C CA . VAL A 1 471 ? -10.819 -5.955 -20.281 1.00 92.75 471 VAL A CA 1
ATOM 3646 C C . VAL A 1 471 ? -11.616 -5.511 -19.058 1.00 92.75 471 VAL A C 1
ATOM 3648 O O . VAL A 1 471 ? -11.106 -4.741 -18.260 1.00 92.75 471 VAL A O 1
ATOM 3651 N N . THR A 1 472 ? -12.831 -6.028 -18.851 1.00 92.88 472 THR A N 1
ATOM 3652 C CA . THR A 1 472 ? -13.599 -5.698 -17.643 1.00 92.88 472 THR A CA 1
ATOM 3653 C C . THR A 1 472 ? -12.943 -6.245 -16.376 1.00 92.88 472 THR A C 1
ATOM 3655 O O . THR A 1 472 ? -13.006 -5.592 -15.344 1.00 92.88 472 THR A O 1
ATOM 3658 N N . TYR A 1 473 ? -12.311 -7.418 -16.422 1.00 94.31 473 TYR A N 1
ATOM 3659 C CA . TYR A 1 473 ? -11.570 -7.974 -15.289 1.00 94.31 473 TYR A CA 1
ATOM 3660 C C . TYR A 1 473 ? -10.331 -7.133 -14.940 1.00 94.31 473 TYR A C 1
ATOM 3662 O O . TYR A 1 473 ? -10.062 -6.939 -13.763 1.00 94.31 473 TYR A O 1
ATOM 3670 N N . GLU A 1 474 ? -9.620 -6.593 -15.931 1.00 89.56 474 GLU A N 1
ATOM 3671 C CA . GLU A 1 474 ? -8.382 -5.808 -15.759 1.00 89.56 474 GLU A CA 1
ATOM 3672 C C . GLU A 1 474 ? -8.626 -4.309 -15.485 1.00 89.56 474 GLU A C 1
ATOM 3674 O O . GLU A 1 474 ? -7.733 -3.629 -15.001 1.00 89.56 474 GLU A O 1
ATOM 3679 N N . ASP A 1 475 ? -9.817 -3.781 -15.774 1.00 85.75 475 ASP A N 1
ATOM 3680 C CA . ASP A 1 475 ? -10.123 -2.347 -15.644 1.00 85.75 475 ASP A CA 1
ATOM 3681 C C . ASP A 1 475 ? -10.563 -1.946 -14.222 1.00 85.75 475 ASP A C 1
ATOM 3683 O O . ASP A 1 475 ? -11.716 -2.149 -13.833 1.00 85.75 475 ASP A O 1
ATOM 3687 N N . ASP A 1 476 ? -9.658 -1.338 -13.451 1.00 77.00 476 ASP A N 1
ATOM 3688 C CA . ASP A 1 476 ? -9.923 -0.876 -12.079 1.00 77.00 476 ASP A CA 1
ATOM 3689 C C . ASP A 1 476 ? -10.729 0.431 -11.983 1.00 77.00 476 ASP A C 1
ATOM 3691 O O . ASP A 1 476 ? -11.199 0.787 -10.900 1.00 77.00 476 ASP A O 1
ATOM 3695 N N . SER A 1 477 ? -11.011 1.113 -13.101 1.00 69.69 477 SER A N 1
ATOM 3696 C CA . SER A 1 477 ? -11.757 2.385 -13.091 1.00 69.69 477 SER A CA 1
ATOM 3697 C C . SER A 1 477 ? -13.215 2.255 -12.631 1.00 69.69 477 SER A C 1
ATOM 3699 O O . SER A 1 477 ? -13.845 3.247 -12.266 1.00 69.69 477 SER A O 1
ATOM 3701 N N . TYR A 1 478 ? -13.753 1.032 -12.593 1.00 65.88 478 TYR A N 1
ATOM 3702 C CA . TYR A 1 478 ? -15.081 0.742 -12.051 1.00 65.88 478 TYR A CA 1
ATOM 3703 C C . TYR A 1 478 ? -15.145 0.780 -10.515 1.00 65.88 478 TYR A C 1
ATOM 3705 O O . TYR A 1 478 ? -16.249 0.689 -9.976 1.00 65.88 478 TYR A O 1
ATOM 3713 N N . GLY A 1 479 ? -14.006 0.844 -9.808 1.00 72.50 479 GLY A N 1
ATOM 3714 C CA . GLY A 1 479 ? -13.944 0.890 -8.337 1.00 72.50 479 GLY A CA 1
ATOM 3715 C C . GLY A 1 479 ? -14.435 -0.378 -7.624 1.00 72.50 479 GLY A C 1
ATOM 3716 O O . GLY A 1 479 ? -14.621 -0.388 -6.412 1.00 72.50 479 GLY A O 1
ATOM 3717 N N . ASN A 1 480 ? -14.674 -1.458 -8.370 1.00 83.94 480 ASN A N 1
ATOM 3718 C CA . ASN A 1 480 ? -15.220 -2.715 -7.871 1.00 83.94 480 ASN A CA 1
ATOM 3719 C C . ASN A 1 480 ? -14.166 -3.819 -7.952 1.00 83.94 480 ASN A C 1
ATOM 3721 O O . ASN A 1 480 ? -13.591 -4.029 -9.018 1.00 83.94 480 ASN A O 1
ATOM 3725 N N . ALA A 1 481 ? -13.968 -4.576 -6.870 1.00 87.38 481 ALA A N 1
ATOM 3726 C CA . ALA A 1 481 ? -12.995 -5.670 -6.830 1.00 87.38 481 ALA A CA 1
ATOM 3727 C C . ALA A 1 481 ? -13.244 -6.735 -7.919 1.00 87.38 481 ALA A C 1
ATOM 3729 O O . ALA A 1 481 ? -14.393 -7.089 -8.219 1.00 87.38 481 ALA A O 1
ATOM 3730 N N . SER A 1 482 ? -12.160 -7.271 -8.480 1.00 93.88 482 SER A N 1
ATOM 3731 C CA . SER A 1 482 ? -12.195 -8.361 -9.454 1.00 93.88 482 SER A CA 1
ATOM 3732 C C . SER A 1 482 ? -12.571 -9.703 -8.815 1.00 93.88 482 SER A C 1
ATOM 3734 O O . SER A 1 482 ? -12.405 -9.924 -7.613 1.00 93.88 482 SER A O 1
ATOM 3736 N N . ILE A 1 483 ? -13.163 -10.596 -9.615 1.00 95.12 483 ILE A N 1
ATOM 3737 C CA . ILE A 1 483 ? -13.592 -11.932 -9.168 1.00 95.12 483 ILE A CA 1
ATOM 3738 C C . ILE A 1 483 ? -12.914 -13.010 -10.011 1.00 95.12 483 ILE A C 1
ATOM 3740 O O . ILE A 1 483 ? -12.232 -13.874 -9.465 1.00 95.12 483 ILE A O 1
ATOM 3744 N N . THR A 1 484 ? -13.121 -13.007 -11.333 1.00 95.00 484 THR A N 1
ATOM 3745 C CA . THR A 1 484 ? -12.484 -13.980 -12.233 1.00 95.00 484 THR A CA 1
ATOM 3746 C C . THR A 1 484 ? -12.592 -13.591 -13.705 1.00 95.00 484 THR A C 1
ATOM 3748 O O . THR A 1 484 ? -13.628 -13.106 -14.141 1.00 95.00 484 THR A O 1
ATOM 3751 N N . SER A 1 485 ? -11.566 -13.880 -14.504 1.00 94.81 485 SER A N 1
ATOM 3752 C CA . SER A 1 485 ? -11.618 -13.789 -15.970 1.00 94.81 485 SER A CA 1
ATOM 3753 C C . SER A 1 485 ? -12.308 -14.987 -16.645 1.00 94.81 485 SER A C 1
ATOM 3755 O O . SER A 1 485 ? -12.517 -14.967 -17.857 1.00 94.81 485 SER A O 1
ATOM 3757 N N . GLY A 1 486 ? -12.649 -16.033 -15.887 1.00 95.06 486 GLY A N 1
ATOM 3758 C CA . GLY A 1 486 ? -13.306 -17.232 -16.404 1.00 95.06 486 GLY A CA 1
ATOM 3759 C C . GLY A 1 486 ? -14.828 -17.100 -16.530 1.00 95.06 486 GLY A C 1
ATOM 3760 O O . GLY A 1 486 ? -15.430 -16.078 -16.189 1.00 95.06 486 GLY A O 1
ATOM 3761 N N . VAL A 1 487 ? -15.479 -18.169 -17.001 1.00 96.69 487 VAL A N 1
ATOM 3762 C CA . VAL A 1 487 ? -16.935 -18.195 -17.230 1.00 96.69 487 VAL A CA 1
ATOM 3763 C C . VAL A 1 487 ? -17.619 -19.458 -16.741 1.00 96.69 487 VAL A C 1
ATOM 3765 O O . VAL A 1 487 ? -17.096 -20.569 -16.809 1.00 96.69 487 VAL A O 1
ATOM 3768 N N . TYR A 1 488 ? -18.860 -19.290 -16.302 1.00 97.38 488 TYR A N 1
ATOM 3769 C CA . TYR A 1 488 ? -19.771 -20.374 -15.984 1.00 97.38 488 TYR A CA 1
ATOM 3770 C C . TYR A 1 488 ? -20.478 -20.873 -17.238 1.00 97.38 488 TYR A C 1
ATOM 3772 O O . TYR A 1 488 ? -20.994 -20.092 -18.036 1.00 97.38 488 TYR A O 1
ATOM 3780 N N . ILE A 1 489 ? -20.583 -22.193 -17.361 1.00 97.12 489 ILE A N 1
ATOM 3781 C CA . ILE A 1 489 ? -21.531 -22.828 -18.273 1.00 97.12 489 ILE A CA 1
ATOM 3782 C C . ILE A 1 489 ? -22.831 -23.027 -17.501 1.00 97.12 489 ILE A C 1
ATOM 3784 O O . ILE A 1 489 ? -22.873 -23.798 -16.537 1.00 97.12 489 ILE A O 1
ATOM 3788 N N . VAL A 1 490 ? -23.889 -22.341 -17.928 1.00 97.81 490 VAL A N 1
ATOM 3789 C CA . VAL A 1 490 ? -25.195 -22.359 -17.258 1.00 97.81 490 VAL A CA 1
ATOM 3790 C C . VAL A 1 490 ? -26.220 -23.078 -18.133 1.00 97.81 490 VAL A C 1
ATOM 3792 O O . VAL A 1 490 ? -26.402 -22.748 -19.305 1.00 97.81 490 VAL A O 1
ATOM 3795 N N . GLU A 1 491 ? -26.894 -24.069 -17.548 1.00 97.56 491 GLU A N 1
ATOM 3796 C CA . GLU A 1 491 ? -27.984 -24.834 -18.165 1.00 97.56 491 GLU A CA 1
ATOM 3797 C C . GLU A 1 491 ? -29.155 -24.936 -17.188 1.00 97.56 491 GLU A C 1
ATOM 3799 O O . GLU A 1 491 ? -28.963 -25.194 -15.996 1.00 97.56 491 GLU A O 1
ATOM 3804 N N . ASN A 1 492 ? -30.383 -24.771 -17.689 1.00 94.88 492 ASN A N 1
ATOM 3805 C CA . ASN A 1 492 ? -31.605 -24.786 -16.872 1.00 94.88 492 ASN A CA 1
ATOM 3806 C C . ASN A 1 492 ? -31.528 -23.820 -15.671 1.00 94.88 492 ASN A C 1
ATOM 3808 O O . ASN A 1 492 ? -31.974 -24.140 -14.566 1.00 94.88 492 ASN A O 1
ATOM 3812 N N . GLY A 1 493 ? -30.905 -22.658 -15.885 1.00 95.75 493 GLY A N 1
ATOM 3813 C CA . GLY A 1 493 ? -30.678 -21.644 -14.860 1.00 95.75 493 GLY A CA 1
ATOM 3814 C C . GLY A 1 493 ? -29.582 -21.977 -13.844 1.00 95.75 493 GLY A C 1
ATOM 3815 O O . GLY A 1 493 ? -29.369 -21.206 -12.925 1.00 95.75 493 GLY A O 1
ATOM 3816 N N . ARG A 1 494 ? -28.874 -23.105 -13.945 1.00 96.19 494 ARG A N 1
ATOM 3817 C CA . ARG A 1 494 ? -27.856 -23.491 -12.954 1.00 96.19 494 ARG A CA 1
ATOM 3818 C C . ARG A 1 494 ? -26.479 -23.601 -13.582 1.00 96.19 494 ARG A C 1
ATOM 3820 O O . ARG A 1 494 ? -26.337 -24.227 -14.633 1.00 96.19 494 ARG A O 1
ATOM 3827 N N . ALA A 1 495 ? -25.474 -23.059 -12.901 1.00 94.56 495 ALA A N 1
ATOM 3828 C CA . ALA A 1 495 ? -24.076 -23.296 -13.235 1.00 94.56 495 ALA A CA 1
ATOM 3829 C C . ALA A 1 495 ? -23.755 -24.798 -13.132 1.00 94.56 495 ALA A C 1
ATOM 3831 O O . ALA A 1 495 ? -23.935 -25.412 -12.081 1.00 94.56 495 ALA A O 1
ATOM 3832 N N . GLN A 1 496 ? -23.318 -25.396 -14.240 1.00 94.12 496 GLN A N 1
ATOM 3833 C CA . GLN A 1 496 ? -22.957 -26.817 -14.329 1.00 94.12 496 GLN A CA 1
ATOM 3834 C C . GLN A 1 496 ? -21.450 -27.024 -14.182 1.00 94.12 496 GLN A C 1
ATOM 3836 O O . GLN A 1 496 ? -20.995 -27.986 -13.565 1.00 94.12 496 GLN A O 1
ATOM 3841 N N . SER A 1 497 ? -20.675 -26.118 -14.771 1.00 93.25 497 SER A N 1
ATOM 3842 C CA . SER A 1 497 ? -19.218 -26.152 -14.777 1.00 93.25 497 SER A CA 1
ATOM 3843 C C . SER A 1 497 ? -18.655 -24.749 -14.968 1.00 93.25 497 SER A C 1
ATOM 3845 O O . SER A 1 497 ? -19.383 -23.819 -15.317 1.00 93.25 497 SER A O 1
ATOM 3847 N N . PHE A 1 498 ? -17.348 -24.624 -14.783 1.00 94.19 498 PHE A N 1
ATOM 3848 C CA . PHE A 1 498 ? -16.608 -23.381 -14.924 1.00 94.19 498 PHE A CA 1
ATOM 3849 C C . PHE A 1 498 ? -15.410 -23.590 -15.856 1.00 94.19 498 PHE A C 1
ATOM 3851 O O . PHE A 1 498 ? -14.747 -24.627 -15.789 1.00 94.19 498 PHE A O 1
ATOM 3858 N N . LEU A 1 499 ? -15.159 -22.620 -16.729 1.00 92.38 499 LEU A N 1
ATOM 3859 C CA . LEU A 1 499 ? -13.995 -22.551 -17.604 1.00 92.38 499 LEU A CA 1
ATOM 3860 C C . LEU A 1 499 ? -13.090 -21.438 -17.076 1.00 92.38 499 LEU A C 1
ATOM 3862 O O . LEU A 1 499 ? -13.486 -20.276 -17.103 1.00 92.38 499 LEU A O 1
ATOM 3866 N N . ALA A 1 500 ? -11.914 -21.800 -16.556 1.00 87.00 500 ALA A N 1
ATOM 3867 C CA . ALA A 1 500 ? -10.957 -20.826 -16.024 1.00 87.00 500 ALA A CA 1
ATOM 3868 C C . ALA A 1 500 ? -10.362 -19.943 -17.130 1.00 87.00 500 ALA A C 1
ATOM 3870 O O . ALA A 1 500 ? -10.199 -18.746 -16.927 1.00 87.00 500 ALA A O 1
ATOM 3871 N N . ASP A 1 501 ? -10.141 -20.544 -18.299 1.00 79.69 501 ASP A N 1
ATOM 3872 C CA . ASP A 1 501 ? -9.709 -19.884 -19.524 1.00 79.69 501 ASP A CA 1
ATOM 3873 C C . ASP A 1 501 ? -10.748 -20.192 -20.610 1.00 79.69 501 ASP A C 1
ATOM 3875 O O . ASP A 1 501 ? -11.185 -21.346 -20.740 1.00 79.69 501 ASP A O 1
ATOM 3879 N N . LEU A 1 502 ? -11.183 -19.158 -21.331 1.00 66.38 502 LEU A N 1
ATOM 3880 C CA . LEU A 1 502 ? -12.223 -19.227 -22.364 1.00 66.38 502 LEU A CA 1
ATOM 3881 C C . LEU A 1 502 ? -11.641 -19.575 -23.737 1.00 66.38 502 LEU A C 1
ATOM 3883 O O . LEU A 1 502 ? -10.538 -19.075 -24.050 1.00 66.38 502 LEU A O 1
#

Foldseek 3Di:
DDDDDDPPPPPPPVVNVVVPDPPLQVLQLVLLLLLQLVCLLLPFQQKKKWKDAPHDTAWIWHHDPQGTKIKGFLDPDAFDPVLVVLCVVLQWDADDPVRNGIIMHGDFPFDWSVNSSSVSNNSSVCCCPRVVDSGQLNIDMWMARPVVRDTDPPCLRHDPQDPVNVVVDDSVVSSVVSVVSSVVSVVVVVVVLVVLLLFLVVVVVVCVVLVWAWQDASDSDDRDTFAAQNTWTHSDPQEIEGEHEAEAEPVCPVSNSSYDDPVNCPLVNNLSNCLRDPSCCVRPVVVSVCSVVVSHFYKYKYWYQYNVRDIDIDIDPRDPPPPPPPPDPAQKAWDWAQLPPPCPVVADWAAQEPDRGIIIFIWGQDPVGTDGDHDDPPDPVVVSHVRNLVVLLPDDFAWDWDADPNFTKTWRFDDACRLVQLAPLVVLVNVCVRAVEQKWWWARFWGRTIMIGHPPDDPVNVVVVLVVLVCSNPDCPVVTHTRASKTFIDGSSGGHDIDRHD

Sequence (502 aa):
MGIGGGWMGQRGTAQDAQQMWPSVAAESWQWFGEELTWLLFTMPSSAWIALDGAGIRYARFGWDRDGFRGELVSGPRQFSPQGCDFLRANGWTAPAADHPETWVQLLSWPIRYDVYNSLVNAVAAVLRSEFGLGLAVETAAVGWDDDAGEELDTGGLAGLLGRDDLNQQGPRPVSEFLQARRADIAAKITFARQAHEARMDAALRYCTHQGCTVLSGGDKTWPVRDRTADIVALAEPEVLVVIDVYLDIESMADYSSLQVDADEMGHDQLFAMVEADPDLAARRPDVREGVAAGRIQVQYVRMIIDEDWDCQVATYPPASVDGGSQTPEGPWYPLLKPADWEQRHLITHWATTAGTVPIIVLAVDTDSGYQVEGFGDDVDSNALLAEAMANLAALEYDWEVSEFHGLPLATSSGNDFSAEKVLDPKHMLGAHHALRTDKLLVAVPRRTCLMAVPFDLEPQQIMLFEHLVRVTYEDDSYGNASITSGVYIVENGRAQSFLADL